Protein AF-A0A3M1F391-F1 (afdb_monomer_lite)

Radius of gyration: 28.85 Å; chains: 1; bounding box: 77×60×93 Å

Foldseek 3Di:
DVVVVLVVVLVVLLVVLLVLLLPCLQFAFFLPLFLDCCLQFVLLVAQQQLVCCVVPVDSDGPDPPDLPVLNVLSNVLCVVPNFDRSSSLQSLSVLLSLLLVLLLLLVVLQDPNVLSSLLSSLSSLQSSSSRSSSTNDLLSVLLSLLSVLSSLVSVCQPPVVSLVVSLVSLLCCCVRRHVLSVLLNVLSLVLLCLSQDDPSNVVSPVVSVVSVVVSVVVVVVVCVVPVVSVCVVCCFLPVQDVDDDDPLNLVLCLLQVPPACLCVLQVLLVVLLLLLVLCVVQAPQVVDRPSCSQRVSLNSQLVSSSSSSSSGPDRINSSCSNNSSSSSSSSSVSLVCLLVVVHHDDDPCSLVSQLVSQLSVLLVVVCVVDPCDSVCRVVSSVNSSVVSNVVSVVVVVCVVVLVPDDPVVSNVVSNVVSVVSSVVSSVSSCCSRVVCSVPTFNLLVLLLVCVPLQFDLQAAEEESCQSSNCRPPPHHYYYDDDDLVPDDDALVNCLVVLHFKYKDFPPPGVVVCVVRPVRQVVQWDFLDWRQRSLTTMTIITRNPRPPGDGHLSSVLVVCVVVVVLVSNLVSLVVSCVVCVLRLSSLLSNLVSCVSVVVLVSNLVSLVSSCVNGVLPLSSLQVNLLSCLVVVVNVSSVVSLVSSLVSNVSPVVVNVLSVVVNVVSVVVVVVVVVCVVPDDDDDDRDDPPD

Sequence (689 aa):
MKRRAARLLLPLLLFVGTALRVVHPSADPPATISWSQGESTDPFWYLEAALERLATGTWQPRQNYNKYIFSWLAYLIFALFGVGIPQANAISLLPGVGMVLLLYLSLRQIFPQPWALLGGALAAFNAILAAYSTIPVIYPTLTAAMVLAWYLWVVGKGEGWMVGITFVWLVAVVLYLKEIALLLLPVFLLGILLRAEGRAREVWLRRGIGGGLLVLLFLGGYARYNPEFWHHVTFRFFQYRQESLGLQGFLHELFTFGRIEFFDRMPILAFGAYLALWFLLVGRAWREGGKGEREVLPALWLWSGVAGFVLLHYRPLRYMLVLIPPMILLAVAAARRIWEGELPRGGKGEALLLTAWSLPLCYRLLGRFIPLEADGFLRHLALALLLASLATLLFSGSKGAWRRLPEGRRRLWRRTFVVVALLLSLAVQLRNWVGWECAPTWSIVRATEEIRVVVGKNASLVGAYAHLLAFGNSYPHHRLRLDPRLDHHTCETFVQGGFTHFTADTVEAIPTLVRHFPELLRCTTLVDTFYIRGFAVDLLRIDVASGYTPTPFEVGRMRMAEQDWDAAAEIFLRLRSRYPASSLVLRNLGIAEFHRGRFEAAARAFEEALSRHRSDPQAAFFLGMIHANRGNGKEALAAWRQAYRAAVHDPIFRRRIEGAIEAYRRGARAAGRQEKGGVGSTGVIDASR

pLDDT: mean 83.41, std 12.76, range [29.27, 98.56]

Secondary structure (DSSP, 8-state):
-HHHHHHHHHHHHHHHHHHHTTTSTTPPP-GGG-S-THHHHHHHHTTHHHHHHHHHSS---SS----HHHHHHHHHHHHHH-S-HHHHHHHHHHHHHHHHHHHHHHHHTTS-HHHHHHHHHHHHT-HHHHHHHTS--HHHHHHHHHHHHHHHHHH-TT-HHHHHHHHHHHHHHHHHT-GGGGGGHHHHHHHHHHH--TTHHHHHHHHHHHHHHHHHHHHHHHHHH-HHHHHHHHIIIIIS-SS---HHHHHHHHHH-TT-TTTTTSHHHHHHHHHHHHHHHHSGGGGSTTTSHHHHHHHHHHHHHHHHHHH-S---GGGGGGGHHHHHHHHHHHHHHHHHT-PPPP-HHHHHHHHHHHHHHHHHHHTTTS---GGGHHHHHHHHHHHHHHHHHHHHHHHHHHHHS-HHHHHHHHHHHHHHHHHHHHHHHHHHHHHHHTS---HHHHHHHHHHHHS-TT--EEETTHHHHHTTT---EE-----TTT----HHHHHHTT--EEEEETTTHHHHHHHH-HHHHHTEEEEEEEEETTEEEEEEEETT-TT----HHHHHHHHHHTT-HHHHHHHHHHHHHH-TT-HHHHHHHHHHHHHTT-HHHHHHHHHHHHHH-TT-HHHHHHHHHHHHHTT-HHHHHHHHHHHHHH-TT-HHHHHHHHHHHHHHHHHHHHHHHHTTS---PPPP-----

Structure (mmCIF, N/CA/C/O backbone):
data_AF-A0A3M1F391-F1
#
_entry.id   AF-A0A3M1F391-F1
#
loop_
_atom_site.group_PDB
_atom_site.id
_atom_site.type_symbol
_atom_site.label_atom_id
_atom_site.label_alt_id
_atom_site.label_comp_id
_atom_site.label_asym_id
_atom_site.label_entity_id
_atom_site.label_seq_id
_atom_site.pdbx_PDB_ins_code
_atom_site.Cartn_x
_atom_site.Cartn_y
_atom_site.Cartn_z
_atom_site.occupancy
_atom_site.B_iso_or_equiv
_atom_site.auth_seq_id
_atom_site.auth_comp_id
_atom_site.auth_asym_id
_atom_site.auth_atom_id
_atom_site.pdbx_PDB_model_num
ATOM 1 N N . MET A 1 1 ? -43.206 -5.681 1.860 1.00 43.19 1 MET A N 1
ATOM 2 C CA . MET A 1 1 ? -41.889 -5.845 1.186 1.00 43.19 1 MET A CA 1
ATOM 3 C C . MET A 1 1 ? -40.751 -4.957 1.731 1.00 43.19 1 MET A C 1
ATOM 5 O O . MET A 1 1 ? -39.680 -5.494 1.981 1.00 43.19 1 MET A O 1
ATOM 9 N N . LYS A 1 2 ? -40.938 -3.653 2.019 1.00 50.12 2 LYS A N 1
ATOM 10 C CA . LYS A 1 2 ? -39.839 -2.710 2.377 1.00 50.12 2 LYS A CA 1
ATOM 11 C C . LYS A 1 2 ? -38.998 -3.038 3.640 1.00 50.12 2 LYS A C 1
ATOM 13 O O . LYS A 1 2 ? -37.807 -2.755 3.657 1.00 50.12 2 LYS A O 1
ATOM 18 N N . ARG A 1 3 ? -39.562 -3.671 4.685 1.00 53.53 3 ARG A N 1
ATOM 19 C CA . ARG A 1 3 ? -38.812 -4.030 5.919 1.00 53.53 3 ARG A CA 1
ATOM 20 C C . ARG A 1 3 ? -37.934 -5.284 5.791 1.00 53.53 3 ARG A C 1
ATOM 22 O O . ARG A 1 3 ? -36.958 -5.392 6.524 1.00 53.53 3 ARG A O 1
ATOM 29 N N . ARG A 1 4 ? -38.262 -6.223 4.892 1.00 57.50 4 ARG A N 1
ATOM 30 C CA . ARG A 1 4 ? -37.448 -7.436 4.665 1.00 57.50 4 ARG A CA 1
ATOM 31 C C . ARG A 1 4 ? -36.202 -7.114 3.833 1.00 57.50 4 ARG A C 1
ATOM 33 O O . ARG A 1 4 ? -35.115 -7.505 4.231 1.00 57.50 4 ARG A O 1
ATOM 40 N N . ALA A 1 5 ? -36.342 -6.299 2.783 1.00 54.47 5 ALA A N 1
ATOM 41 C CA . ALA A 1 5 ? -35.213 -5.834 1.970 1.00 54.47 5 ALA A CA 1
ATOM 42 C C . ALA A 1 5 ? -34.159 -5.072 2.802 1.00 54.47 5 ALA A C 1
ATOM 44 O O . ALA A 1 5 ? -32.971 -5.364 2.720 1.00 54.47 5 ALA A O 1
ATOM 45 N N . ALA A 1 6 ? -34.590 -4.174 3.697 1.00 54.66 6 ALA A N 1
ATOM 46 C CA . ALA A 1 6 ? -33.679 -3.439 4.581 1.00 54.66 6 ALA A CA 1
ATOM 47 C C . ALA A 1 6 ? -32.948 -4.332 5.608 1.00 54.66 6 ALA A C 1
ATOM 49 O O . ALA A 1 6 ? -31.837 -4.006 6.017 1.00 54.66 6 ALA A O 1
ATOM 50 N N . ARG A 1 7 ? -33.545 -5.463 6.020 1.00 67.00 7 ARG A N 1
ATOM 51 C CA . ARG A 1 7 ? -32.909 -6.435 6.932 1.00 67.00 7 ARG A CA 1
ATOM 52 C C . ARG A 1 7 ? -31.836 -7.284 6.244 1.00 67.00 7 ARG A C 1
ATOM 54 O O . ARG A 1 7 ? -30.945 -7.769 6.931 1.00 67.00 7 ARG A O 1
ATOM 61 N N . LEU A 1 8 ? -31.910 -7.439 4.921 1.00 77.88 8 LEU A N 1
ATOM 62 C CA . LEU A 1 8 ? -30.942 -8.199 4.122 1.00 77.88 8 LEU A CA 1
ATOM 63 C C . LEU A 1 8 ? -29.804 -7.333 3.567 1.00 77.88 8 LEU A C 1
ATOM 65 O O . LEU A 1 8 ? -28.736 -7.859 3.271 1.00 77.88 8 LEU A O 1
ATOM 69 N N . LEU A 1 9 ? -29.993 -6.012 3.489 1.00 78.38 9 LEU A N 1
ATOM 70 C CA . LEU A 1 9 ? -29.006 -5.101 2.909 1.00 78.38 9 LEU A CA 1
ATOM 71 C C . LEU A 1 9 ? -27.680 -5.067 3.682 1.00 78.38 9 LEU A C 1
ATOM 73 O O . LEU A 1 9 ? -26.631 -5.188 3.070 1.00 78.38 9 LEU A O 1
ATOM 77 N N . LEU A 1 10 ? -27.695 -4.910 5.011 1.00 77.50 10 LEU A N 1
ATOM 78 C CA . LEU A 1 10 ? -26.443 -4.822 5.778 1.00 77.50 10 LEU A CA 1
ATOM 79 C C . LEU A 1 10 ? -25.655 -6.148 5.826 1.00 77.50 10 LEU A C 1
ATOM 81 O O . LEU A 1 10 ? -24.436 -6.092 5.681 1.00 77.50 10 LEU A O 1
ATOM 85 N N . PRO A 1 11 ? -26.290 -7.330 5.983 1.00 82.06 11 PRO A N 1
ATOM 86 C CA . PRO A 1 11 ? -25.597 -8.608 5.814 1.00 82.06 11 PRO A CA 1
ATOM 87 C C . PRO A 1 11 ? -25.017 -8.784 4.409 1.00 82.06 11 PRO A C 1
ATOM 89 O O . PRO A 1 11 ? -23.875 -9.215 4.281 1.00 82.06 11 PRO A O 1
ATOM 92 N N . LEU A 1 12 ? -25.765 -8.401 3.367 1.00 84.88 12 LEU A N 1
ATOM 93 C CA . LEU A 1 12 ? -25.276 -8.438 1.990 1.00 84.88 12 LEU A CA 1
ATOM 94 C C . LEU A 1 12 ? -24.081 -7.499 1.798 1.00 84.88 12 LEU A C 1
ATOM 96 O O . LEU A 1 12 ? -23.094 -7.897 1.202 1.00 84.88 12 LEU A O 1
ATOM 100 N N . LEU A 1 13 ? -24.137 -6.279 2.334 1.00 80.12 13 LEU A N 1
ATOM 101 C CA . LEU A 1 13 ? -23.036 -5.316 2.284 1.00 80.12 13 LEU A CA 1
ATOM 102 C C . LEU A 1 13 ? -21.788 -5.843 3.000 1.00 80.12 13 LEU A C 1
ATOM 104 O O . LEU A 1 13 ? -20.692 -5.729 2.464 1.00 80.12 13 LEU A O 1
ATOM 108 N N . LEU A 1 14 ? -21.948 -6.448 4.178 1.00 79.69 14 LEU A N 1
ATOM 109 C CA . LEU A 1 14 ? -20.848 -7.102 4.884 1.00 79.69 14 LEU A CA 1
ATOM 110 C C . LEU A 1 14 ? -20.242 -8.228 4.033 1.00 79.69 14 LEU A C 1
ATOM 112 O O . LEU A 1 14 ? -19.030 -8.265 3.855 1.00 79.69 14 LEU A O 1
ATOM 116 N N . PHE A 1 15 ? -21.080 -9.097 3.463 1.00 85.00 15 PHE A N 1
ATOM 117 C CA . PHE A 1 15 ? -20.632 -10.191 2.604 1.00 85.00 15 PHE A CA 1
ATOM 118 C C . PHE A 1 15 ? -19.906 -9.684 1.353 1.00 85.00 15 PHE A C 1
ATOM 120 O O . PHE A 1 15 ? -18.776 -10.088 1.105 1.00 85.00 15 PHE A O 1
ATOM 127 N N . VAL A 1 16 ? -20.514 -8.761 0.605 1.00 84.75 16 VAL A N 1
ATOM 128 C CA . VAL A 1 16 ? -19.943 -8.183 -0.619 1.00 84.75 16 VAL A CA 1
ATOM 129 C C . VAL A 1 16 ? -18.640 -7.450 -0.313 1.00 84.75 16 VAL A C 1
ATOM 131 O O . VAL A 1 16 ? -17.643 -7.692 -0.981 1.00 84.75 16 VAL A O 1
ATOM 134 N N . GLY A 1 17 ? -18.605 -6.600 0.719 1.00 79.19 17 GLY A N 1
ATOM 135 C CA . GLY A 1 17 ? -17.396 -5.861 1.092 1.00 79.19 17 GLY A CA 1
ATOM 136 C C . GLY A 1 17 ? -16.241 -6.777 1.509 1.00 79.19 17 GLY A C 1
ATOM 137 O O . GLY A 1 17 ? -15.084 -6.474 1.230 1.00 79.19 17 GLY A O 1
ATOM 138 N N . THR A 1 18 ? -16.541 -7.917 2.133 1.00 80.06 18 THR A N 1
ATOM 139 C CA . THR A 1 18 ? -15.536 -8.940 2.444 1.00 80.06 18 THR A CA 1
ATOM 140 C C . THR A 1 18 ? -15.120 -9.731 1.202 1.00 80.06 18 THR A C 1
ATOM 142 O O . THR A 1 18 ? -13.930 -9.975 1.021 1.00 80.06 18 THR A O 1
ATOM 145 N N . ALA A 1 19 ? -16.066 -10.093 0.333 1.00 83.69 19 ALA A N 1
ATOM 146 C CA . ALA A 1 19 ? -15.811 -10.865 -0.881 1.00 83.69 19 ALA A CA 1
ATOM 147 C C . ALA A 1 19 ? -14.985 -10.087 -1.915 1.00 83.69 19 ALA A C 1
ATOM 149 O O . ALA A 1 19 ? -14.123 -10.671 -2.560 1.00 83.69 19 ALA A O 1
ATOM 150 N N . LEU A 1 20 ? -15.176 -8.768 -2.035 1.00 81.62 20 LEU A N 1
ATOM 151 C CA . LEU A 1 20 ? -14.389 -7.940 -2.958 1.00 81.62 20 LEU A CA 1
ATOM 152 C C . LEU A 1 20 ? -12.878 -8.045 -2.688 1.00 81.62 20 LEU A C 1
ATOM 154 O O . LEU A 1 20 ? -12.090 -8.115 -3.619 1.00 81.62 20 LEU A O 1
ATOM 158 N N . ARG A 1 21 ? -12.468 -8.209 -1.423 1.00 84.06 21 ARG A N 1
ATOM 159 C CA . ARG A 1 21 ? -11.048 -8.324 -1.042 1.00 84.06 21 ARG A CA 1
ATOM 160 C C . ARG A 1 21 ? -10.331 -9.537 -1.633 1.00 84.06 21 ARG A C 1
ATOM 162 O O . ARG A 1 21 ? -9.105 -9.558 -1.629 1.00 84.06 21 ARG A O 1
ATOM 169 N N . VAL A 1 22 ? -11.072 -10.551 -2.084 1.00 84.50 22 VAL A N 1
ATOM 170 C CA . VAL A 1 22 ? -10.506 -11.796 -2.621 1.00 84.50 22 VAL A CA 1
ATOM 171 C C . VAL A 1 22 ? -10.638 -11.910 -4.145 1.00 84.50 22 VAL A C 1
ATOM 173 O O . VAL A 1 22 ? -10.175 -12.898 -4.704 1.00 84.50 22 VAL A O 1
ATOM 176 N N . VAL A 1 23 ? -11.243 -10.926 -4.829 1.00 85.56 23 VAL A N 1
ATOM 177 C CA . VAL A 1 23 ? -11.518 -10.989 -6.282 1.00 85.56 23 VAL A CA 1
ATOM 178 C C . VAL A 1 23 ? -10.231 -10.954 -7.103 1.00 85.56 23 VAL A C 1
ATOM 180 O O . VAL A 1 23 ? -10.060 -11.737 -8.036 1.00 85.56 23 VAL A O 1
ATOM 183 N N . HIS A 1 24 ? -9.304 -10.069 -6.736 1.00 86.56 24 HIS A N 1
ATOM 184 C CA . HIS A 1 24 ? -8.028 -9.900 -7.424 1.00 86.56 24 HIS A CA 1
ATOM 185 C C . HIS A 1 24 ? -6.854 -10.163 -6.472 1.00 86.56 24 HIS A C 1
ATOM 187 O O . HIS A 1 24 ? -6.170 -9.227 -6.055 1.00 86.56 24 HIS A O 1
ATOM 193 N N . PRO A 1 25 ? -6.573 -11.434 -6.128 1.00 84.06 25 PRO A N 1
ATOM 194 C CA . PRO A 1 25 ? -5.612 -11.781 -5.081 1.00 84.06 25 PRO A CA 1
ATOM 195 C C . PRO A 1 25 ? -4.164 -11.406 -5.421 1.00 84.06 25 PRO A C 1
ATOM 197 O O . PRO A 1 25 ? -3.324 -11.403 -4.530 1.00 84.06 25 PRO A O 1
ATOM 200 N N . SER A 1 26 ? -3.857 -11.083 -6.680 1.00 89.25 26 SER A N 1
ATOM 201 C CA . SER A 1 26 ? -2.519 -10.673 -7.140 1.00 89.25 26 SER A CA 1
ATOM 202 C C . SER A 1 26 ? -2.455 -9.236 -7.656 1.00 89.25 26 SER A C 1
ATOM 204 O O . SER A 1 26 ? -1.408 -8.836 -8.161 1.00 89.25 26 SER A O 1
ATOM 206 N N . ALA A 1 27 ? -3.554 -8.478 -7.591 1.00 89.19 27 ALA A N 1
ATOM 207 C CA . ALA A 1 27 ? -3.536 -7.087 -8.027 1.00 89.19 27 ALA A CA 1
ATOM 208 C C . ALA A 1 27 ? -2.736 -6.225 -7.048 1.00 89.19 27 ALA A C 1
ATOM 210 O O . ALA A 1 27 ? -2.796 -6.407 -5.830 1.00 89.19 27 ALA A O 1
ATOM 211 N N . ASP A 1 28 ? -2.008 -5.255 -7.589 1.00 88.75 28 ASP A N 1
ATOM 212 C CA . ASP A 1 28 ? -1.309 -4.268 -6.782 1.00 88.75 28 ASP A CA 1
ATOM 213 C C . ASP A 1 28 ? -2.333 -3.441 -5.999 1.00 88.75 28 ASP A C 1
ATOM 215 O O . ASP A 1 28 ? -3.359 -3.073 -6.573 1.00 88.75 28 ASP A O 1
ATOM 219 N N . PRO A 1 29 ? -2.062 -3.033 -4.750 1.00 85.69 29 PRO A N 1
ATOM 220 C CA . PRO A 1 29 ? -2.916 -2.061 -4.086 1.00 85.69 29 PRO A CA 1
ATOM 221 C C . PRO A 1 29 ? -2.840 -0.715 -4.827 1.00 85.69 29 PRO A C 1
ATOM 223 O O . PRO A 1 29 ? -1.811 -0.419 -5.457 1.00 85.69 29 PRO A O 1
ATOM 226 N N . PRO A 1 30 ? -3.866 0.151 -4.695 1.00 83.69 30 PRO A N 1
ATOM 227 C CA . PRO A 1 30 ? -3.910 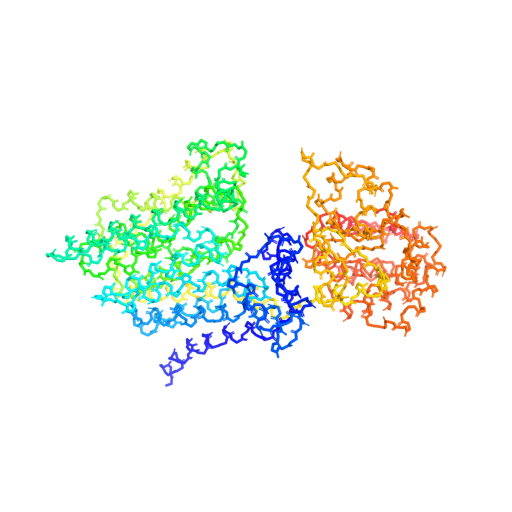1.445 -5.365 1.00 83.69 30 PRO A CA 1
ATOM 228 C C . PRO A 1 30 ? -2.578 2.197 -5.265 1.00 83.69 30 PRO A C 1
ATOM 230 O O . PRO A 1 30 ? -2.018 2.350 -4.174 1.00 83.69 30 PRO A O 1
ATOM 233 N N . ALA A 1 31 ? -2.068 2.690 -6.395 1.00 81.31 31 ALA A N 1
ATOM 234 C CA . ALA A 1 31 ? -0.808 3.437 -6.437 1.00 81.31 31 ALA A CA 1
ATOM 235 C C . ALA A 1 31 ? -0.832 4.656 -5.496 1.00 81.31 31 ALA A C 1
ATOM 237 O O . ALA A 1 31 ? 0.164 4.985 -4.864 1.00 81.31 31 ALA A O 1
ATOM 238 N N . THR A 1 32 ? -2.001 5.275 -5.319 1.00 81.00 32 THR A N 1
ATOM 239 C CA . THR A 1 32 ? -2.222 6.461 -4.478 1.00 81.00 32 THR A CA 1
ATOM 240 C C . THR A 1 32 ? -2.514 6.152 -3.006 1.00 81.00 32 THR A C 1
ATOM 242 O O . THR A 1 32 ? -2.837 7.069 -2.244 1.00 81.00 32 THR A O 1
ATOM 245 N N . ILE A 1 33 ? -2.441 4.887 -2.568 1.00 82.62 33 ILE A N 1
ATOM 246 C CA . ILE A 1 33 ? -2.691 4.517 -1.163 1.00 82.62 33 ILE A CA 1
ATOM 247 C C . ILE A 1 33 ? -1.725 5.231 -0.205 1.00 82.62 33 ILE A C 1
ATOM 249 O O . ILE A 1 33 ? -2.116 5.615 0.892 1.00 82.62 33 ILE A O 1
ATOM 253 N N . SER A 1 34 ? -0.483 5.432 -0.639 1.00 80.69 34 SER A N 1
ATOM 254 C CA . SER A 1 34 ? 0.625 5.957 0.148 1.00 80.69 34 SER A CA 1
ATOM 255 C C . SER A 1 34 ? 1.599 6.663 -0.790 1.00 80.69 34 SER A C 1
ATOM 257 O O . SER A 1 34 ? 1.715 6.293 -1.957 1.00 80.69 34 SER A O 1
ATOM 259 N N . TRP A 1 35 ? 2.285 7.677 -0.270 1.00 76.75 35 TRP A N 1
ATOM 260 C CA . TRP A 1 35 ? 3.420 8.325 -0.933 1.00 76.75 35 TRP A CA 1
ATOM 261 C C . TRP A 1 35 ? 4.700 7.482 -0.831 1.00 76.75 35 TRP A C 1
ATOM 263 O O . TRP A 1 35 ? 5.658 7.722 -1.551 1.00 76.75 35 TRP A O 1
ATOM 273 N N . SER A 1 36 ? 4.729 6.508 0.083 1.00 79.56 36 SER A N 1
ATOM 274 C CA . SER A 1 36 ? 5.895 5.672 0.341 1.00 79.56 36 SER A CA 1
ATOM 275 C C . SER A 1 36 ? 5.989 4.525 -0.667 1.00 79.56 36 SER A C 1
ATOM 277 O O . SER A 1 36 ? 4.998 3.918 -1.070 1.00 79.56 36 SER A O 1
ATOM 279 N N . GLN A 1 37 ? 7.222 4.175 -1.016 1.00 80.75 37 GLN A N 1
ATOM 280 C CA . GLN A 1 37 ? 7.545 2.957 -1.760 1.00 80.75 37 GLN A CA 1
ATOM 281 C C . GLN A 1 37 ? 7.563 1.711 -0.872 1.00 80.75 37 GLN A C 1
ATOM 283 O O . GLN A 1 37 ? 7.601 0.591 -1.377 1.00 80.75 37 GLN A O 1
ATOM 288 N N . GLY A 1 38 ? 7.506 1.886 0.454 1.00 84.00 38 GLY A N 1
ATOM 289 C CA . GLY A 1 38 ? 7.511 0.787 1.417 1.00 84.00 38 GLY A CA 1
ATOM 290 C C . GLY A 1 38 ? 6.340 -0.178 1.238 1.00 84.00 38 GLY A C 1
ATOM 291 O O . GLY A 1 38 ? 6.390 -1.292 1.726 1.00 84.00 38 GLY A O 1
ATOM 292 N N . GLU A 1 39 ? 5.280 0.216 0.533 1.00 87.25 39 GLU A N 1
ATOM 293 C CA . GLU A 1 39 ? 4.194 -0.683 0.133 1.00 87.25 39 GLU A CA 1
ATOM 294 C C . GLU A 1 39 ? 4.580 -1.669 -0.984 1.00 87.25 39 GLU A C 1
ATOM 296 O O . GLU A 1 39 ? 3.893 -2.671 -1.157 1.00 87.25 39 GLU A O 1
ATOM 301 N N . SER A 1 40 ? 5.649 -1.392 -1.732 1.00 87.44 40 SER A N 1
ATOM 302 C CA . SER A 1 40 ? 6.194 -2.264 -2.777 1.00 87.44 40 SER A CA 1
ATOM 303 C C . SER A 1 40 ? 7.432 -3.031 -2.296 1.00 87.44 40 SER A C 1
ATOM 305 O O . SER A 1 40 ? 7.655 -4.146 -2.742 1.00 87.44 40 SER A O 1
ATOM 307 N N . THR A 1 41 ? 8.231 -2.481 -1.377 1.00 89.06 41 THR A N 1
ATOM 308 C CA . THR A 1 41 ? 9.504 -3.091 -0.945 1.00 89.06 41 THR A CA 1
ATOM 309 C C . THR A 1 41 ? 9.385 -3.898 0.352 1.00 89.06 41 THR A C 1
ATOM 311 O O . THR A 1 41 ? 9.654 -5.101 0.341 1.00 89.06 41 THR A O 1
ATOM 314 N N . ASP A 1 42 ? 8.899 -3.286 1.443 1.00 87.50 42 ASP A N 1
ATOM 315 C CA . ASP A 1 42 ? 8.743 -3.936 2.755 1.00 87.50 42 ASP A CA 1
ATOM 316 C C . ASP A 1 42 ? 8.020 -5.296 2.718 1.00 87.50 42 ASP A C 1
ATOM 318 O O . ASP A 1 42 ? 8.446 -6.181 3.466 1.00 87.50 42 ASP A O 1
ATOM 322 N N . PRO A 1 43 ? 6.943 -5.503 1.918 1.00 90.44 43 PRO A N 1
ATOM 323 C CA . PRO A 1 43 ? 6.210 -6.758 1.955 1.00 90.44 43 PRO A CA 1
ATOM 324 C C . PRO A 1 43 ? 7.105 -7.963 1.667 1.00 90.44 43 PRO A C 1
ATOM 326 O O . PRO A 1 43 ? 6.971 -8.985 2.325 1.00 90.44 43 PRO A O 1
ATOM 329 N N . PHE A 1 44 ? 8.063 -7.830 0.747 1.00 90.31 44 PHE A N 1
ATOM 330 C CA . PHE A 1 44 ? 8.948 -8.925 0.350 1.00 90.31 44 PHE A CA 1
ATOM 331 C C . PHE A 1 44 ? 10.084 -9.165 1.347 1.00 90.31 44 PHE A C 1
ATOM 333 O O . PHE A 1 44 ? 10.536 -10.298 1.489 1.00 90.31 44 PHE A O 1
ATOM 340 N N . TRP A 1 45 ? 10.489 -8.144 2.108 1.00 87.19 45 TRP A N 1
ATOM 341 C CA . TRP A 1 45 ? 11.456 -8.310 3.201 1.00 87.19 45 TRP A CA 1
ATOM 342 C C . TRP A 1 45 ? 10.882 -9.159 4.337 1.00 87.19 45 TRP A C 1
ATOM 344 O O . TRP A 1 45 ? 11.582 -9.978 4.923 1.00 87.19 45 TRP A O 1
ATOM 354 N N . TYR A 1 46 ? 9.588 -9.015 4.637 1.00 87.25 46 TYR A N 1
ATOM 355 C CA . TYR A 1 46 ? 8.944 -9.813 5.684 1.00 87.25 46 TYR A CA 1
ATOM 356 C C . TYR A 1 46 ? 8.825 -11.305 5.343 1.00 87.25 46 TYR A C 1
ATOM 358 O O . TYR A 1 46 ? 8.552 -12.106 6.236 1.00 87.25 46 TYR A O 1
ATOM 366 N N . LEU A 1 47 ? 9.023 -11.683 4.078 1.00 90.75 47 LEU A N 1
ATOM 367 C CA . LEU A 1 47 ? 8.892 -13.061 3.601 1.00 90.75 47 LEU A CA 1
ATOM 368 C C . LEU A 1 47 ? 10.222 -13.815 3.591 1.00 90.75 47 LEU A C 1
ATOM 370 O O . LEU A 1 47 ? 10.213 -15.041 3.507 1.00 90.75 47 LEU A O 1
ATOM 374 N N . GLU A 1 48 ? 11.347 -13.109 3.708 1.00 88.00 48 GLU A N 1
ATOM 375 C CA . GLU A 1 48 ? 12.692 -13.669 3.554 1.00 88.00 48 GLU A CA 1
ATOM 376 C C . GLU A 1 48 ? 12.932 -14.870 4.478 1.00 88.00 48 GLU A C 1
ATOM 378 O O . GLU A 1 48 ? 13.341 -15.931 4.019 1.00 88.00 48 GLU A O 1
ATOM 383 N N . ALA A 1 49 ? 12.576 -14.754 5.761 1.00 89.25 49 ALA A N 1
ATOM 384 C CA . ALA A 1 49 ? 12.752 -15.836 6.731 1.00 89.25 49 ALA A CA 1
ATOM 385 C C . ALA A 1 49 ? 11.964 -17.108 6.372 1.00 89.25 49 ALA A C 1
ATOM 387 O O . ALA A 1 49 ? 12.438 -18.216 6.608 1.00 89.25 49 ALA A O 1
ATOM 388 N N . ALA A 1 50 ? 10.767 -16.957 5.801 1.00 92.25 50 ALA A N 1
ATOM 389 C CA . ALA A 1 50 ? 9.951 -18.089 5.374 1.00 92.25 50 ALA A CA 1
ATOM 390 C C . ALA A 1 50 ? 10.514 -18.752 4.113 1.00 92.25 50 ALA A C 1
ATOM 392 O O . ALA A 1 50 ? 10.540 -19.978 4.027 1.00 92.25 50 ALA A O 1
ATOM 393 N N . LEU A 1 51 ? 10.976 -17.945 3.155 1.00 90.44 51 LEU A N 1
ATOM 394 C CA . LEU A 1 51 ? 11.610 -18.427 1.928 1.00 90.44 51 LEU A CA 1
ATOM 395 C C . LEU A 1 51 ? 12.917 -19.165 2.231 1.00 90.44 51 LEU A C 1
ATOM 397 O O . LEU A 1 51 ? 13.137 -20.251 1.704 1.00 90.44 51 LEU A O 1
ATOM 401 N N . GLU A 1 52 ? 13.732 -18.625 3.135 1.00 88.56 52 GLU A N 1
ATOM 402 C CA . GLU A 1 52 ? 14.967 -19.259 3.594 1.00 88.56 52 GLU A CA 1
ATOM 403 C C . GLU A 1 52 ? 14.681 -20.603 4.272 1.00 88.56 52 GLU A C 1
ATOM 405 O O . GLU A 1 52 ? 15.275 -21.620 3.921 1.00 88.56 52 GLU A O 1
ATOM 410 N N . ARG A 1 53 ? 13.681 -20.652 5.163 1.00 91.94 53 ARG A N 1
ATOM 411 C CA . ARG A 1 53 ? 13.270 -21.903 5.809 1.00 91.94 53 ARG A CA 1
ATOM 412 C C . ARG A 1 53 ? 12.818 -22.965 4.810 1.00 91.94 53 ARG A C 1
ATOM 414 O O . ARG A 1 53 ? 13.094 -24.140 5.040 1.00 91.94 53 ARG A O 1
ATOM 421 N N . LEU A 1 54 ? 12.136 -22.583 3.731 1.00 92.00 54 LEU A N 1
ATOM 422 C CA . LEU A 1 54 ? 11.746 -23.515 2.667 1.00 92.00 54 LEU A CA 1
ATOM 423 C C . LEU A 1 54 ? 12.945 -24.000 1.852 1.00 92.00 54 LEU A C 1
ATOM 425 O O . LEU A 1 54 ? 12.963 -25.156 1.445 1.00 92.00 54 LEU A O 1
ATOM 429 N N . ALA A 1 55 ? 13.924 -23.126 1.612 1.00 88.69 55 ALA A N 1
ATOM 430 C CA . ALA A 1 55 ? 15.082 -23.431 0.783 1.00 88.69 55 ALA A CA 1
ATOM 431 C C . ALA A 1 55 ? 16.137 -24.273 1.517 1.00 88.69 55 ALA A C 1
ATOM 433 O O . ALA A 1 55 ? 16.644 -25.240 0.955 1.00 88.69 55 ALA A O 1
ATOM 434 N N . THR A 1 56 ? 16.471 -23.919 2.762 1.00 89.31 56 THR A N 1
ATOM 435 C CA . THR A 1 56 ? 17.595 -24.515 3.508 1.00 89.31 56 THR A CA 1
ATOM 436 C C . THR A 1 56 ? 17.169 -25.314 4.730 1.00 89.31 56 THR A C 1
ATOM 438 O O . THR A 1 56 ? 17.988 -25.993 5.346 1.00 89.31 56 THR A O 1
ATOM 441 N N . GLY A 1 57 ? 15.897 -25.240 5.125 1.00 90.94 57 GLY A N 1
ATOM 442 C CA . GLY A 1 57 ? 15.435 -25.851 6.365 1.00 90.94 57 GLY A CA 1
ATOM 443 C C . GLY A 1 57 ? 15.890 -25.095 7.614 1.00 90.94 57 GLY A C 1
ATOM 444 O O . GLY A 1 57 ? 15.711 -25.607 8.714 1.00 90.94 57 GLY A O 1
ATOM 445 N N . THR A 1 58 ? 16.418 -23.871 7.513 1.00 88.62 58 THR A N 1
ATOM 446 C CA . THR A 1 58 ? 16.855 -23.069 8.673 1.00 88.62 58 THR A CA 1
ATOM 447 C C . THR A 1 58 ? 16.102 -21.741 8.772 1.00 88.62 58 THR A C 1
ATOM 449 O O . THR A 1 58 ? 15.599 -21.220 7.787 1.00 88.62 58 THR A O 1
ATOM 452 N N . TRP A 1 59 ? 15.989 -21.180 9.979 1.00 85.62 59 TRP A N 1
ATOM 453 C CA . TRP A 1 59 ? 15.390 -19.854 10.203 1.00 85.62 59 TRP A CA 1
ATOM 454 C C . TRP A 1 59 ? 16.467 -18.765 10.299 1.00 85.62 59 TRP A C 1
ATOM 456 O O . TRP A 1 59 ? 16.436 -17.939 11.210 1.00 85.62 59 TRP A O 1
ATOM 466 N N . GLN A 1 60 ? 17.445 -18.797 9.393 1.00 79.88 60 GLN A N 1
ATOM 467 C CA . GLN A 1 60 ? 18.570 -17.859 9.363 1.00 79.88 60 GLN A CA 1
ATOM 468 C C . GLN A 1 60 ? 18.486 -16.963 8.118 1.00 79.88 60 GLN A C 1
ATOM 470 O O . GLN A 1 60 ? 19.272 -17.142 7.190 1.00 79.88 60 GLN A O 1
ATOM 475 N N . PRO A 1 61 ? 17.522 -16.018 8.055 1.00 72.25 61 PRO A N 1
ATOM 476 C CA . PRO A 1 61 ? 17.450 -15.091 6.929 1.00 72.25 61 PRO A CA 1
ATOM 477 C C . PRO A 1 61 ? 18.741 -14.277 6.827 1.00 72.25 61 PRO A C 1
ATOM 479 O O . PRO A 1 61 ? 19.372 -13.979 7.846 1.00 72.25 61 PRO A O 1
ATOM 482 N N . ARG A 1 62 ? 19.101 -13.854 5.610 1.00 67.31 62 ARG A N 1
ATOM 483 C CA . ARG A 1 62 ? 20.312 -13.047 5.388 1.00 67.31 62 ARG A CA 1
ATOM 484 C C . ARG A 1 62 ? 20.214 -11.695 6.087 1.00 67.31 62 ARG A C 1
ATOM 486 O O . ARG A 1 62 ? 21.240 -11.128 6.453 1.00 67.31 62 ARG A O 1
ATOM 493 N N . GLN A 1 63 ? 18.997 -11.185 6.297 1.00 66.12 63 GLN A N 1
ATOM 494 C CA . GLN A 1 63 ? 18.742 -10.020 7.138 1.00 66.12 63 GLN A CA 1
ATOM 495 C C . GLN A 1 63 ? 17.711 -10.314 8.239 1.00 66.12 63 GLN A C 1
ATOM 497 O O . GLN A 1 63 ? 16.657 -10.909 8.012 1.00 66.12 63 GLN A O 1
ATOM 502 N N . ASN A 1 64 ? 17.984 -9.854 9.466 1.00 63.59 64 ASN A N 1
ATOM 503 C CA . ASN A 1 64 ? 17.112 -10.113 10.613 1.00 63.59 64 ASN A CA 1
ATOM 504 C C . ASN A 1 64 ? 15.872 -9.192 10.630 1.00 63.59 64 ASN A C 1
ATOM 506 O O . ASN 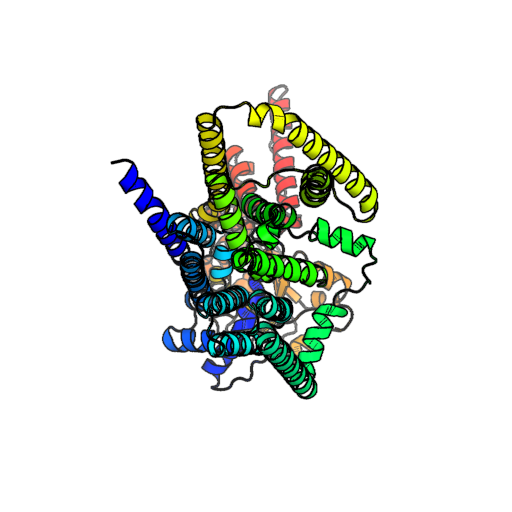A 1 64 ? 15.775 -8.250 11.415 1.00 63.59 64 ASN A O 1
ATOM 510 N N . TYR A 1 65 ? 14.897 -9.490 9.767 1.00 64.00 65 TYR A N 1
ATOM 511 C CA . TYR A 1 65 ? 13.545 -8.906 9.788 1.00 64.00 65 TYR A CA 1
ATOM 512 C C . TYR A 1 65 ? 12.503 -9.853 10.381 1.00 64.00 65 TYR A C 1
ATOM 514 O O . TYR A 1 65 ? 11.300 -9.615 10.236 1.00 64.00 65 TYR A O 1
ATOM 522 N N . ASN A 1 66 ? 12.945 -10.925 11.042 1.00 63.75 66 ASN A N 1
ATOM 523 C CA . ASN A 1 66 ? 12.070 -12.013 11.437 1.00 63.75 66 ASN A CA 1
ATOM 524 C C . ASN A 1 66 ? 10.994 -11.521 12.415 1.00 63.75 66 ASN A C 1
ATOM 526 O O . ASN A 1 66 ? 11.266 -11.116 13.547 1.00 63.75 66 ASN A O 1
ATOM 530 N N . LYS A 1 67 ? 9.741 -11.550 11.959 1.00 75.38 67 LYS A N 1
ATOM 531 C CA . LYS A 1 67 ? 8.566 -11.317 12.791 1.00 75.38 67 LYS A CA 1
ATOM 532 C C . LYS A 1 67 ? 7.892 -12.657 12.969 1.00 75.38 67 LYS A C 1
ATOM 534 O O . LYS A 1 67 ? 7.068 -13.030 12.147 1.00 75.38 67 LYS A O 1
ATOM 539 N N . TYR A 1 68 ? 8.283 -13.378 14.018 1.00 81.12 68 TYR A N 1
ATOM 540 C CA . TYR A 1 68 ? 7.996 -14.802 14.208 1.00 81.12 68 TYR A CA 1
ATOM 541 C C . TYR A 1 68 ? 6.589 -15.223 13.768 1.00 81.12 68 TYR A C 1
ATOM 543 O O . TYR A 1 68 ? 6.467 -16.092 12.912 1.00 81.12 68 TYR A O 1
ATOM 551 N N . ILE A 1 69 ? 5.528 -14.581 14.273 1.00 84.38 69 ILE A N 1
ATOM 552 C CA . ILE A 1 69 ? 4.145 -14.949 13.911 1.00 84.38 69 ILE A CA 1
ATOM 553 C C . ILE A 1 69 ? 3.886 -14.761 12.407 1.00 84.38 69 ILE A C 1
ATOM 555 O O . ILE A 1 69 ? 3.260 -15.606 11.772 1.00 84.38 69 ILE A O 1
ATOM 559 N N . PHE A 1 70 ? 4.378 -13.666 11.828 1.00 88.56 70 PHE A N 1
ATOM 560 C CA . PHE A 1 70 ? 4.218 -13.362 10.408 1.00 88.56 70 PHE A CA 1
ATOM 561 C C . PHE A 1 70 ? 5.030 -14.320 9.522 1.00 88.56 70 PHE A C 1
ATOM 563 O O . PHE A 1 70 ? 4.494 -14.857 8.557 1.00 88.56 70 PHE A O 1
ATOM 570 N N . SER A 1 71 ? 6.286 -14.596 9.884 1.00 90.38 71 SER A N 1
ATOM 571 C CA . SER A 1 71 ? 7.172 -15.514 9.157 1.00 90.38 71 SER A CA 1
ATOM 572 C C . SER A 1 71 ? 6.670 -16.959 9.200 1.00 90.38 71 SER A C 1
ATOM 574 O O . SER A 1 71 ? 6.707 -17.652 8.188 1.00 90.38 71 SER A O 1
ATOM 576 N N . TRP A 1 72 ? 6.153 -17.418 10.344 1.00 91.00 72 TRP A N 1
ATOM 577 C CA . TRP A 1 72 ? 5.544 -18.746 10.463 1.00 91.00 72 TRP A CA 1
ATOM 578 C C . TRP A 1 72 ? 4.273 -18.873 9.625 1.00 91.00 72 TRP A C 1
ATOM 580 O O . TRP A 1 72 ? 4.084 -19.891 8.961 1.00 91.00 72 TRP A O 1
ATOM 590 N N . LEU A 1 73 ? 3.426 -17.838 9.610 1.00 92.50 73 LEU A N 1
ATOM 591 C CA . LEU A 1 73 ? 2.240 -17.811 8.755 1.00 92.50 73 LEU A CA 1
ATOM 592 C C . LEU A 1 73 ? 2.623 -17.855 7.268 1.00 92.50 73 LEU A C 1
ATOM 594 O O . LEU A 1 73 ? 2.033 -18.621 6.510 1.00 92.50 73 LEU A O 1
ATOM 598 N N . ALA A 1 74 ? 3.638 -17.083 6.870 1.00 94.56 74 ALA A N 1
ATOM 599 C CA . ALA A 1 74 ? 4.181 -17.098 5.516 1.00 94.56 74 ALA A CA 1
ATOM 600 C C . ALA A 1 74 ? 4.722 -18.482 5.130 1.00 94.56 74 ALA A C 1
ATOM 602 O O . ALA A 1 74 ? 4.352 -19.013 4.086 1.00 94.56 74 ALA A O 1
ATOM 603 N N . TYR A 1 75 ? 5.530 -19.099 5.999 1.00 95.44 75 TYR A N 1
ATOM 604 C CA . TYR A 1 75 ? 6.070 -20.442 5.786 1.00 95.44 75 TYR A CA 1
ATOM 605 C C . TYR A 1 75 ? 4.963 -21.479 5.623 1.00 95.44 75 TYR A C 1
ATOM 607 O O . TYR A 1 75 ? 5.005 -22.254 4.677 1.00 95.44 75 TYR A O 1
ATOM 615 N N . LEU A 1 76 ? 3.953 -21.474 6.500 1.00 95.94 76 LEU A N 1
ATOM 616 C CA . LEU A 1 76 ? 2.840 -22.418 6.421 1.00 95.94 76 LEU A CA 1
ATOM 617 C C . LEU A 1 76 ? 2.090 -22.285 5.091 1.00 95.94 76 LEU A C 1
ATOM 619 O O . LEU A 1 76 ? 1.820 -23.286 4.433 1.00 95.94 76 LEU A O 1
ATOM 623 N N . ILE A 1 77 ? 1.776 -21.055 4.680 1.00 96.25 77 ILE A N 1
ATOM 624 C CA . ILE A 1 77 ? 1.071 -20.800 3.422 1.00 96.25 77 ILE A CA 1
ATOM 625 C C . ILE A 1 77 ? 1.915 -21.261 2.228 1.00 96.25 77 ILE A C 1
ATOM 627 O O . ILE A 1 77 ? 1.406 -21.964 1.358 1.00 96.25 77 ILE A O 1
ATOM 631 N N . PHE A 1 78 ? 3.203 -20.927 2.193 1.00 96.81 78 PHE A N 1
ATOM 632 C CA . PHE A 1 78 ? 4.085 -21.330 1.100 1.00 96.81 78 PHE A CA 1
ATOM 633 C C . PHE A 1 78 ? 4.379 -22.835 1.076 1.00 96.81 78 PHE A C 1
ATOM 635 O O . PHE A 1 78 ? 4.461 -23.412 -0.004 1.00 96.81 78 PHE A O 1
ATOM 642 N N . ALA A 1 79 ? 4.491 -23.487 2.234 1.00 96.25 79 ALA A N 1
ATOM 643 C CA . ALA A 1 79 ? 4.679 -24.933 2.325 1.00 96.25 79 ALA A CA 1
ATOM 644 C C . ALA A 1 79 ? 3.455 -25.703 1.803 1.00 96.25 79 ALA A C 1
ATOM 646 O O . ALA A 1 79 ? 3.609 -26.759 1.198 1.00 96.25 79 ALA A O 1
ATOM 647 N N . LEU A 1 80 ? 2.245 -25.174 2.020 1.00 96.81 80 LEU A N 1
ATOM 648 C CA . LEU A 1 80 ? 0.996 -25.809 1.590 1.00 96.81 80 LEU A CA 1
ATOM 649 C C . LEU A 1 80 ? 0.627 -25.499 0.133 1.00 96.81 80 LEU A C 1
ATOM 651 O O . LEU A 1 80 ? 0.075 -26.358 -0.549 1.00 96.81 80 LEU A O 1
ATOM 655 N N . PHE A 1 81 ? 0.892 -24.277 -0.338 1.00 96.12 81 PHE A N 1
ATOM 656 C CA . PHE A 1 81 ? 0.351 -23.764 -1.607 1.00 96.12 81 PHE A CA 1
ATOM 657 C C . PHE A 1 81 ? 1.415 -23.282 -2.603 1.00 96.12 81 PHE A C 1
ATOM 659 O O . PHE A 1 81 ? 1.065 -22.738 -3.654 1.00 96.12 81 PHE A O 1
ATOM 666 N N . GLY A 1 82 ? 2.697 -23.462 -2.280 1.00 94.81 82 GLY A N 1
ATOM 667 C CA . GLY A 1 82 ? 3.825 -22.971 -3.066 1.00 94.81 82 GLY A CA 1
ATOM 668 C C . GLY A 1 82 ? 4.103 -21.475 -2.880 1.00 94.81 82 GLY A C 1
ATOM 669 O O . GLY A 1 82 ? 3.329 -20.729 -2.277 1.00 94.81 82 GLY A O 1
ATOM 670 N N . VAL A 1 83 ? 5.241 -21.024 -3.413 1.00 93.94 83 VAL A N 1
ATOM 671 C CA . VAL A 1 83 ? 5.643 -19.610 -3.393 1.00 93.94 83 VAL A CA 1
ATOM 672 C C . VAL A 1 83 ? 5.031 -18.886 -4.590 1.00 93.94 83 VAL A C 1
ATOM 674 O O . VAL A 1 83 ? 5.272 -19.255 -5.737 1.00 93.94 83 VAL A O 1
ATOM 677 N N . GLY A 1 84 ? 4.272 -17.826 -4.326 1.00 93.19 84 GLY A N 1
ATOM 678 C CA . GLY A 1 84 ? 3.681 -16.981 -5.360 1.00 93.19 84 GLY A CA 1
ATOM 679 C C . GLY A 1 84 ? 3.074 -15.704 -4.784 1.00 93.19 84 GLY A C 1
ATOM 680 O O . GLY A 1 84 ? 2.854 -15.594 -3.578 1.00 93.19 84 GLY A O 1
ATOM 681 N N . ILE A 1 85 ? 2.829 -14.711 -5.645 1.00 92.75 85 ILE A N 1
ATOM 682 C CA . ILE A 1 85 ? 2.261 -13.413 -5.243 1.00 92.75 85 ILE A CA 1
ATOM 683 C C . ILE A 1 85 ? 0.874 -13.556 -4.590 1.00 92.75 85 ILE A C 1
ATOM 685 O O . ILE A 1 85 ? 0.683 -12.976 -3.521 1.00 92.75 85 ILE A O 1
ATOM 689 N N . PRO A 1 86 ? -0.094 -14.327 -5.136 1.00 93.00 86 PRO A N 1
ATOM 690 C CA . PRO A 1 86 ? -1.376 -14.500 -4.451 1.00 93.00 86 PRO A CA 1
ATOM 691 C C . PRO A 1 86 ? -1.236 -15.190 -3.084 1.00 93.00 86 PRO A C 1
ATOM 693 O O . PRO A 1 86 ? -1.911 -14.792 -2.136 1.00 93.00 86 PRO A O 1
ATOM 696 N N . GLN A 1 87 ? -0.329 -16.163 -2.942 1.00 94.62 87 GLN A N 1
ATOM 697 C CA . GLN A 1 87 ? -0.023 -16.811 -1.661 1.00 94.62 87 GLN A CA 1
ATOM 698 C C . GLN A 1 87 ? 0.607 -15.825 -0.675 1.00 94.62 87 GLN A C 1
ATOM 700 O O . GLN A 1 87 ? 0.241 -15.803 0.496 1.00 94.62 87 GLN A O 1
ATOM 705 N N . ALA A 1 88 ? 1.510 -14.963 -1.143 1.00 94.44 88 ALA A N 1
ATOM 706 C CA . ALA A 1 88 ? 2.092 -13.921 -0.314 1.00 94.44 88 ALA A CA 1
ATOM 707 C C . ALA A 1 88 ? 0.999 -12.956 0.173 1.00 94.44 88 ALA A C 1
ATOM 709 O O . ALA A 1 88 ? 0.825 -12.759 1.374 1.00 94.44 88 ALA A O 1
ATOM 710 N N . ASN A 1 89 ? 0.171 -12.438 -0.734 1.00 93.50 89 ASN A N 1
ATOM 711 C CA . ASN A 1 89 ? -0.939 -11.550 -0.388 1.00 93.50 89 ASN A CA 1
ATOM 712 C C . ASN A 1 89 ? -1.935 -12.213 0.590 1.00 93.50 89 ASN A C 1
ATOM 714 O O . ASN A 1 89 ? -2.477 -11.533 1.466 1.00 93.50 89 ASN A O 1
ATOM 718 N N . ALA A 1 90 ? -2.119 -13.539 0.521 1.00 93.06 90 ALA A N 1
ATOM 719 C CA . ALA A 1 90 ? -2.978 -14.294 1.436 1.00 93.06 90 ALA A CA 1
ATOM 720 C C . ALA A 1 90 ? -2.576 -14.156 2.921 1.00 93.06 90 ALA A C 1
ATOM 722 O O . ALA A 1 90 ? -3.448 -14.172 3.793 1.00 93.06 90 ALA A O 1
ATOM 723 N N . ILE A 1 91 ? -1.282 -13.955 3.211 1.00 93.81 91 ILE A N 1
ATOM 724 C CA . ILE A 1 91 ? -0.731 -13.819 4.574 1.00 93.81 91 ILE A CA 1
ATOM 725 C C . ILE A 1 91 ? -1.401 -12.669 5.334 1.00 93.81 91 ILE A C 1
ATOM 727 O O . ILE A 1 91 ? -1.687 -12.791 6.526 1.00 93.81 91 ILE A O 1
ATOM 731 N N . SER A 1 92 ? -1.684 -11.565 4.644 1.00 93.38 92 SER A N 1
ATOM 732 C CA . SER A 1 92 ? -2.340 -10.387 5.224 1.00 93.38 92 SER A CA 1
ATOM 733 C C . SER A 1 92 ? -3.838 -10.344 4.930 1.00 93.38 92 SER A C 1
ATOM 735 O O . SER A 1 92 ? -4.604 -9.792 5.726 1.00 93.38 92 SER A O 1
ATOM 737 N N . LEU A 1 93 ? -4.274 -10.985 3.844 1.00 92.56 93 LEU A N 1
ATOM 738 C CA . LEU A 1 93 ? -5.677 -11.059 3.446 1.00 92.56 93 LEU A CA 1
ATOM 739 C C . LEU A 1 93 ? -6.504 -11.874 4.436 1.00 92.56 93 LEU A C 1
ATOM 741 O O . LEU A 1 93 ? -7.582 -11.431 4.827 1.00 92.56 93 LEU A O 1
ATOM 745 N N . LEU A 1 94 ? -5.997 -13.025 4.890 1.00 91.88 94 LEU A N 1
ATOM 746 C CA . LEU A 1 94 ? -6.716 -13.892 5.825 1.00 91.88 94 LEU A CA 1
ATOM 747 C C . LEU A 1 94 ? -6.963 -13.200 7.182 1.00 91.88 94 LEU A C 1
ATOM 749 O O . LEU A 1 94 ? -8.129 -13.100 7.580 1.00 91.88 94 LEU A O 1
ATOM 753 N N . PRO A 1 95 ? -5.953 -12.620 7.872 1.00 92.44 95 PRO A N 1
ATOM 754 C CA . PRO A 1 95 ? -6.197 -11.785 9.050 1.00 92.44 95 PRO A CA 1
ATOM 755 C C . PRO A 1 95 ? -7.057 -10.556 8.742 1.00 92.44 95 PRO A C 1
ATOM 757 O O . PRO A 1 95 ? -7.881 -10.162 9.565 1.00 92.44 95 PRO A O 1
ATOM 760 N N . GLY A 1 96 ? -6.907 -9.961 7.555 1.00 91.94 96 GLY A N 1
ATOM 761 C CA . GLY A 1 96 ? -7.681 -8.801 7.118 1.00 91.94 96 GLY A CA 1
ATOM 762 C C . GLY A 1 96 ? -9.178 -9.081 6.925 1.00 91.94 96 GLY A C 1
ATOM 763 O O . GLY A 1 96 ? -10.020 -8.230 7.220 1.00 91.94 96 GLY A O 1
ATOM 764 N N . VAL A 1 97 ? -9.538 -10.279 6.469 1.00 90.69 97 VAL A N 1
ATOM 765 C CA . VAL A 1 97 ? -10.924 -10.769 6.412 1.00 90.69 97 VAL A CA 1
ATOM 766 C C . VAL A 1 97 ? -11.399 -11.162 7.811 1.00 90.69 97 VAL A C 1
ATOM 768 O O . VAL A 1 97 ? -12.478 -10.744 8.243 1.00 90.69 97 VAL A O 1
ATOM 771 N N . GLY A 1 98 ? -10.565 -11.891 8.557 1.00 91.81 98 GLY A N 1
ATOM 772 C CA . GLY A 1 98 ? -10.851 -12.319 9.924 1.00 91.81 98 GLY A CA 1
ATOM 773 C C . GLY A 1 98 ? -11.143 -11.150 10.867 1.00 91.81 98 GLY A C 1
ATOM 774 O O . GLY A 1 98 ? -12.091 -11.220 11.647 1.00 91.81 98 GLY A O 1
ATOM 775 N N . MET A 1 99 ? -10.414 -10.033 10.757 1.00 93.81 99 MET A N 1
ATOM 776 C CA . MET A 1 99 ? -10.645 -8.852 11.597 1.00 93.81 99 MET A CA 1
ATOM 777 C C . MET A 1 99 ? -12.009 -8.202 11.353 1.00 93.81 99 MET A C 1
ATOM 779 O O . MET A 1 99 ? -12.589 -7.668 12.293 1.00 93.81 99 MET A O 1
ATOM 783 N N . VAL A 1 100 ? -12.550 -8.254 10.129 1.00 93.12 100 VAL A N 1
ATOM 784 C CA . VAL A 1 100 ? -13.890 -7.720 9.829 1.00 93.12 100 VAL A CA 1
ATOM 785 C C . VAL A 1 100 ? -14.949 -8.558 10.544 1.00 93.12 100 VAL A C 1
ATOM 787 O O . VAL A 1 100 ? -15.844 -8.003 11.186 1.00 93.12 100 VAL A O 1
ATOM 790 N N . LEU A 1 101 ? -14.809 -9.887 10.493 1.00 91.81 101 LEU A N 1
ATOM 791 C CA . LEU A 1 101 ? -15.688 -10.809 11.208 1.00 91.81 101 LEU A CA 1
ATOM 792 C C . LEU A 1 101 ? -15.569 -10.632 12.727 1.00 91.81 101 LEU A C 1
ATOM 794 O O . LEU A 1 101 ? -16.583 -10.449 13.396 1.00 91.81 101 LEU A O 1
ATOM 798 N N . LEU A 1 102 ? -14.351 -10.629 13.272 1.00 94.12 102 LEU A N 1
ATOM 799 C CA . LEU A 1 102 ? -14.106 -10.440 14.705 1.00 94.12 102 LEU A CA 1
ATOM 800 C C . LEU A 1 102 ? -14.639 -9.091 15.200 1.00 94.12 102 LEU A C 1
ATOM 802 O O . LEU A 1 102 ? -15.270 -9.028 16.255 1.00 94.12 102 LEU A O 1
ATOM 806 N N . LEU A 1 103 ? -14.457 -8.017 14.425 1.00 94.94 103 LEU A N 1
ATOM 807 C CA . LEU A 1 103 ? -14.991 -6.705 14.772 1.00 94.94 103 LEU A CA 1
ATOM 808 C C . LEU A 1 103 ? -16.524 -6.721 14.772 1.00 94.94 103 LEU A C 1
ATOM 810 O O . LEU A 1 103 ? -17.123 -6.243 15.735 1.00 94.94 103 LEU A O 1
ATOM 814 N N . TYR A 1 104 ? -17.168 -7.331 13.771 1.00 94.31 104 TYR A N 1
ATOM 815 C CA . TYR A 1 104 ? -18.621 -7.537 13.763 1.00 94.31 104 TYR A CA 1
ATOM 816 C C . TYR A 1 104 ? -19.106 -8.329 14.989 1.00 94.31 104 TYR A C 1
ATOM 818 O O . TYR A 1 104 ? -20.057 -7.911 15.657 1.00 94.31 104 TYR A O 1
ATOM 826 N N . LEU A 1 105 ? -18.444 -9.443 15.316 1.00 93.00 105 LEU A N 1
ATOM 827 C CA . LEU A 1 105 ? -18.783 -10.269 16.476 1.00 93.00 105 LEU A CA 1
ATOM 828 C C . LEU A 1 105 ? -18.629 -9.479 17.780 1.00 93.00 105 LEU A C 1
ATOM 830 O O . LEU A 1 105 ? -19.526 -9.516 18.619 1.00 93.00 105 LEU A O 1
ATOM 834 N N . SER A 1 106 ? -17.559 -8.691 17.919 1.00 92.81 106 SER A N 1
ATOM 835 C CA . SER A 1 106 ? -17.357 -7.811 19.077 1.00 92.81 106 SER A CA 1
ATOM 836 C C . SER A 1 106 ? -18.450 -6.740 19.182 1.00 92.81 106 SER A C 1
ATOM 838 O O . SER A 1 106 ? -19.010 -6.522 20.254 1.00 92.81 106 SER A O 1
ATOM 840 N N . LEU A 1 107 ? -18.837 -6.122 18.062 1.00 92.81 107 LEU A N 1
ATOM 841 C CA . LEU A 1 107 ? -19.900 -5.123 18.014 1.00 92.81 107 LEU A CA 1
ATOM 842 C C . LEU A 1 107 ? -21.253 -5.723 18.401 1.00 92.81 107 LEU A C 1
ATOM 844 O O . LEU A 1 107 ? -22.041 -5.056 19.065 1.00 92.81 107 LEU A O 1
ATOM 848 N N . ARG A 1 108 ? -21.521 -6.981 18.034 1.00 92.12 108 ARG A N 1
ATOM 849 C CA . ARG A 1 108 ? -22.758 -7.694 18.387 1.00 92.12 108 ARG A CA 1
ATOM 850 C C . ARG A 1 108 ? -22.903 -7.928 19.896 1.00 92.12 108 ARG A C 1
ATOM 852 O O . ARG A 1 108 ? -24.027 -8.013 20.378 1.00 92.12 108 ARG A O 1
ATOM 859 N N . GLN A 1 109 ? -21.797 -7.963 20.640 1.00 89.62 109 GLN A N 1
ATOM 860 C CA . GLN A 1 109 ? -21.795 -8.042 22.110 1.00 89.62 109 GLN A CA 1
ATOM 861 C C . GLN A 1 109 ? -22.073 -6.689 22.797 1.00 89.62 109 GLN A C 1
ATOM 863 O O . GLN A 1 109 ? -22.283 -6.616 24.013 1.00 89.62 109 GLN A O 1
ATOM 868 N N . ILE A 1 110 ? -22.023 -5.591 22.038 1.00 87.50 110 ILE A N 1
ATOM 869 C CA . ILE A 1 110 ? -22.058 -4.215 22.553 1.00 87.50 110 ILE A CA 1
ATOM 870 C C . ILE A 1 110 ? -23.311 -3.479 22.081 1.00 87.50 110 ILE A C 1
ATOM 872 O O . ILE A 1 110 ? -23.905 -2.711 22.844 1.00 87.50 110 ILE A O 1
ATOM 876 N N . PHE A 1 111 ? -23.718 -3.705 20.835 1.00 88.62 111 PHE A N 1
ATOM 877 C CA . PHE A 1 111 ? -24.790 -2.990 20.165 1.00 88.62 111 PHE A CA 1
ATOM 878 C C . PHE A 1 111 ? -25.859 -3.947 19.621 1.00 88.62 111 PHE A C 1
ATOM 880 O O . PHE A 1 111 ? -25.549 -5.078 19.243 1.00 88.62 111 PHE A O 1
ATOM 887 N N . PRO A 1 112 ? -27.118 -3.482 19.498 1.00 89.38 112 PRO A N 1
ATOM 888 C CA . PRO A 1 112 ? -28.154 -4.214 18.778 1.00 89.38 112 PRO A CA 1
ATOM 889 C C . PRO A 1 112 ? -27.735 -4.557 17.342 1.00 89.38 112 PRO A C 1
ATOM 891 O O . PRO A 1 112 ? -26.978 -3.820 16.705 1.00 89.38 112 PRO A O 1
ATOM 894 N N . GLN A 1 113 ? -28.300 -5.638 16.798 1.00 89.38 113 GLN A N 1
ATOM 895 C CA . GLN A 1 113 ? -27.902 -6.216 15.508 1.00 89.38 113 GLN A CA 1
ATOM 896 C C . GLN A 1 113 ? -27.750 -5.207 14.346 1.00 89.38 113 GLN A C 1
ATOM 898 O O . GLN A 1 113 ? -26.748 -5.315 13.638 1.00 89.38 113 GLN A O 1
ATOM 903 N N . PRO A 1 114 ? -28.648 -4.220 14.122 1.00 89.81 114 PRO A N 1
ATOM 904 C CA . PRO A 1 114 ? -28.492 -3.277 13.009 1.00 89.81 114 PRO A CA 1
ATOM 905 C C . PRO A 1 114 ? -27.209 -2.441 13.097 1.00 89.81 114 PRO A C 1
ATOM 907 O O . PRO A 1 114 ? -26.558 -2.196 12.088 1.00 89.81 114 PRO A O 1
ATOM 910 N N . TRP A 1 115 ? -26.821 -2.042 14.308 1.00 90.31 115 TRP A N 1
ATOM 911 C CA . TRP A 1 115 ? -25.625 -1.241 14.571 1.00 90.31 115 TRP A CA 1
ATOM 912 C C . TRP A 1 115 ? -24.349 -2.076 14.490 1.00 90.31 115 TRP A C 1
ATOM 914 O O . TRP A 1 115 ? -23.334 -1.606 13.981 1.00 90.31 115 TRP A O 1
ATOM 924 N N . ALA A 1 116 ? -24.413 -3.339 14.919 1.00 91.56 116 ALA A N 1
ATOM 925 C CA . ALA A 1 116 ? -23.306 -4.268 14.741 1.00 91.56 116 ALA A CA 1
ATOM 926 C C . ALA A 1 116 ? -23.043 -4.559 13.259 1.00 91.56 116 ALA A C 1
ATOM 928 O O . ALA A 1 116 ? -21.903 -4.486 12.804 1.00 91.56 116 ALA A O 1
ATOM 929 N N . LEU A 1 117 ? -24.104 -4.813 12.487 1.00 90.62 117 LEU A N 1
ATOM 930 C CA . LEU A 1 117 ? -24.015 -4.989 11.039 1.00 90.62 117 LEU A CA 1
ATOM 931 C C . LEU A 1 117 ? -23.501 -3.724 10.338 1.00 90.62 117 LEU A C 1
ATOM 933 O O . LEU A 1 117 ? -22.689 -3.830 9.425 1.00 90.62 117 LEU A O 1
ATOM 937 N N . LEU A 1 118 ? -23.922 -2.537 10.787 1.00 89.75 118 LEU A N 1
ATOM 938 C CA . LEU A 1 118 ? -23.395 -1.270 10.285 1.00 89.75 118 LEU A CA 1
ATOM 939 C C . LEU A 1 118 ? -21.882 -1.154 10.502 1.00 89.75 118 LEU A C 1
ATOM 941 O O . LEU A 1 118 ? -21.160 -0.839 9.562 1.00 89.75 118 LEU A O 1
ATOM 945 N N . GLY A 1 119 ? -21.394 -1.416 11.717 1.00 91.75 119 GLY A N 1
ATOM 946 C CA . GLY A 1 119 ? -19.958 -1.358 11.996 1.00 91.75 119 GLY A CA 1
ATOM 947 C C . GLY A 1 119 ? -19.161 -2.404 11.214 1.00 91.75 119 GLY A C 1
ATOM 948 O O . GLY A 1 119 ? -18.103 -2.083 10.680 1.00 91.75 119 GLY A O 1
ATOM 949 N N . GLY A 1 120 ? -19.706 -3.615 11.052 1.00 92.06 120 GLY A N 1
ATOM 950 C CA . GLY A 1 120 ? -19.141 -4.630 10.161 1.00 92.06 120 GLY A CA 1
ATOM 951 C C . GLY A 1 120 ? -19.046 -4.144 8.711 1.00 92.06 120 GLY A C 1
ATOM 952 O O . GLY A 1 120 ? -17.991 -4.265 8.097 1.00 92.06 120 GLY A O 1
ATOM 953 N N . ALA A 1 121 ? -20.105 -3.529 8.176 1.00 89.12 121 ALA A N 1
ATOM 954 C CA . ALA A 1 121 ? -20.106 -2.979 6.820 1.00 89.12 121 ALA A CA 1
ATOM 955 C C . ALA A 1 121 ? -19.106 -1.819 6.656 1.00 89.12 121 ALA A C 1
ATOM 957 O O . ALA A 1 121 ? -18.387 -1.769 5.660 1.00 89.12 121 ALA A O 1
ATOM 958 N N . LEU A 1 122 ? -19.002 -0.920 7.644 1.00 90.81 122 LEU A N 1
ATOM 959 C CA . LEU A 1 122 ? -17.992 0.147 7.654 1.00 90.81 122 LEU A CA 1
ATOM 960 C C . LEU A 1 122 ? -16.567 -0.420 7.646 1.00 90.81 122 LEU A C 1
ATOM 962 O O . LEU A 1 122 ? -15.703 0.138 6.976 1.00 90.81 122 LEU A O 1
ATOM 966 N N . ALA A 1 123 ? -16.324 -1.524 8.357 1.00 92.56 123 ALA A N 1
ATOM 967 C CA . ALA A 1 123 ? -15.039 -2.215 8.351 1.00 92.56 123 ALA A CA 1
ATOM 968 C C . ALA A 1 123 ? -14.760 -2.901 7.011 1.00 92.56 123 ALA A C 1
ATOM 970 O O . ALA A 1 123 ? -13.650 -2.790 6.493 1.00 92.56 123 ALA A O 1
ATOM 971 N N . ALA A 1 124 ? -15.762 -3.583 6.449 1.00 89.56 124 ALA A N 1
ATOM 972 C CA . ALA A 1 124 ? -15.666 -4.321 5.195 1.00 89.56 124 ALA A CA 1
ATOM 973 C C . ALA A 1 124 ? -15.334 -3.393 4.016 1.00 89.56 124 ALA A C 1
ATOM 975 O O . ALA A 1 124 ? -14.376 -3.657 3.292 1.00 89.56 124 ALA A O 1
ATOM 976 N N . PHE A 1 125 ? -16.043 -2.265 3.894 1.00 88.31 125 PHE A N 1
ATOM 977 C CA . PHE A 1 125 ? -15.846 -1.278 2.825 1.00 88.31 125 PHE A CA 1
ATOM 978 C C . PHE A 1 125 ? -14.733 -0.264 3.084 1.00 88.31 125 PHE A C 1
ATOM 980 O O . PHE A 1 125 ? -14.502 0.598 2.243 1.00 88.31 125 PHE A O 1
ATOM 987 N N . ASN A 1 126 ? -14.046 -0.315 4.225 1.00 90.88 126 ASN A N 1
ATOM 988 C CA . ASN A 1 126 ? -12.953 0.613 4.484 1.00 90.88 126 ASN A CA 1
ATOM 989 C C . ASN A 1 126 ? -11.813 0.392 3.476 1.00 90.88 126 ASN A C 1
ATOM 991 O O . ASN A 1 126 ? -11.114 -0.620 3.548 1.00 90.88 126 ASN A O 1
ATOM 995 N N . ALA A 1 127 ? -11.611 1.349 2.567 1.00 88.06 127 ALA A N 1
ATOM 996 C CA . ALA A 1 127 ? -10.689 1.202 1.443 1.00 88.06 127 ALA A CA 1
ATOM 997 C C . ALA A 1 127 ? -9.231 1.044 1.897 1.00 88.06 127 ALA A C 1
ATOM 999 O O . ALA A 1 127 ? -8.462 0.335 1.260 1.00 88.06 127 ALA A O 1
ATOM 1000 N N . ILE A 1 128 ? -8.848 1.670 3.016 1.00 89.75 128 ILE A N 1
ATOM 1001 C CA . ILE A 1 128 ? -7.485 1.572 3.554 1.00 89.75 128 ILE A CA 1
ATOM 1002 C C . ILE A 1 128 ? -7.250 0.189 4.169 1.00 89.75 128 ILE A C 1
ATOM 1004 O O . ILE A 1 128 ? -6.254 -0.454 3.843 1.00 89.75 128 ILE A O 1
ATOM 1008 N N . LEU A 1 129 ? -8.159 -0.293 5.028 1.00 90.50 129 LEU A N 1
ATOM 1009 C CA . LEU A 1 129 ? -8.060 -1.645 5.591 1.00 90.50 129 LEU A CA 1
ATOM 1010 C C . LEU A 1 129 ? -8.046 -2.696 4.487 1.00 90.50 129 LEU A C 1
ATOM 1012 O O . LEU A 1 129 ? -7.251 -3.629 4.551 1.00 90.50 129 LEU A O 1
ATOM 1016 N N . ALA A 1 130 ? -8.917 -2.548 3.492 1.00 89.06 130 ALA A N 1
ATOM 1017 C CA . ALA A 1 130 ? -9.013 -3.481 2.387 1.00 89.06 130 ALA A CA 1
ATOM 1018 C C . ALA A 1 130 ? -7.726 -3.474 1.541 1.00 89.06 130 ALA A C 1
ATOM 1020 O O . ALA A 1 130 ? -7.137 -4.534 1.361 1.00 89.06 130 ALA A O 1
ATOM 1021 N N . ALA A 1 131 ? -7.204 -2.302 1.159 1.00 88.62 131 ALA A N 1
ATOM 1022 C CA . ALA A 1 131 ? -6.001 -2.196 0.328 1.00 88.62 131 ALA A CA 1
ATOM 1023 C C . ALA A 1 131 ? -4.739 -2.720 1.021 1.00 88.62 131 ALA A C 1
ATOM 1025 O O . ALA A 1 131 ? -3.904 -3.366 0.401 1.00 88.62 131 ALA A O 1
ATOM 1026 N N . TYR A 1 132 ? -4.582 -2.465 2.321 1.00 91.38 132 TYR A N 1
ATOM 1027 C CA . TYR A 1 132 ? -3.446 -3.020 3.056 1.00 91.38 132 TYR A CA 1
ATOM 1028 C C . TYR A 1 132 ? -3.589 -4.517 3.329 1.00 91.38 132 TYR A C 1
ATOM 1030 O O . TYR A 1 132 ? -2.575 -5.185 3.501 1.00 91.38 132 TYR A O 1
ATOM 1038 N N . SER A 1 133 ? -4.813 -5.055 3.349 1.00 90.44 133 SER A N 1
ATOM 1039 C CA . SER A 1 133 ? -5.033 -6.500 3.488 1.00 90.44 133 SER A CA 1
ATOM 1040 C C . SER A 1 133 ? -4.626 -7.276 2.232 1.00 90.44 133 SER A C 1
ATOM 1042 O O . SER A 1 133 ? -4.468 -8.483 2.320 1.00 90.44 133 SER A O 1
ATOM 1044 N N . THR A 1 134 ? -4.431 -6.623 1.083 1.00 87.38 134 THR A N 1
ATOM 1045 C CA . THR A 1 134 ? -4.044 -7.289 -0.173 1.00 87.38 134 THR A CA 1
ATOM 1046 C C . THR A 1 134 ? -2.541 -7.246 -0.455 1.00 87.38 134 THR A C 1
ATOM 1048 O O . THR A 1 134 ? -2.128 -7.604 -1.550 1.00 87.38 134 THR A O 1
ATOM 1051 N N . ILE A 1 135 ? -1.713 -6.831 0.511 1.00 89.88 135 ILE A N 1
ATOM 1052 C CA . ILE A 1 135 ? -0.245 -6.905 0.427 1.00 89.88 135 ILE A CA 1
ATOM 1053 C C . ILE A 1 135 ? 0.348 -7.581 1.666 1.00 89.88 135 ILE A C 1
ATOM 1055 O O . ILE A 1 135 ? -0.185 -7.363 2.756 1.00 89.88 135 ILE A O 1
ATOM 1059 N N . PRO A 1 136 ? 1.465 -8.333 1.549 1.00 92.31 136 PRO A N 1
ATOM 1060 C CA . PRO A 1 136 ? 2.064 -9.111 2.634 1.00 92.31 136 PRO A CA 1
ATOM 1061 C C . PRO A 1 136 ? 2.829 -8.234 3.629 1.00 92.31 136 PRO A C 1
ATOM 1063 O O . PRO A 1 136 ? 4.011 -8.421 3.897 1.00 92.31 136 PRO A O 1
ATOM 1066 N N . VAL A 1 137 ? 2.155 -7.247 4.206 1.00 90.94 137 VAL A N 1
ATOM 1067 C CA . VAL A 1 137 ? 2.689 -6.438 5.299 1.00 90.94 137 VAL A CA 1
ATOM 1068 C C . VAL A 1 137 ? 2.103 -6.890 6.626 1.00 90.94 137 VAL A C 1
ATOM 1070 O O . VAL A 1 137 ? 0.958 -7.322 6.709 1.00 90.94 137 VAL A O 1
ATOM 1073 N N . ILE A 1 138 ? 2.864 -6.714 7.701 1.00 90.69 138 ILE A N 1
ATOM 1074 C CA . ILE A 1 138 ? 2.484 -7.176 9.044 1.00 90.69 138 ILE A CA 1
ATOM 1075 C C . ILE A 1 138 ? 1.284 -6.444 9.676 1.00 90.69 138 ILE A C 1
ATOM 1077 O O . ILE A 1 138 ? 0.695 -6.914 10.647 1.00 90.69 138 ILE A O 1
ATOM 1081 N N . TYR A 1 139 ? 0.915 -5.266 9.175 1.00 91.06 139 TYR A N 1
ATOM 1082 C CA . TYR A 1 139 ? -0.007 -4.359 9.870 1.00 91.06 139 TYR A CA 1
ATOM 1083 C C . TYR A 1 139 ? -1.483 -4.803 9.890 1.00 91.06 139 TYR A C 1
ATOM 1085 O O . TYR A 1 139 ? -2.122 -4.610 10.926 1.00 91.06 139 TYR A O 1
ATOM 1093 N N . PRO A 1 140 ? -2.049 -5.420 8.835 1.00 92.88 140 PRO A N 1
ATOM 1094 C CA . PRO A 1 140 ? -3.334 -6.115 8.919 1.00 92.88 140 PRO A CA 1
ATOM 1095 C C . PRO A 1 140 ? -3.338 -7.214 9.981 1.00 92.88 140 PRO A C 1
ATOM 1097 O O . PRO A 1 140 ? -4.259 -7.259 10.790 1.00 92.88 140 PRO A O 1
ATOM 1100 N N . THR A 1 141 ? -2.282 -8.031 10.059 1.00 93.50 141 THR A N 1
ATOM 1101 C CA . THR A 1 141 ? -2.135 -9.079 11.085 1.00 93.50 141 THR A CA 1
ATOM 1102 C C . THR A 1 141 ? -2.074 -8.484 12.490 1.00 93.50 141 THR A C 1
ATOM 1104 O O . THR A 1 141 ? -2.784 -8.935 13.386 1.00 93.50 141 THR A O 1
ATOM 1107 N N . LEU A 1 142 ? -1.302 -7.408 12.674 1.00 93.12 142 LEU A N 1
ATOM 1108 C CA . LEU A 1 142 ? -1.266 -6.638 13.919 1.00 93.12 142 LEU A CA 1
ATOM 1109 C C . LEU A 1 142 ? -2.653 -6.088 14.284 1.00 93.12 142 LEU A C 1
ATOM 1111 O O . LEU A 1 142 ? -3.090 -6.205 15.424 1.00 93.12 142 LEU A O 1
ATOM 1115 N N . THR A 1 143 ? -3.361 -5.505 13.319 1.00 94.56 143 THR A N 1
ATOM 1116 C CA . THR A 1 143 ? -4.690 -4.920 13.538 1.00 94.56 143 THR A CA 1
ATOM 1117 C C . THR A 1 143 ? -5.708 -5.997 13.901 1.00 94.56 143 THR A C 1
ATOM 1119 O O . THR A 1 143 ? -6.458 -5.822 14.858 1.00 94.56 143 THR A O 1
ATOM 1122 N N . ALA A 1 144 ? -5.687 -7.141 13.215 1.00 95.06 144 ALA A N 1
ATOM 1123 C CA . ALA A 1 144 ? -6.501 -8.305 13.544 1.00 95.06 144 ALA A CA 1
ATOM 1124 C C . ALA A 1 144 ? -6.219 -8.815 14.960 1.00 95.06 144 ALA A C 1
ATOM 1126 O O . ALA A 1 144 ? -7.153 -9.087 15.711 1.00 95.06 144 ALA A O 1
ATOM 1127 N N . ALA A 1 145 ? -4.946 -8.861 15.361 1.00 93.88 145 ALA A N 1
ATOM 1128 C CA . ALA A 1 145 ? -4.553 -9.234 16.712 1.00 93.88 145 ALA A CA 1
ATOM 1129 C C . ALA A 1 145 ? -5.069 -8.245 17.773 1.00 93.88 145 ALA A C 1
ATOM 1131 O O . ALA A 1 145 ? -5.525 -8.670 18.835 1.00 93.88 145 ALA A O 1
ATOM 1132 N N . MET A 1 146 ? -5.071 -6.938 17.489 1.00 92.88 146 MET A N 1
ATOM 1133 C CA . MET A 1 146 ? -5.667 -5.934 18.386 1.00 92.88 146 MET A CA 1
ATOM 1134 C C . MET A 1 146 ? -7.192 -6.057 18.463 1.00 92.88 146 MET A C 1
ATOM 1136 O O . MET A 1 146 ? -7.769 -5.945 19.543 1.00 92.88 146 MET A O 1
ATOM 1140 N N . VAL A 1 147 ? -7.859 -6.349 17.344 1.00 94.94 147 VAL A N 1
ATOM 1141 C CA . VAL A 1 147 ? -9.304 -6.625 17.328 1.00 94.94 147 VAL A CA 1
ATOM 1142 C C . VAL A 1 147 ? -9.629 -7.909 18.095 1.00 94.94 147 VAL A C 1
ATOM 1144 O O . VAL A 1 147 ? -10.644 -7.949 18.787 1.00 94.94 147 VAL A O 1
ATOM 1147 N N . LEU A 1 148 ? -8.771 -8.932 18.042 1.00 94.44 148 LEU A N 1
ATOM 1148 C CA . LEU A 1 148 ? -8.918 -10.133 18.865 1.00 94.44 148 LEU A CA 1
ATOM 1149 C C . LEU A 1 148 ? -8.776 -9.809 20.358 1.00 94.44 148 LEU A C 1
ATOM 1151 O O . LEU A 1 148 ? -9.608 -10.252 21.142 1.00 94.44 148 LEU A O 1
ATOM 1155 N N . ALA A 1 149 ? -7.792 -8.990 20.748 1.00 91.88 149 ALA A N 1
ATOM 1156 C CA . ALA A 1 149 ? -7.648 -8.530 22.133 1.00 91.88 149 ALA A CA 1
ATOM 1157 C C . ALA A 1 149 ? -8.920 -7.813 22.616 1.00 91.88 149 ALA A C 1
ATOM 1159 O O . ALA A 1 149 ? -9.442 -8.103 23.691 1.00 91.88 149 ALA A O 1
ATOM 1160 N N . TRP A 1 150 ? -9.472 -6.932 21.778 1.00 92.31 150 TRP A N 1
ATOM 1161 C CA . TRP A 1 150 ? -10.753 -6.276 22.030 1.00 92.31 150 TRP A CA 1
ATOM 1162 C C . TRP A 1 150 ? -11.922 -7.266 22.131 1.00 92.31 150 TRP A C 1
ATOM 1164 O O . TRP A 1 150 ? -12.753 -7.151 23.028 1.00 92.31 150 TRP A O 1
ATOM 1174 N N . TYR A 1 151 ? -11.999 -8.255 21.242 1.00 92.88 151 TYR A N 1
ATOM 1175 C CA . TYR A 1 151 ? -13.045 -9.274 21.276 1.00 92.88 151 TYR A CA 1
ATOM 1176 C C . TYR A 1 151 ? -12.993 -10.100 22.568 1.00 92.88 151 TYR A C 1
ATOM 1178 O O . TYR A 1 151 ? -14.012 -10.220 23.247 1.00 92.88 151 TYR A O 1
ATOM 1186 N N . LEU A 1 152 ? -11.811 -10.604 22.942 1.00 90.31 152 LEU A N 1
ATOM 1187 C CA . LEU A 1 152 ? -11.594 -11.348 24.187 1.00 90.31 152 LEU A CA 1
ATOM 1188 C C . LEU A 1 152 ? -11.963 -10.501 25.405 1.00 90.31 152 LEU A C 1
ATOM 1190 O O . LEU A 1 152 ? -12.673 -10.972 26.293 1.00 90.31 152 LEU A O 1
ATOM 1194 N N . TRP A 1 153 ? -11.560 -9.229 25.396 1.00 87.25 153 TRP A N 1
ATOM 1195 C CA . TRP A 1 153 ? -11.940 -8.269 26.420 1.00 87.25 153 TRP A CA 1
ATOM 1196 C C . TRP A 1 153 ? -13.464 -8.170 26.544 1.00 87.25 153 TRP A C 1
ATOM 1198 O O . TRP A 1 153 ? -14.008 -8.347 27.632 1.00 87.25 153 TRP A O 1
ATOM 1208 N N . VAL A 1 154 ? -14.173 -7.926 25.440 1.00 87.75 154 VAL A N 1
ATOM 1209 C CA . VAL A 1 154 ? -15.628 -7.701 25.419 1.00 87.75 154 VAL A CA 1
ATOM 1210 C C . VAL A 1 154 ? -16.440 -8.948 25.774 1.00 87.75 154 VAL A C 1
ATOM 1212 O O . VAL A 1 154 ? -17.486 -8.804 26.409 1.00 87.75 154 VAL A O 1
ATOM 1215 N N . VAL A 1 155 ? -15.996 -10.140 25.364 1.00 87.00 155 VAL A N 1
ATOM 1216 C CA . VAL A 1 155 ? -16.666 -11.409 25.696 1.00 87.00 155 VAL A CA 1
ATOM 1217 C C . VAL A 1 155 ? -16.412 -11.794 27.151 1.00 87.00 155 VAL A C 1
ATOM 1219 O O . VAL A 1 155 ? -17.346 -12.205 27.829 1.00 87.00 155 VAL A O 1
ATOM 1222 N N . GLY A 1 156 ? -15.202 -11.571 27.669 1.00 79.19 156 GLY A N 1
ATOM 1223 C CA . GLY A 1 156 ? -14.819 -11.921 29.041 1.00 79.19 156 GLY A CA 1
ATOM 1224 C C . GLY A 1 156 ? -15.332 -10.986 30.130 1.00 79.19 156 GLY A C 1
ATOM 1225 O O . GLY A 1 156 ? -14.617 -10.698 31.091 1.00 79.19 156 GLY A O 1
ATOM 1226 N N . LYS A 1 157 ? -16.547 -10.451 29.987 1.00 69.88 157 LYS A N 1
ATOM 1227 C CA . LYS A 1 157 ? -17.166 -9.589 31.002 1.00 69.88 157 LYS A CA 1
ATOM 1228 C C . LYS A 1 157 ? -17.376 -10.371 32.299 1.00 69.88 157 LYS A C 1
ATOM 1230 O O . LYS A 1 157 ? -18.218 -11.255 32.358 1.00 69.88 157 LYS A O 1
ATOM 1235 N N . GLY A 1 158 ? -16.637 -9.995 33.342 1.00 62.69 158 GLY A N 1
ATOM 1236 C CA . GLY A 1 158 ? -16.748 -10.586 34.681 1.00 62.69 158 GLY A CA 1
ATOM 1237 C C . GLY A 1 158 ? -15.821 -11.778 34.939 1.00 62.69 158 GLY A C 1
ATOM 1238 O O . GLY A 1 158 ? -15.687 -12.194 36.086 1.00 62.69 158 GLY A O 1
ATOM 1239 N N . GLU A 1 159 ? -15.113 -12.274 33.922 1.00 73.62 159 GLU A N 1
ATOM 1240 C CA . GLU A 1 159 ? -14.256 -13.457 34.028 1.00 73.62 159 GLU A CA 1
ATOM 1241 C C . GLU A 1 159 ? -12.767 -13.075 34.077 1.00 73.62 159 GLU A C 1
ATOM 1243 O O . GLU A 1 159 ? -12.147 -12.720 33.073 1.00 73.62 159 GLU A O 1
ATOM 1248 N N . GLY A 1 160 ? -12.158 -13.144 35.267 1.00 70.12 160 GLY A N 1
ATOM 1249 C CA . GLY A 1 160 ? -10.770 -12.702 35.486 1.00 70.12 160 GLY A CA 1
ATOM 1250 C C . GLY A 1 160 ? -9.704 -13.453 34.693 1.00 70.12 160 GLY A C 1
ATOM 1251 O O . GLY A 1 160 ? -8.687 -12.859 34.336 1.00 70.12 160 GLY A O 1
ATOM 1252 N N . TRP A 1 161 ? -9.939 -14.719 34.354 1.00 75.12 161 TRP A N 1
ATOM 1253 C CA . TRP A 1 161 ? -9.007 -15.497 33.539 1.00 75.12 161 TRP A CA 1
ATOM 1254 C C . TRP A 1 161 ? -8.977 -15.008 32.078 1.00 75.12 161 TRP A C 1
ATOM 1256 O O . TRP A 1 161 ? -7.899 -14.924 31.494 1.00 75.12 161 TRP A O 1
ATOM 1266 N N . MET A 1 162 ? -10.112 -14.570 31.514 1.00 78.06 162 MET A N 1
ATOM 1267 C CA . MET A 1 162 ? -10.172 -13.993 30.160 1.00 78.06 162 MET A CA 1
ATOM 1268 C C . MET A 1 162 ? -9.446 -12.646 30.066 1.00 78.06 162 MET A C 1
ATOM 1270 O O . MET A 1 162 ? -8.813 -12.339 29.051 1.00 78.06 162 MET A O 1
ATOM 1274 N N . VAL A 1 163 ? -9.483 -11.853 31.143 1.00 77.12 163 VAL A N 1
ATOM 1275 C CA . VAL A 1 163 ? -8.653 -10.646 31.267 1.00 77.12 163 VAL A CA 1
ATOM 1276 C C . VAL A 1 163 ? -7.172 -11.030 31.219 1.00 77.12 163 VAL A C 1
ATOM 1278 O O . VAL A 1 163 ? -6.428 -10.456 30.429 1.00 77.12 163 VAL A O 1
ATOM 1281 N N . GLY A 1 164 ? -6.759 -12.050 31.979 1.00 78.88 164 GLY A N 1
ATOM 1282 C CA . GLY A 1 164 ? -5.393 -12.585 31.942 1.00 78.88 164 GLY A CA 1
ATOM 1283 C C . GLY A 1 164 ? -4.950 -13.017 30.539 1.00 78.88 164 GLY A C 1
ATOM 1284 O O . GLY A 1 164 ? -3.899 -12.582 30.072 1.00 78.88 164 GLY A O 1
ATOM 1285 N N . ILE A 1 165 ? -5.784 -13.783 29.826 1.00 85.62 165 ILE A N 1
ATOM 1286 C CA . ILE A 1 165 ? -5.515 -14.196 28.436 1.00 85.62 165 ILE A CA 1
ATOM 1287 C C . ILE A 1 165 ? -5.344 -12.986 27.517 1.00 85.62 165 ILE A C 1
ATOM 1289 O O . ILE A 1 165 ? -4.438 -12.973 26.687 1.00 85.62 165 ILE A O 1
ATOM 1293 N N . THR A 1 166 ? -6.171 -11.949 27.680 1.00 86.50 166 THR A N 1
ATOM 1294 C CA . THR A 1 166 ? -6.061 -10.719 26.881 1.00 86.50 166 THR A CA 1
ATOM 1295 C C . THR A 1 166 ? -4.686 -10.064 27.061 1.00 86.50 166 THR A C 1
ATOM 1297 O O . THR A 1 166 ? -4.078 -9.645 26.079 1.00 86.50 166 THR A O 1
ATOM 1300 N N . PHE A 1 167 ? -4.149 -10.019 28.285 1.00 84.06 167 PHE A N 1
ATOM 1301 C CA . PHE A 1 167 ? -2.817 -9.458 28.545 1.00 84.06 167 PHE A CA 1
ATOM 1302 C C . PHE A 1 167 ? -1.681 -10.329 28.021 1.00 84.06 167 PHE A C 1
ATOM 1304 O O . PHE A 1 167 ? -0.768 -9.797 27.391 1.00 84.06 167 PHE A O 1
ATOM 1311 N N . VAL A 1 168 ? -1.749 -11.648 28.220 1.00 86.38 168 VAL A N 1
ATOM 1312 C CA . VAL A 1 168 ? -0.769 -12.587 27.647 1.00 86.38 168 VAL A CA 1
ATOM 1313 C C . VAL A 1 168 ? -0.722 -12.431 26.127 1.00 86.38 168 VAL A C 1
ATOM 1315 O O . VAL A 1 168 ? 0.355 -12.328 25.543 1.00 86.38 168 VAL A O 1
ATOM 1318 N N . TRP A 1 169 ? -1.890 -12.317 25.493 1.00 89.88 169 TRP A N 1
ATOM 1319 C CA . TRP A 1 169 ? -2.004 -12.052 24.065 1.00 89.88 169 TRP A CA 1
ATOM 1320 C C . TRP A 1 169 ? -1.379 -10.709 23.663 1.00 89.88 169 TRP A C 1
ATOM 1322 O O . TRP A 1 169 ? -0.584 -10.666 22.729 1.00 89.88 169 TRP A O 1
ATOM 1332 N N . LEU A 1 170 ? -1.674 -9.614 24.373 1.00 87.69 170 LEU A N 1
ATOM 1333 C CA . LEU A 1 170 ? -1.088 -8.299 24.080 1.00 87.69 170 LEU A CA 1
ATOM 1334 C C . LEU A 1 170 ? 0.443 -8.306 24.196 1.00 87.69 170 LEU A C 1
ATOM 1336 O O . LEU A 1 170 ? 1.117 -7.746 23.332 1.00 87.69 170 LEU A O 1
ATOM 1340 N N . VAL A 1 171 ? 0.995 -8.975 25.212 1.00 86.81 171 VAL A N 1
ATOM 1341 C CA . VAL A 1 171 ? 2.448 -9.152 25.364 1.00 86.81 171 VAL A CA 1
ATOM 1342 C C . VAL A 1 171 ? 3.018 -9.957 24.199 1.00 86.81 171 VAL A C 1
ATOM 1344 O O . VAL A 1 171 ? 3.998 -9.530 23.590 1.00 86.81 171 VAL A O 1
ATOM 1347 N N . ALA A 1 172 ? 2.375 -11.063 23.816 1.00 87.88 172 ALA A N 1
ATOM 1348 C CA . ALA A 1 172 ? 2.798 -11.851 22.662 1.00 87.88 172 ALA A CA 1
ATOM 1349 C C . ALA A 1 172 ? 2.798 -11.019 21.366 1.00 87.88 172 ALA A C 1
ATOM 1351 O O . ALA A 1 172 ? 3.738 -11.102 20.579 1.00 87.88 172 ALA A O 1
ATOM 1352 N N . VAL A 1 173 ? 1.800 -10.155 21.159 1.00 89.31 173 VAL A N 1
ATOM 1353 C CA . VAL A 1 173 ? 1.754 -9.261 19.992 1.00 89.31 173 VAL A CA 1
ATOM 1354 C C . VAL A 1 173 ? 2.904 -8.246 20.001 1.00 89.31 173 VAL A C 1
ATOM 1356 O O . VAL A 1 173 ? 3.510 -8.009 18.954 1.00 89.31 173 VAL A O 1
ATOM 1359 N N . VAL A 1 174 ? 3.235 -7.665 21.158 1.00 85.81 174 VAL A N 1
ATOM 1360 C CA . VAL A 1 174 ? 4.361 -6.721 21.286 1.00 85.81 174 VAL A CA 1
ATOM 1361 C C . VAL A 1 174 ? 5.685 -7.390 20.914 1.00 85.81 174 VAL A C 1
ATOM 1363 O O . VAL A 1 174 ? 6.469 -6.808 20.165 1.00 85.81 174 VAL A O 1
ATOM 1366 N N . LEU A 1 175 ? 5.920 -8.609 21.404 1.00 82.19 175 LEU A N 1
ATOM 1367 C CA . LEU A 1 175 ? 7.191 -9.317 21.231 1.00 82.19 175 LEU A CA 1
ATOM 1368 C C . LEU A 1 175 ? 7.335 -9.964 19.850 1.00 82.19 175 LEU A C 1
ATOM 1370 O O . LEU A 1 175 ? 8.399 -9.891 19.240 1.00 82.19 175 LEU A O 1
ATOM 1374 N N . TYR A 1 176 ? 6.269 -10.596 19.353 1.00 82.12 176 TYR A N 1
ATOM 1375 C CA . TYR A 1 176 ? 6.336 -11.495 18.196 1.00 82.12 176 TYR A CA 1
ATOM 1376 C C . TYR A 1 176 ? 5.694 -10.939 16.918 1.00 82.12 176 TYR A C 1
ATOM 1378 O O . TYR A 1 176 ? 5.861 -11.537 15.851 1.00 82.12 176 TYR A O 1
ATOM 1386 N N . LEU A 1 177 ? 4.994 -9.798 16.990 1.00 84.44 177 LEU A N 1
ATOM 1387 C CA . LEU A 1 177 ? 4.523 -9.059 15.814 1.00 84.44 177 LEU A CA 1
ATOM 1388 C C . LEU A 1 177 ? 5.175 -7.681 15.718 1.00 84.44 177 LEU A C 1
ATOM 1390 O O . LEU A 1 177 ? 6.001 -7.447 14.830 1.00 84.44 177 LEU A O 1
ATOM 1394 N N . LYS A 1 178 ? 4.772 -6.734 16.575 1.00 84.56 178 LYS A N 1
ATOM 1395 C CA . LYS A 1 178 ? 5.238 -5.351 16.452 1.00 84.56 178 LYS A CA 1
ATOM 1396 C C . LYS A 1 178 ? 5.168 -4.560 17.748 1.00 84.56 178 LYS A C 1
ATOM 1398 O O . LYS A 1 178 ? 4.119 -4.447 18.376 1.00 84.56 178 LYS A O 1
ATOM 1403 N N . GLU A 1 179 ? 6.268 -3.875 18.026 1.00 81.06 179 GLU A N 1
ATOM 1404 C CA . GLU A 1 179 ? 6.502 -3.051 19.207 1.00 81.06 179 GLU A CA 1
ATOM 1405 C C . GLU A 1 179 ? 5.498 -1.896 19.374 1.00 81.06 179 GLU A C 1
ATOM 1407 O O . GLU A 1 179 ? 5.201 -1.482 20.489 1.00 81.06 179 GLU A O 1
ATOM 1412 N N . ILE A 1 180 ? 4.898 -1.415 18.279 1.00 80.38 180 ILE A N 1
ATOM 1413 C CA . ILE A 1 180 ? 3.894 -0.333 18.286 1.00 80.38 180 ILE A CA 1
ATOM 1414 C C . ILE A 1 180 ? 2.649 -0.709 19.106 1.00 80.38 180 ILE A C 1
ATOM 1416 O O . ILE A 1 180 ? 1.985 0.175 19.645 1.00 80.38 180 ILE A O 1
ATOM 1420 N N . ALA A 1 181 ? 2.352 -2.006 19.260 1.00 82.56 181 ALA A N 1
ATOM 1421 C CA . ALA A 1 181 ? 1.265 -2.476 20.120 1.00 82.56 181 ALA A CA 1
ATOM 1422 C C . ALA A 1 181 ? 1.427 -2.043 21.589 1.00 82.56 181 ALA A C 1
ATOM 1424 O O . ALA A 1 181 ? 0.434 -1.954 22.312 1.00 82.56 181 ALA A O 1
ATOM 1425 N N . LEU A 1 182 ? 2.649 -1.705 22.025 1.00 80.94 182 LEU A N 1
ATOM 1426 C CA . LEU A 1 182 ? 2.925 -1.225 23.378 1.00 80.94 182 LEU A CA 1
ATOM 1427 C C . LEU A 1 182 ? 2.147 0.058 23.710 1.00 80.94 182 LEU A C 1
ATOM 1429 O O . LEU A 1 182 ? 1.734 0.239 24.851 1.00 80.94 182 LEU A O 1
ATOM 1433 N N . LEU A 1 183 ? 1.858 0.903 22.711 1.00 77.62 183 LEU A N 1
ATOM 1434 C CA . LEU A 1 183 ? 1.051 2.124 22.869 1.00 77.62 183 LEU A CA 1
ATOM 1435 C C . LEU A 1 183 ? -0.391 1.852 23.325 1.00 77.62 183 LEU A C 1
ATOM 1437 O O . LEU A 1 183 ? -1.091 2.755 23.789 1.00 77.62 183 LEU A O 1
ATOM 1441 N N . LEU A 1 184 ? -0.854 0.613 23.157 1.00 76.88 184 LEU A N 1
ATOM 1442 C CA . LEU A 1 184 ? -2.230 0.205 23.410 1.00 76.88 184 LEU A CA 1
ATOM 1443 C C . LEU A 1 184 ? -2.363 -0.642 24.678 1.00 76.88 184 LEU A C 1
ATOM 1445 O O . LEU A 1 184 ? -3.459 -0.767 25.213 1.00 76.88 184 LEU A O 1
ATOM 1449 N N . LEU A 1 185 ? -1.263 -1.171 25.217 1.00 78.69 185 LEU A N 1
ATOM 1450 C CA . LEU A 1 185 ? -1.272 -1.942 26.460 1.00 78.69 185 LEU A CA 1
ATOM 1451 C C . LEU A 1 185 ? -1.817 -1.135 27.667 1.00 78.69 185 LEU A C 1
ATOM 1453 O O . LEU A 1 185 ? -2.677 -1.666 28.378 1.00 78.69 185 LEU A O 1
ATOM 1457 N N . PRO A 1 186 ? -1.437 0.148 27.885 1.00 79.88 186 PRO A N 1
ATOM 1458 C CA . PRO A 1 186 ? -1.992 0.956 28.975 1.00 79.88 186 PRO A CA 1
ATOM 1459 C C . PRO A 1 186 ? -3.505 1.161 28.878 1.00 79.88 186 PRO A C 1
ATOM 1461 O O . PRO A 1 186 ? -4.173 1.309 29.896 1.00 79.88 186 PRO A O 1
ATOM 1464 N N . VAL A 1 187 ? -4.061 1.134 27.664 1.00 82.69 187 VAL A N 1
ATOM 1465 C CA . VAL A 1 187 ? -5.500 1.304 27.436 1.00 82.69 187 VAL A CA 1
ATOM 1466 C C . VAL A 1 187 ? -6.268 0.164 28.095 1.00 82.69 187 VAL A C 1
ATOM 1468 O O . VAL A 1 187 ? -7.181 0.415 28.875 1.00 82.69 187 VAL A O 1
ATOM 1471 N N . PHE A 1 188 ? -5.855 -1.084 27.866 1.00 79.25 188 PHE A N 1
ATOM 1472 C CA . PHE A 1 188 ? -6.495 -2.250 28.480 1.00 79.25 188 PHE A CA 1
ATOM 1473 C C . PHE A 1 188 ? -6.264 -2.320 29.997 1.00 79.25 188 PHE A C 1
ATOM 1475 O O . PHE A 1 188 ? -7.166 -2.739 30.723 1.00 79.25 188 PHE A O 1
ATOM 1482 N N . LEU A 1 189 ? -5.115 -1.844 30.503 1.00 77.81 189 LEU A N 1
ATOM 1483 C CA . LEU A 1 189 ? -4.882 -1.701 31.950 1.00 77.81 189 LEU A CA 1
ATOM 1484 C C . LEU A 1 189 ? -5.866 -0.707 32.584 1.00 77.81 189 LEU A C 1
ATOM 1486 O O . LEU A 1 189 ? -6.490 -1.020 33.597 1.00 77.81 189 LEU A O 1
ATOM 1490 N N . LEU A 1 190 ? -6.073 0.456 31.957 1.00 76.56 190 LEU A N 1
ATOM 1491 C CA . LEU A 1 190 ? -7.090 1.425 32.381 1.00 76.56 190 LEU A CA 1
ATOM 1492 C C . LEU A 1 190 ? -8.506 0.837 32.286 1.00 76.56 190 LEU A C 1
ATOM 1494 O O . LEU A 1 190 ? -9.351 1.131 33.128 1.00 76.56 190 LEU A O 1
ATOM 1498 N N . GLY A 1 191 ? -8.757 -0.046 31.316 1.00 76.31 191 GLY A N 1
ATOM 1499 C CA . GLY A 1 191 ? -10.003 -0.804 31.205 1.00 76.31 191 GLY A CA 1
ATOM 1500 C C . GLY A 1 191 ? -10.347 -1.611 32.462 1.00 76.31 191 GLY A C 1
ATOM 1501 O O . GLY A 1 191 ? -11.523 -1.708 32.814 1.00 76.31 191 GLY A O 1
ATOM 1502 N N . ILE A 1 192 ? -9.350 -2.130 33.191 1.00 73.62 192 ILE A N 1
ATOM 1503 C CA . ILE A 1 192 ? -9.579 -2.840 34.463 1.00 73.62 192 ILE A CA 1
ATOM 1504 C C . ILE A 1 192 ? -10.190 -1.886 35.490 1.00 73.62 192 ILE A C 1
ATOM 1506 O O . ILE A 1 192 ? -11.151 -2.250 36.165 1.00 73.62 192 ILE A O 1
ATOM 1510 N N . LEU A 1 193 ? -9.683 -0.650 35.565 1.00 70.56 193 LEU A N 1
ATOM 1511 C CA . LEU A 1 193 ? -10.212 0.379 36.465 1.00 70.56 193 LEU A CA 1
ATOM 1512 C C . LEU A 1 193 ? -11.669 0.721 36.140 1.00 70.56 193 LEU A C 1
ATOM 1514 O O . LEU A 1 193 ? -12.443 1.001 37.051 1.00 70.56 193 LEU A O 1
ATOM 1518 N N . LEU A 1 194 ? -12.048 0.674 34.859 1.00 71.44 194 LEU A N 1
ATOM 1519 C CA . LEU A 1 194 ? -13.418 0.946 34.414 1.00 71.44 194 LEU A CA 1
ATOM 1520 C C . LEU A 1 194 ? -14.402 -0.185 34.750 1.00 71.44 194 LEU A C 1
ATOM 1522 O O . LEU A 1 194 ? -15.586 0.090 34.917 1.00 71.44 194 LEU A O 1
ATOM 1526 N N . ARG A 1 195 ? -13.937 -1.437 34.863 1.00 72.12 195 ARG A N 1
ATOM 1527 C CA . ARG A 1 195 ? -14.761 -2.599 35.268 1.00 72.12 195 ARG A CA 1
ATOM 1528 C C . ARG A 1 195 ? -14.921 -2.749 36.780 1.00 72.12 195 ARG A C 1
ATOM 1530 O O . ARG A 1 195 ? -15.706 -3.568 37.251 1.00 72.12 195 ARG A O 1
ATOM 1537 N N . ALA A 1 196 ? -14.127 -2.010 37.539 1.00 64.19 196 ALA A N 1
ATOM 1538 C CA . ALA A 1 196 ? -13.954 -2.184 38.965 1.00 64.19 196 ALA A CA 1
ATOM 1539 C C . ALA A 1 196 ? -15.083 -1.473 39.747 1.00 64.19 196 ALA A C 1
ATOM 1541 O O . ALA A 1 196 ? -14.954 -0.304 40.110 1.00 64.19 196 ALA A O 1
ATOM 1542 N N . GLU A 1 197 ? -16.189 -2.175 40.027 1.00 62.19 197 GLU A N 1
ATOM 1543 C CA . GLU A 1 197 ? -17.312 -1.670 40.843 1.00 62.19 197 GLU A CA 1
ATOM 1544 C C . GLU A 1 197 ? -17.309 -2.235 42.284 1.00 62.19 197 GLU A C 1
ATOM 1546 O O . GLU A 1 197 ? -16.885 -3.365 42.541 1.00 62.19 197 GLU A O 1
ATOM 1551 N N . GLY A 1 198 ? -17.798 -1.445 43.250 1.00 64.25 198 GLY A N 1
ATOM 1552 C CA . GLY A 1 198 ? -18.041 -1.882 44.636 1.00 64.25 198 GLY A CA 1
ATOM 1553 C C . GLY A 1 198 ? -16.813 -2.445 45.376 1.00 64.25 198 GLY A C 1
ATOM 1554 O O . GLY A 1 198 ? -15.689 -1.993 45.175 1.00 64.25 198 GLY A O 1
ATOM 1555 N N . ARG A 1 199 ? -17.015 -3.454 46.243 1.00 55.56 199 ARG A N 1
ATOM 1556 C CA . ARG A 1 199 ? -15.937 -4.131 47.007 1.00 55.56 199 ARG A CA 1
ATOM 1557 C C . ARG A 1 199 ? -14.965 -4.930 46.127 1.00 55.56 199 ARG A C 1
ATOM 1559 O O . ARG A 1 199 ? -13.835 -5.179 46.533 1.00 55.56 199 ARG A O 1
ATOM 1566 N N . ALA A 1 200 ? -15.366 -5.294 44.907 1.00 62.88 200 ALA A N 1
ATOM 1567 C CA . ALA A 1 200 ? -14.478 -5.940 43.945 1.00 62.88 200 ALA A CA 1
ATOM 1568 C C . ALA A 1 200 ? -13.439 -4.957 43.377 1.00 62.88 200 ALA A C 1
ATOM 1570 O O . ALA A 1 200 ? -12.399 -5.390 42.877 1.00 62.88 200 ALA A O 1
ATOM 1571 N N . ARG A 1 201 ? -13.682 -3.640 43.485 1.00 67.50 201 ARG A N 1
ATOM 1572 C CA . ARG A 1 201 ? -12.809 -2.605 42.930 1.00 67.50 201 ARG A CA 1
ATOM 1573 C C . ARG A 1 201 ? -11.377 -2.716 43.428 1.00 67.50 201 ARG A C 1
ATOM 1575 O O . ARG A 1 201 ? -10.456 -2.656 42.624 1.00 67.50 201 ARG A O 1
ATOM 1582 N N . GLU A 1 202 ? -11.195 -2.926 44.726 1.00 66.31 202 GLU A N 1
ATOM 1583 C CA . GLU A 1 202 ? -9.872 -3.030 45.340 1.00 66.31 202 GLU A CA 1
ATOM 1584 C C . GLU A 1 202 ? -9.114 -4.284 44.876 1.00 66.31 202 GLU A C 1
ATOM 1586 O O . GLU A 1 202 ? -7.931 -4.212 44.547 1.00 66.31 202 GLU A O 1
ATOM 1591 N N . VAL A 1 203 ? -9.810 -5.418 44.756 1.00 69.38 203 VAL A N 1
ATOM 1592 C CA . VAL A 1 203 ? -9.237 -6.680 44.259 1.00 69.38 203 VAL A CA 1
ATOM 1593 C C . VAL A 1 203 ? -8.817 -6.548 42.796 1.00 69.38 203 VAL A C 1
ATOM 1595 O O . VAL A 1 203 ? -7.712 -6.948 42.432 1.00 69.38 203 VAL A O 1
ATOM 1598 N N . TRP A 1 204 ? -9.666 -5.954 41.955 1.00 66.75 204 TRP A N 1
ATOM 1599 C CA . TRP A 1 204 ? -9.355 -5.712 40.546 1.00 66.75 204 TRP A CA 1
ATOM 1600 C C . TRP A 1 204 ? -8.247 -4.677 40.355 1.00 66.75 204 TRP A C 1
ATOM 1602 O O . TRP A 1 204 ? -7.401 -4.871 39.489 1.00 66.75 204 TRP A O 1
ATOM 1612 N N . LEU A 1 205 ? -8.189 -3.634 41.187 1.00 66.88 205 LEU A N 1
ATOM 1613 C CA . LEU A 1 205 ? -7.084 -2.672 41.197 1.00 66.88 205 LEU A CA 1
ATOM 1614 C C . LEU A 1 205 ? -5.760 -3.345 41.553 1.00 66.88 205 LEU A C 1
ATOM 1616 O O . LEU A 1 205 ? -4.794 -3.199 40.809 1.00 66.88 205 LEU A O 1
ATOM 1620 N N . ARG A 1 206 ? -5.715 -4.128 42.638 1.00 68.31 206 ARG A N 1
ATOM 1621 C CA . ARG A 1 206 ? -4.499 -4.849 43.049 1.00 68.31 206 ARG A CA 1
ATOM 1622 C C . ARG A 1 206 ? -4.056 -5.856 41.985 1.00 68.31 206 ARG A C 1
ATOM 1624 O O . ARG A 1 206 ? -2.875 -5.907 41.657 1.00 68.31 206 ARG A O 1
ATOM 1631 N N . ARG A 1 207 ? -4.992 -6.606 41.390 1.00 69.12 207 ARG A N 1
ATOM 1632 C CA . ARG A 1 207 ? -4.704 -7.552 40.294 1.00 69.12 207 ARG A CA 1
ATOM 1633 C C . ARG A 1 207 ? -4.261 -6.851 39.011 1.00 69.12 207 ARG A C 1
ATOM 1635 O O . ARG A 1 207 ? -3.343 -7.330 38.359 1.00 69.12 207 ARG A O 1
ATOM 1642 N N . GLY A 1 208 ? -4.882 -5.727 38.657 1.00 67.25 208 GLY A N 1
ATOM 1643 C CA . GLY A 1 208 ? -4.540 -4.947 37.470 1.00 67.25 208 GLY A CA 1
ATOM 1644 C C . GLY A 1 208 ? -3.179 -4.264 37.583 1.00 67.25 208 GLY A C 1
ATOM 1645 O O . GLY A 1 208 ? -2.372 -4.368 36.665 1.00 67.25 208 GLY A O 1
ATOM 1646 N N . ILE A 1 209 ? -2.892 -3.632 38.726 1.00 69.81 209 ILE A N 1
ATOM 1647 C CA . ILE A 1 209 ? -1.581 -3.038 39.026 1.00 69.81 209 ILE A CA 1
ATOM 1648 C C . ILE A 1 209 ? -0.509 -4.131 39.085 1.00 69.81 209 ILE A C 1
ATOM 1650 O O . ILE A 1 209 ? 0.526 -3.994 38.441 1.00 69.81 209 ILE A O 1
ATOM 1654 N N . GLY A 1 210 ? -0.771 -5.237 39.791 1.00 72.38 210 GLY A N 1
ATOM 1655 C CA . GLY A 1 210 ? 0.151 -6.371 39.879 1.00 72.38 210 GLY A CA 1
ATOM 1656 C C . GLY A 1 210 ? 0.438 -7.003 38.516 1.00 72.38 210 GLY A C 1
ATOM 1657 O O . GLY A 1 210 ? 1.596 -7.203 38.166 1.00 72.38 210 GLY A O 1
ATOM 1658 N N . GLY A 1 211 ? -0.594 -7.242 37.703 1.00 72.12 211 GLY A N 1
ATOM 1659 C CA . GLY A 1 211 ? -0.445 -7.749 36.338 1.00 72.12 211 GLY A CA 1
ATOM 1660 C C . GLY A 1 211 ? 0.317 -6.782 35.429 1.00 72.12 211 GLY A C 1
ATOM 1661 O O . GLY A 1 211 ? 1.226 -7.201 34.720 1.00 72.12 211 GLY A O 1
ATOM 1662 N N . GLY A 1 212 ? 0.007 -5.484 35.489 1.00 73.44 212 GLY A N 1
ATOM 1663 C CA . GLY A 1 212 ? 0.732 -4.452 34.744 1.00 73.44 212 GLY A CA 1
ATOM 1664 C C . GLY A 1 212 ? 2.213 -4.374 35.127 1.00 73.44 212 GLY A C 1
ATOM 1665 O O . GLY A 1 212 ? 3.067 -4.348 34.244 1.00 73.44 212 GLY A O 1
ATOM 1666 N N . LEU A 1 213 ? 2.530 -4.409 36.426 1.00 78.06 213 LEU A N 1
ATOM 1667 C CA . LEU A 1 213 ? 3.905 -4.464 36.934 1.00 78.06 213 LEU A CA 1
ATOM 1668 C C . LEU A 1 213 ? 4.634 -5.726 36.472 1.00 78.06 213 LEU A C 1
ATOM 1670 O O . LEU A 1 213 ? 5.768 -5.624 36.020 1.00 78.06 213 LEU A O 1
ATOM 1674 N N . LEU A 1 214 ? 3.990 -6.895 36.523 1.00 80.19 214 LEU A N 1
ATOM 1675 C CA . LEU A 1 214 ? 4.569 -8.145 36.021 1.00 80.19 214 LEU A CA 1
ATOM 1676 C C . LEU A 1 214 ? 4.884 -8.067 34.526 1.00 80.19 214 LEU A C 1
ATOM 1678 O O . LEU A 1 214 ? 5.954 -8.501 34.110 1.00 80.19 214 LEU A O 1
ATOM 1682 N N . VAL A 1 215 ? 3.997 -7.471 33.723 1.00 79.88 215 VAL A N 1
ATOM 1683 C CA . VAL A 1 215 ? 4.257 -7.251 32.294 1.00 79.88 215 VAL A CA 1
ATOM 1684 C C . VAL A 1 215 ? 5.436 -6.301 32.089 1.00 79.88 215 VAL A C 1
ATOM 1686 O O . VAL A 1 215 ? 6.305 -6.589 31.273 1.00 79.88 215 VAL A O 1
ATOM 1689 N N . LEU A 1 216 ? 5.511 -5.196 32.835 1.00 80.50 216 LEU A N 1
ATOM 1690 C CA . LEU A 1 216 ? 6.632 -4.256 32.743 1.00 80.50 216 LEU A CA 1
ATOM 1691 C C . LEU A 1 216 ? 7.960 -4.891 33.179 1.00 80.50 216 LEU A C 1
ATOM 1693 O O . LEU A 1 216 ? 8.964 -4.708 32.496 1.00 80.50 216 LEU A O 1
ATOM 1697 N N . LEU A 1 217 ? 7.965 -5.669 34.265 1.00 84.12 217 LEU A N 1
ATOM 1698 C CA . LEU A 1 217 ? 9.137 -6.414 34.734 1.00 84.12 217 LEU A CA 1
ATOM 1699 C C . LEU A 1 217 ? 9.576 -7.459 33.710 1.00 84.12 217 LEU A C 1
ATOM 1701 O O . LEU A 1 217 ? 10.763 -7.558 33.410 1.00 84.12 217 LEU A O 1
ATOM 1705 N N . PHE A 1 218 ? 8.626 -8.196 33.131 1.00 84.62 218 PHE A N 1
ATOM 1706 C CA . PHE A 1 218 ? 8.904 -9.157 32.071 1.00 84.62 218 PHE A CA 1
ATOM 1707 C C . PHE A 1 218 ? 9.503 -8.466 30.840 1.00 84.62 218 PHE A C 1
ATOM 1709 O O . PHE A 1 218 ? 10.542 -8.895 30.348 1.00 84.62 218 PHE A O 1
ATOM 1716 N N . LEU A 1 219 ? 8.892 -7.376 30.361 1.00 81.06 219 LEU A N 1
ATOM 1717 C CA . LEU A 1 219 ? 9.391 -6.625 29.206 1.00 81.06 219 LEU A CA 1
ATOM 1718 C C . LEU A 1 219 ? 10.765 -6.001 29.484 1.00 81.06 219 LEU A C 1
ATOM 1720 O O . LEU A 1 219 ? 11.620 -6.018 28.603 1.00 81.06 219 LEU A O 1
ATOM 1724 N N . GLY A 1 220 ? 11.001 -5.498 30.698 1.00 82.44 220 GLY A N 1
ATOM 1725 C CA . GLY A 1 220 ? 12.298 -4.969 31.125 1.00 82.44 220 GLY A CA 1
ATOM 1726 C C . GLY A 1 220 ? 13.379 -6.049 31.201 1.00 82.44 220 GLY A C 1
ATOM 1727 O O . GLY A 1 220 ? 14.481 -5.858 30.689 1.00 82.44 220 GLY A O 1
ATOM 1728 N N . GLY A 1 221 ? 13.051 -7.215 31.765 1.00 84.06 221 GLY A N 1
ATOM 1729 C CA . GLY A 1 221 ? 13.930 -8.384 31.771 1.00 84.06 221 GLY A CA 1
ATOM 1730 C C . GLY A 1 221 ? 14.240 -8.866 30.355 1.00 84.06 221 GLY A C 1
ATOM 1731 O O . GLY A 1 221 ? 15.403 -9.023 29.996 1.00 84.06 221 GLY A O 1
ATOM 1732 N N . TYR A 1 222 ? 13.216 -9.012 29.512 1.00 81.44 222 TYR A N 1
ATOM 1733 C CA . TYR A 1 222 ? 13.370 -9.388 28.108 1.00 81.44 222 TYR A CA 1
ATOM 1734 C C . TYR A 1 222 ? 14.260 -8.401 27.345 1.00 81.44 222 TYR A C 1
ATOM 1736 O O . TYR A 1 222 ? 15.164 -8.827 26.630 1.00 81.44 222 TYR A O 1
ATOM 1744 N N . ALA A 1 223 ? 14.045 -7.095 27.529 1.00 80.62 223 ALA A N 1
ATOM 1745 C CA . ALA A 1 223 ? 14.856 -6.046 26.917 1.00 80.62 223 ALA A CA 1
ATOM 1746 C C . ALA A 1 223 ? 16.322 -6.106 27.369 1.00 80.62 223 ALA A C 1
ATOM 1748 O O . ALA A 1 223 ? 17.215 -5.879 26.558 1.00 80.62 223 ALA A O 1
ATOM 1749 N N . ARG A 1 224 ? 16.587 -6.474 28.630 1.00 83.12 224 ARG A N 1
ATOM 1750 C CA . ARG A 1 224 ? 17.955 -6.668 29.129 1.00 83.12 224 ARG A CA 1
ATOM 1751 C C . ARG A 1 224 ? 18.673 -7.839 28.454 1.00 83.12 224 ARG A C 1
ATOM 1753 O O . ARG A 1 224 ? 19.866 -7.725 28.195 1.00 83.12 224 ARG A O 1
ATOM 1760 N N . TYR A 1 225 ? 17.966 -8.926 28.151 1.00 82.31 225 TYR A N 1
ATOM 1761 C CA . TYR A 1 225 ? 18.532 -10.082 27.441 1.00 82.31 225 TYR A CA 1
ATOM 1762 C C . TYR A 1 225 ? 18.508 -9.943 25.911 1.00 82.31 225 TYR A C 1
ATOM 1764 O O . TYR A 1 225 ? 19.171 -10.713 25.224 1.00 82.31 225 TYR A O 1
ATOM 1772 N N . ASN A 1 226 ? 17.782 -8.959 25.370 1.00 77.19 226 ASN A N 1
ATOM 1773 C CA . ASN A 1 226 ? 17.669 -8.703 23.933 1.00 77.19 226 ASN A CA 1
ATOM 1774 C C . ASN A 1 226 ? 17.971 -7.225 23.625 1.00 77.19 226 ASN A C 1
ATOM 1776 O O . ASN A 1 226 ? 17.040 -6.451 23.372 1.00 77.19 226 ASN A O 1
ATOM 1780 N N . PRO A 1 227 ? 19.254 -6.816 23.606 1.00 76.94 227 PRO A N 1
ATOM 1781 C CA . PRO A 1 227 ? 19.647 -5.427 23.357 1.00 76.94 227 PRO A CA 1
ATOM 1782 C C . PRO A 1 227 ? 19.090 -4.873 22.041 1.00 76.94 227 PRO A C 1
ATOM 1784 O O . PRO A 1 227 ? 18.659 -3.726 21.994 1.00 76.94 227 PRO A O 1
ATOM 1787 N N . GLU A 1 228 ? 18.993 -5.713 21.007 1.00 72.81 228 GLU A N 1
ATOM 1788 C CA . GLU A 1 228 ? 18.389 -5.377 19.711 1.00 72.81 228 GLU A CA 1
ATOM 1789 C C . GLU A 1 228 ? 16.918 -4.963 19.820 1.00 72.81 228 GLU A C 1
ATOM 1791 O O . GLU A 1 228 ? 16.461 -4.053 19.131 1.00 72.81 228 GLU A O 1
ATOM 1796 N N . PHE A 1 229 ? 16.143 -5.605 20.699 1.00 73.69 229 PHE A N 1
ATOM 1797 C CA . PHE A 1 229 ? 14.754 -5.210 20.932 1.00 73.69 229 PHE A CA 1
ATOM 1798 C C . PHE A 1 229 ? 14.696 -3.802 21.530 1.00 73.69 229 PHE A C 1
ATOM 1800 O O . PHE A 1 229 ? 13.921 -2.962 21.067 1.00 73.69 229 PHE A O 1
ATOM 1807 N N . TRP A 1 230 ? 15.548 -3.525 22.522 1.00 75.19 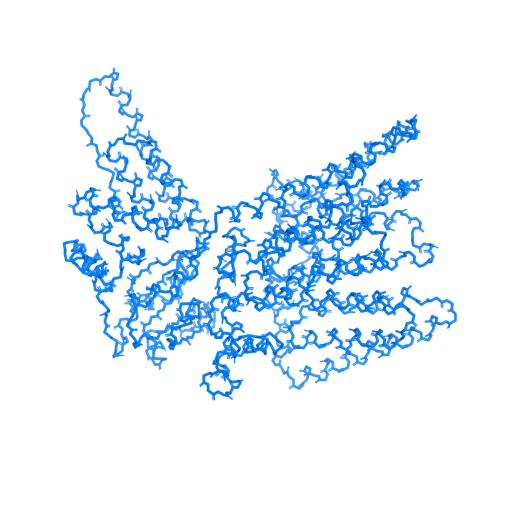230 TRP A N 1
ATOM 1808 C CA . TRP A 1 230 ? 15.602 -2.212 23.158 1.00 75.19 230 TRP A CA 1
ATOM 1809 C C . TRP A 1 230 ? 16.110 -1.131 22.209 1.00 75.19 230 TRP A C 1
ATOM 1811 O O . TRP A 1 230 ? 15.518 -0.052 22.143 1.00 75.19 230 TRP A O 1
ATOM 1821 N N . HIS A 1 231 ? 17.148 -1.428 21.426 1.00 72.94 231 HIS A N 1
ATOM 1822 C CA . HIS A 1 231 ? 17.647 -0.543 20.383 1.00 72.94 231 HIS A CA 1
ATOM 1823 C C . HIS A 1 231 ? 16.543 -0.226 19.369 1.00 72.94 231 HIS A C 1
ATOM 1825 O O . HIS A 1 231 ? 16.270 0.938 19.124 1.00 72.94 231 HIS A O 1
ATOM 1831 N N . HIS A 1 232 ? 15.797 -1.214 18.867 1.00 71.19 232 HIS A N 1
ATOM 1832 C CA . HIS A 1 232 ? 14.688 -0.961 17.941 1.00 71.19 232 HIS A CA 1
ATOM 1833 C C . HIS A 1 232 ? 13.566 -0.094 18.526 1.00 71.19 232 HIS A C 1
ATOM 1835 O O . HIS A 1 232 ? 13.059 0.796 17.835 1.00 71.19 232 HIS A O 1
ATOM 1841 N N . VAL A 1 233 ? 13.157 -0.344 19.775 1.00 71.25 233 VAL A N 1
ATOM 1842 C CA . VAL A 1 233 ? 12.138 0.469 20.457 1.00 71.25 233 VAL A CA 1
ATOM 1843 C C . VAL A 1 233 ? 12.656 1.897 20.629 1.00 71.25 233 VAL A C 1
ATOM 1845 O O . VAL A 1 233 ? 12.019 2.848 20.178 1.00 71.25 233 VAL A O 1
ATOM 1848 N N . THR A 1 234 ? 13.838 2.064 21.219 1.00 70.88 234 THR A N 1
ATOM 1849 C CA . THR A 1 234 ? 14.402 3.391 21.498 1.00 70.88 234 THR A CA 1
ATOM 1850 C C . THR A 1 234 ? 14.747 4.168 20.233 1.00 70.88 234 THR A C 1
ATOM 1852 O O . THR A 1 234 ? 14.401 5.344 20.126 1.00 70.88 234 THR A O 1
ATOM 1855 N N . PHE A 1 235 ? 15.329 3.516 19.229 1.00 68.62 235 PHE A N 1
ATOM 1856 C CA . PHE A 1 235 ? 15.663 4.125 17.949 1.00 68.62 235 PHE A CA 1
ATOM 1857 C C . PHE A 1 235 ? 14.416 4.682 17.256 1.00 68.62 235 PHE A C 1
ATOM 1859 O O . PHE A 1 235 ? 14.412 5.819 16.791 1.00 68.62 235 PHE A O 1
ATOM 1866 N N . ARG A 1 236 ? 13.306 3.932 17.243 1.00 67.44 236 ARG A N 1
ATOM 1867 C CA . ARG A 1 236 ? 12.061 4.365 16.585 1.00 67.44 236 ARG A CA 1
ATOM 1868 C C . ARG A 1 236 ? 11.295 5.440 17.346 1.00 67.44 236 ARG A C 1
ATOM 1870 O O . ARG A 1 236 ? 10.744 6.335 16.707 1.00 67.44 236 ARG A O 1
ATOM 1877 N N . PHE A 1 237 ? 11.223 5.332 18.672 1.00 64.44 237 PHE A N 1
ATOM 1878 C CA . PHE A 1 237 ? 10.471 6.279 19.498 1.00 64.44 237 PHE A CA 1
ATOM 1879 C C . PHE A 1 237 ? 11.252 7.560 19.801 1.00 64.44 237 PHE A C 1
ATOM 1881 O O . PHE A 1 237 ? 10.636 8.618 19.900 1.00 64.44 237 PHE A O 1
ATOM 1888 N N . PHE A 1 238 ? 12.581 7.485 19.916 1.00 62.62 238 PHE A N 1
ATOM 1889 C CA . PHE A 1 238 ? 13.395 8.599 20.406 1.00 62.62 238 PHE A CA 1
ATOM 1890 C C . PHE A 1 238 ? 14.475 9.074 19.425 1.00 62.62 238 PHE A C 1
ATOM 1892 O O . PHE A 1 238 ? 14.678 10.278 19.338 1.00 62.62 238 PHE A O 1
ATOM 1899 N N . GLN A 1 239 ? 15.139 8.198 18.656 1.00 56.28 239 GLN A N 1
ATOM 1900 C CA . GLN A 1 239 ? 16.283 8.617 17.814 1.00 56.28 239 GLN A CA 1
ATOM 1901 C C . GLN A 1 239 ? 15.913 8.976 16.368 1.00 56.28 239 GLN A C 1
ATOM 1903 O O . GLN A 1 239 ? 16.588 9.792 15.748 1.00 56.28 239 GLN A O 1
ATOM 1908 N N . TYR A 1 240 ? 14.825 8.425 15.817 1.00 55.22 240 TYR A N 1
ATOM 1909 C CA . TYR A 1 240 ? 14.412 8.719 14.437 1.00 55.22 240 TYR A CA 1
ATOM 1910 C C . TYR A 1 240 ? 13.971 10.177 14.251 1.00 55.22 240 TYR A C 1
ATOM 1912 O O . TYR A 1 240 ? 13.911 10.659 13.124 1.00 55.22 240 TYR A O 1
ATOM 1920 N N . ARG A 1 241 ? 13.651 10.886 15.341 1.00 58.09 241 ARG A N 1
ATOM 1921 C CA . ARG A 1 241 ? 13.323 12.310 15.307 1.00 58.09 241 ARG A CA 1
ATOM 1922 C C . ARG A 1 241 ? 14.559 13.117 15.709 1.00 58.09 241 ARG A C 1
ATOM 1924 O O . ARG A 1 241 ? 14.895 13.167 16.884 1.00 58.09 241 ARG A O 1
ATOM 1931 N N . GLN A 1 242 ? 15.221 13.739 14.734 1.00 53.03 242 GLN A N 1
ATOM 1932 C CA . GLN A 1 242 ? 16.472 14.484 14.960 1.00 53.03 242 GLN A CA 1
ATOM 1933 C C . GLN A 1 242 ? 16.283 15.793 15.750 1.00 53.03 242 GLN A C 1
ATOM 1935 O O . GLN A 1 242 ? 17.255 16.323 16.274 1.00 53.03 242 GLN A O 1
ATOM 1940 N N . GLU A 1 243 ? 15.048 16.285 15.889 1.00 59.41 243 GLU A N 1
ATOM 1941 C CA . GLU A 1 243 ? 14.720 17.520 16.612 1.00 59.41 243 GLU A CA 1
ATOM 1942 C C . GLU A 1 243 ? 13.700 17.252 17.723 1.00 59.41 243 GLU A C 1
ATOM 1944 O O . GLU A 1 243 ? 12.708 16.546 17.509 1.00 59.41 243 GLU A O 1
ATOM 1949 N N . SER A 1 244 ? 13.910 17.826 18.911 1.00 61.19 244 SER A N 1
ATOM 1950 C CA . SER A 1 244 ? 12.924 17.771 19.988 1.00 61.19 244 SER A CA 1
ATOM 1951 C C . SER A 1 244 ? 11.697 18.601 19.608 1.00 61.19 244 SER A C 1
ATOM 1953 O O . SER A 1 244 ? 11.781 19.773 19.244 1.00 61.19 244 SER A O 1
ATOM 1955 N N . LEU A 1 245 ? 10.513 17.993 19.695 1.00 68.31 245 LEU A N 1
ATOM 1956 C CA . LEU A 1 245 ? 9.277 18.751 19.558 1.00 68.31 245 LEU A CA 1
ATOM 1957 C C . LEU A 1 245 ? 9.112 19.646 20.791 1.00 68.31 245 LEU A C 1
ATOM 1959 O O . LEU A 1 245 ? 8.764 19.157 21.867 1.00 68.31 245 LEU A O 1
ATOM 1963 N N . GLY A 1 246 ? 9.285 20.958 20.632 1.00 76.44 246 GLY A N 1
ATOM 1964 C CA . GLY A 1 246 ? 8.725 21.916 21.585 1.00 76.44 246 GLY A CA 1
ATOM 1965 C C . GLY A 1 246 ? 7.198 21.761 21.680 1.00 76.44 246 GLY A C 1
ATOM 1966 O O . GLY A 1 246 ? 6.563 21.187 20.790 1.00 76.44 246 GLY A O 1
ATOM 1967 N N . LEU A 1 247 ? 6.580 22.309 22.733 1.00 80.25 247 LEU A N 1
ATOM 1968 C CA . LEU A 1 247 ? 5.126 22.222 22.950 1.00 80.25 247 LEU A CA 1
ATOM 1969 C C . LEU A 1 247 ? 4.322 22.651 21.709 1.00 80.25 247 LEU A C 1
ATOM 1971 O O . LEU A 1 247 ? 3.358 21.986 21.338 1.00 80.25 247 LEU A O 1
ATOM 1975 N N . GLN A 1 248 ? 4.751 23.720 21.030 1.00 78.06 248 GLN A N 1
ATOM 1976 C CA . GLN A 1 248 ? 4.114 24.205 19.804 1.00 78.06 248 GLN A CA 1
ATOM 1977 C C . GLN A 1 248 ? 4.160 23.171 18.673 1.00 78.06 248 GLN A C 1
ATOM 1979 O O . GLN A 1 248 ? 3.138 22.926 18.037 1.00 78.06 248 GLN A O 1
ATOM 1984 N N . GLY A 1 249 ? 5.312 22.541 18.438 1.00 77.69 249 GLY A N 1
ATOM 1985 C CA . GLY A 1 249 ? 5.457 21.514 17.407 1.00 77.69 249 GLY A CA 1
ATOM 1986 C C . GLY A 1 249 ? 4.657 20.254 17.738 1.00 77.69 249 GLY A C 1
ATOM 1987 O O . GLY A 1 249 ? 4.013 19.688 16.861 1.00 77.69 249 GLY A O 1
ATOM 1988 N N . PHE A 1 250 ? 4.627 19.843 19.010 1.00 79.31 250 PHE A N 1
ATOM 1989 C CA . PHE A 1 250 ? 3.789 18.728 19.454 1.00 79.31 250 PHE A CA 1
ATOM 1990 C C . PHE A 1 250 ? 2.303 18.999 19.230 1.00 79.31 250 PHE A C 1
ATOM 1992 O O . PHE A 1 250 ? 1.602 18.150 18.682 1.00 79.31 250 PHE A O 1
ATOM 1999 N N . LEU A 1 251 ? 1.822 20.186 19.608 1.00 77.19 251 LEU A N 1
ATOM 2000 C CA . LEU A 1 251 ? 0.439 20.578 19.356 1.00 77.19 251 LEU A CA 1
ATOM 2001 C C . LEU A 1 251 ? 0.166 20.654 17.853 1.00 77.19 251 LEU A C 1
ATOM 2003 O O . LEU A 1 251 ? -0.818 20.082 17.398 1.00 77.19 251 LEU A O 1
ATOM 2007 N N . HIS A 1 252 ? 1.051 21.264 17.064 1.00 77.31 252 HIS A N 1
ATOM 2008 C CA . HIS A 1 252 ? 0.918 21.276 15.610 1.00 77.31 252 HIS A CA 1
ATOM 2009 C C . HIS A 1 252 ? 0.734 19.861 15.057 1.00 77.31 252 HIS A C 1
ATOM 2011 O O . HIS A 1 252 ? -0.259 19.595 14.381 1.00 77.31 252 HIS A O 1
ATOM 2017 N N . GLU A 1 253 ? 1.613 18.939 15.432 1.00 78.50 253 GLU A N 1
ATOM 2018 C CA . GLU A 1 253 ? 1.560 17.552 14.991 1.00 78.50 253 GLU A CA 1
ATOM 2019 C C . GLU A 1 253 ? 0.339 16.785 15.499 1.00 78.50 253 GLU A C 1
ATOM 2021 O O . GLU A 1 253 ? -0.171 15.917 14.797 1.00 78.50 253 GLU A O 1
ATOM 2026 N N . LEU A 1 254 ? -0.181 17.106 16.681 1.00 77.94 254 LEU A N 1
ATOM 2027 C CA . LEU A 1 254 ? -1.411 16.515 17.205 1.00 77.94 254 LEU A CA 1
ATOM 2028 C C . LEU A 1 254 ? -2.652 16.975 16.422 1.00 77.94 254 LEU A C 1
ATOM 2030 O O . LEU A 1 254 ? -3.550 16.172 16.159 1.00 77.94 254 LEU A O 1
ATOM 2034 N N . PHE A 1 255 ? -2.700 18.255 16.043 1.00 71.62 255 PHE A N 1
ATOM 2035 C CA . PHE A 1 255 ? -3.829 18.867 15.338 1.00 71.62 255 PHE A CA 1
ATOM 2036 C C . PHE A 1 255 ? -3.835 18.547 13.837 1.00 71.62 255 PHE A C 1
ATOM 2038 O O . PHE A 1 255 ? -4.895 18.264 13.272 1.00 71.62 255 PHE A O 1
ATOM 2045 N N . THR A 1 256 ? -2.671 18.544 13.185 1.00 68.00 256 THR A N 1
ATOM 2046 C CA . THR A 1 256 ? -2.562 18.125 11.778 1.00 68.00 256 THR A CA 1
ATOM 2047 C C . THR A 1 256 ? -2.536 16.614 11.645 1.00 68.00 256 THR A C 1
ATOM 2049 O O . THR A 1 256 ? -3.115 16.073 10.703 1.00 68.00 256 THR A O 1
ATOM 2052 N N . PHE A 1 257 ? -1.972 15.913 12.633 1.00 70.38 257 PHE A N 1
ATOM 2053 C CA . PHE A 1 257 ? -1.509 14.531 12.491 1.00 70.38 257 PHE A CA 1
ATOM 2054 C C . PHE A 1 257 ? -0.418 14.398 11.417 1.00 70.38 257 PHE A C 1
ATOM 2056 O O . PHE A 1 257 ? -0.257 13.348 10.792 1.00 70.38 257 PHE A O 1
ATOM 2063 N N . GLY A 1 258 ? 0.341 15.481 11.213 1.00 63.31 258 GLY A N 1
ATOM 2064 C CA . GLY A 1 258 ? 1.375 15.603 10.196 1.00 63.31 258 GLY A CA 1
ATOM 2065 C C . GLY A 1 258 ? 0.849 15.751 8.776 1.00 63.31 258 GLY A C 1
ATOM 2066 O O . GLY A 1 258 ? -0.328 16.002 8.539 1.00 63.31 258 GLY A O 1
ATOM 2067 N N . ARG A 1 259 ? 1.732 15.496 7.803 1.00 59.28 259 ARG A N 1
ATOM 2068 C CA . ARG A 1 259 ? 1.397 15.374 6.368 1.00 59.28 259 ARG A CA 1
ATOM 2069 C C . ARG A 1 259 ? 0.649 14.076 6.017 1.00 59.28 259 ARG A C 1
ATOM 2071 O O . ARG A 1 259 ? 0.612 13.676 4.857 1.00 59.28 259 ARG A O 1
ATOM 2078 N N . ILE A 1 260 ? 0.117 13.356 7.004 1.00 64.31 260 ILE A N 1
ATOM 2079 C CA . ILE A 1 260 ? -0.470 12.035 6.782 1.00 64.31 260 ILE A CA 1
ATOM 2080 C C . ILE A 1 260 ? -1.977 12.184 6.692 1.00 64.31 260 ILE A C 1
ATOM 2082 O O . ILE A 1 260 ? -2.667 12.377 7.689 1.00 64.31 260 ILE A O 1
ATOM 2086 N N . GLU A 1 261 ? -2.485 12.014 5.476 1.00 74.56 261 GLU A N 1
ATOM 2087 C CA . GLU A 1 261 ? -3.902 12.105 5.103 1.00 74.56 261 GLU A CA 1
ATOM 2088 C C . GLU A 1 261 ? -4.782 10.984 5.708 1.00 74.56 261 GLU A C 1
ATOM 2090 O O . GLU A 1 261 ? -5.807 10.611 5.139 1.00 74.56 261 GLU A O 1
ATOM 2095 N N . PHE A 1 262 ? -4.403 10.387 6.845 1.00 83.06 262 PHE A N 1
ATOM 2096 C CA . PHE A 1 262 ? -5.096 9.239 7.439 1.00 83.06 262 PHE A CA 1
ATOM 2097 C C . PHE A 1 262 ? -6.578 9.531 7.688 1.00 83.06 262 PHE A C 1
ATOM 2099 O O . PHE A 1 262 ? -7.449 8.785 7.237 1.00 83.06 262 PHE A O 1
ATOM 2106 N N . PHE A 1 263 ? -6.876 10.647 8.356 1.00 81.25 263 PHE A N 1
ATOM 2107 C CA . PHE A 1 263 ? -8.255 11.048 8.624 1.00 81.25 263 PHE A CA 1
ATOM 2108 C C . PHE A 1 263 ? -8.947 11.623 7.380 1.00 81.25 263 PHE A C 1
ATOM 2110 O O . PHE A 1 263 ? -10.144 11.396 7.201 1.00 81.25 263 PHE A O 1
ATOM 2117 N N . ASP A 1 264 ? -8.211 12.298 6.490 1.00 78.75 264 ASP A N 1
ATOM 2118 C CA . ASP A 1 264 ? -8.748 12.854 5.238 1.00 78.75 264 ASP A CA 1
ATOM 2119 C C . ASP A 1 264 ? -9.218 11.785 4.252 1.00 78.75 264 ASP A C 1
ATOM 2121 O O . ASP A 1 264 ? -10.132 12.025 3.462 1.00 78.75 264 ASP A O 1
ATOM 2125 N N . ARG A 1 265 ? -8.659 10.577 4.342 1.00 81.25 265 ARG A N 1
ATOM 2126 C CA . ARG A 1 265 ? -9.094 9.407 3.568 1.00 81.25 265 ARG A CA 1
ATOM 2127 C C . ARG A 1 265 ? -10.359 8.747 4.125 1.00 81.25 265 ARG A C 1
ATOM 2129 O O . ARG A 1 265 ? -10.977 7.923 3.448 1.00 81.25 265 ARG A O 1
ATOM 2136 N N . MET A 1 266 ? -10.776 9.103 5.342 1.00 86.38 266 MET A N 1
ATOM 2137 C CA . MET A 1 266 ? -11.974 8.575 6.007 1.00 86.38 266 MET A CA 1
ATOM 2138 C C . MET A 1 266 ? -12.737 9.673 6.777 1.00 86.38 266 MET A C 1
ATOM 2140 O O . MET A 1 266 ? -13.054 9.487 7.955 1.00 86.38 266 MET A O 1
ATOM 2144 N N . PRO A 1 267 ? -13.079 10.813 6.148 1.00 81.00 267 PRO A N 1
ATOM 2145 C CA . PRO A 1 267 ? -13.468 12.028 6.868 1.00 81.00 267 PRO A CA 1
ATOM 2146 C C . PRO A 1 267 ? -14.763 11.850 7.664 1.00 81.00 267 PRO A C 1
ATOM 2148 O O . PRO A 1 267 ? -14.914 12.400 8.750 1.00 81.00 267 PRO A O 1
ATOM 2151 N N . ILE A 1 268 ? -15.688 11.029 7.164 1.00 82.81 268 ILE A N 1
ATOM 2152 C CA . ILE A 1 268 ? -16.979 10.789 7.816 1.00 82.81 268 ILE A CA 1
ATOM 2153 C C . ILE A 1 268 ? -16.845 9.800 8.974 1.00 82.81 268 ILE A C 1
ATOM 2155 O O . ILE A 1 268 ? -17.472 9.983 10.017 1.00 82.81 268 ILE A O 1
ATOM 2159 N N . LEU A 1 269 ? -15.988 8.786 8.827 1.00 87.06 269 LEU A N 1
ATOM 2160 C CA . LEU A 1 269 ? -15.664 7.870 9.917 1.00 87.06 269 LEU A CA 1
ATOM 2161 C C . LEU A 1 269 ? -14.926 8.610 11.038 1.00 87.06 269 LEU A C 1
ATOM 2163 O O . LEU A 1 269 ? -15.276 8.463 12.206 1.00 87.06 269 LEU A O 1
ATOM 2167 N N . ALA A 1 270 ? -13.955 9.450 10.669 1.00 84.50 270 ALA A N 1
ATOM 2168 C CA . ALA A 1 270 ? -13.260 10.341 11.584 1.00 84.50 270 ALA A CA 1
ATOM 2169 C C . ALA A 1 270 ? -14.246 11.249 12.316 1.00 84.50 270 ALA A C 1
ATOM 2171 O O . ALA A 1 270 ? -14.265 11.253 13.543 1.00 84.50 270 ALA A O 1
ATOM 2172 N N . PHE A 1 271 ? -15.120 11.943 11.585 1.00 81.94 271 PHE A N 1
ATOM 2173 C CA . PHE A 1 271 ? -16.149 12.798 12.170 1.00 81.94 271 PHE A CA 1
ATOM 2174 C C . PHE A 1 271 ? -17.047 12.042 13.159 1.00 81.94 271 PHE A C 1
ATOM 2176 O O . PHE A 1 271 ? -17.283 12.528 14.262 1.00 81.94 271 PHE A O 1
ATOM 2183 N N . GLY A 1 272 ? -17.496 10.831 12.812 1.00 82.69 272 GLY A N 1
ATOM 2184 C CA . GLY A 1 272 ? -18.280 9.983 13.712 1.00 82.69 272 GLY A CA 1
ATOM 2185 C C . GLY A 1 272 ? -17.522 9.603 14.988 1.00 82.69 272 GLY A C 1
ATOM 2186 O O . GLY A 1 272 ? -18.089 9.673 16.079 1.00 82.69 272 GLY A O 1
ATOM 2187 N N . ALA A 1 273 ? -16.238 9.256 14.869 1.00 84.56 273 ALA A N 1
ATOM 2188 C CA . ALA A 1 273 ? -15.386 8.936 16.012 1.00 84.56 273 ALA A CA 1
ATOM 2189 C C . ALA A 1 273 ? -15.169 10.150 16.927 1.00 84.56 273 ALA A C 1
ATOM 2191 O O . ALA A 1 273 ? -15.338 10.043 18.143 1.00 84.56 273 ALA A O 1
ATOM 2192 N N . TYR A 1 274 ? -14.886 11.321 16.347 1.00 79.75 274 TYR A N 1
ATOM 2193 C CA . TYR A 1 274 ? -14.854 12.576 17.091 1.00 79.75 274 TYR A CA 1
ATOM 2194 C C . TYR A 1 274 ? -16.199 12.800 17.796 1.00 79.75 274 TYR A C 1
ATOM 2196 O O . TYR A 1 274 ? -16.216 13.162 18.970 1.00 79.75 274 TYR A O 1
ATOM 2204 N N . LEU A 1 275 ? -17.335 12.605 17.117 1.00 77.00 275 LEU A N 1
ATOM 2205 C CA . LEU A 1 275 ? -18.650 12.949 17.670 1.00 77.00 275 LEU A CA 1
ATOM 2206 C C . LEU A 1 275 ? -19.013 12.071 18.873 1.00 77.00 275 LEU A C 1
ATOM 2208 O O . LEU A 1 275 ? -19.617 12.548 19.833 1.00 77.00 275 LEU A O 1
ATOM 2212 N N . ALA A 1 276 ? -18.583 10.810 18.867 1.00 79.56 276 ALA A N 1
ATOM 2213 C CA . ALA A 1 276 ? -18.685 9.925 20.025 1.00 79.56 276 ALA A CA 1
ATOM 2214 C C . ALA A 1 276 ? -17.913 10.468 21.234 1.00 79.56 276 ALA A C 1
ATOM 2216 O O . ALA A 1 276 ? -18.423 10.469 22.351 1.00 79.56 276 ALA A O 1
ATOM 2217 N N . LEU A 1 277 ? -16.706 10.991 21.005 1.00 75.75 277 LEU A N 1
ATOM 2218 C CA . LEU A 1 277 ? -15.890 11.609 22.051 1.00 75.75 277 LEU A CA 1
ATOM 2219 C C . LEU A 1 277 ? -16.570 12.846 22.639 1.00 75.75 277 LEU A C 1
ATOM 2221 O O . LEU A 1 277 ? -16.560 13.039 23.851 1.00 75.75 277 LEU A O 1
ATOM 2225 N N . TRP A 1 278 ? -17.225 13.654 21.807 1.00 73.00 278 TRP A N 1
ATOM 2226 C CA . TRP A 1 278 ? -18.034 14.766 22.298 1.00 73.00 278 TRP A CA 1
ATOM 2227 C C . TRP A 1 278 ? -19.179 14.295 23.195 1.00 73.00 278 TRP A C 1
ATOM 2229 O O . TRP A 1 278 ? -19.374 14.830 24.288 1.00 73.00 278 TRP A O 1
ATOM 2239 N N . PHE A 1 279 ? -19.904 13.252 22.779 1.00 72.81 279 PHE A N 1
ATOM 2240 C CA . PHE A 1 279 ? -20.960 12.662 23.598 1.00 72.81 279 PHE A CA 1
ATOM 2241 C C . PHE A 1 279 ? -20.450 12.124 24.941 1.00 72.81 279 PHE A C 1
ATOM 2243 O O . PHE A 1 279 ? -21.171 12.210 25.939 1.00 72.81 279 PHE A O 1
ATOM 2250 N N . LEU A 1 280 ? -19.225 11.595 24.980 1.00 73.44 280 LEU A N 1
ATOM 2251 C CA . LEU A 1 280 ? -18.558 11.160 26.208 1.00 73.44 280 LEU A CA 1
ATOM 2252 C C . LEU A 1 280 ? -18.203 12.330 27.133 1.00 73.44 280 LEU A C 1
ATOM 2254 O O . LEU A 1 280 ? -18.441 12.229 28.334 1.00 73.44 280 LEU A O 1
ATOM 2258 N N . LEU A 1 281 ? -17.646 13.416 26.588 1.00 70.56 281 LEU A N 1
ATOM 2259 C CA . LEU A 1 281 ? -17.164 14.569 27.361 1.00 70.56 281 LEU A CA 1
ATOM 2260 C C . LEU A 1 281 ? -18.301 15.456 27.888 1.00 70.56 281 LEU A C 1
ATOM 2262 O O . LEU A 1 281 ? -18.215 15.987 28.991 1.00 70.56 281 LEU A O 1
ATOM 2266 N N . VAL A 1 282 ? -19.367 15.629 27.101 1.00 66.81 282 VAL A N 1
ATOM 2267 C CA . VAL A 1 282 ? -20.502 16.507 27.440 1.00 66.81 282 VAL A CA 1
ATOM 2268 C C . VAL A 1 282 ? -21.644 15.744 28.114 1.00 66.81 282 VAL A C 1
ATOM 2270 O O . VAL A 1 282 ? -22.412 16.307 28.897 1.00 66.81 282 VAL A O 1
ATOM 2273 N N . GLY A 1 283 ? -21.802 14.457 27.812 1.00 60.84 283 GLY A N 1
ATOM 2274 C CA . GLY A 1 283 ? -22.859 13.645 28.399 1.00 60.84 283 GLY A CA 1
ATOM 2275 C C . GLY A 1 283 ? -22.608 13.340 29.877 1.00 60.84 283 GLY A C 1
ATOM 2276 O O . GLY A 1 283 ? -21.480 13.122 30.304 1.00 60.84 283 GLY A O 1
ATOM 2277 N N . ARG A 1 284 ? -23.681 13.148 30.660 1.00 55.72 284 ARG A N 1
ATOM 2278 C CA . ARG A 1 284 ? -23.597 12.489 31.985 1.00 55.72 284 ARG A CA 1
ATOM 2279 C C . ARG A 1 284 ? -23.214 10.998 31.893 1.00 55.72 284 ARG A C 1
ATOM 2281 O O . ARG A 1 284 ? -23.302 10.291 32.888 1.00 55.72 284 ARG A O 1
ATOM 2288 N N . ALA A 1 285 ? -22.785 10.521 30.721 1.00 49.47 285 ALA A N 1
ATOM 2289 C CA . ALA A 1 285 ? -22.478 9.125 30.418 1.00 49.47 285 ALA A CA 1
ATOM 2290 C C . ALA A 1 285 ? -21.365 8.542 31.305 1.00 49.47 285 ALA A C 1
ATOM 2292 O O . ALA A 1 285 ? -21.360 7.344 31.553 1.00 49.47 285 ALA A O 1
ATOM 2293 N N . TRP A 1 286 ? -20.483 9.389 31.848 1.00 49.75 286 TRP A N 1
ATOM 2294 C CA . TRP A 1 286 ? -19.504 8.997 32.869 1.00 49.75 286 TRP A CA 1
ATOM 2295 C C . TRP A 1 286 ? -20.128 8.561 34.208 1.00 49.75 286 TRP A C 1
ATOM 2297 O O . TRP A 1 286 ? -19.454 7.908 34.996 1.00 49.75 286 TRP A O 1
ATOM 2307 N N . ARG A 1 287 ? -21.386 8.931 34.498 1.00 49.03 287 ARG A N 1
ATOM 2308 C CA . ARG A 1 287 ? -22.043 8.700 35.800 1.00 49.03 287 ARG A CA 1
ATOM 2309 C C . ARG A 1 287 ? -23.039 7.537 35.808 1.00 49.03 287 ARG A C 1
ATOM 2311 O O . ARG A 1 287 ? -23.492 7.159 36.881 1.00 49.03 287 ARG A O 1
ATOM 2318 N N . GLU A 1 288 ? -23.384 6.971 34.653 1.00 46.41 288 GLU A N 1
ATOM 2319 C CA . GLU A 1 288 ? -24.249 5.786 34.565 1.00 46.41 288 GLU A CA 1
ATOM 2320 C C . GLU A 1 288 ? -23.373 4.530 34.413 1.00 46.41 288 GLU A C 1
ATOM 2322 O O . GLU A 1 288 ? -22.825 4.272 33.336 1.00 46.41 288 GLU A O 1
ATOM 2327 N N . GLY A 1 289 ? -23.212 3.780 35.510 1.00 42.28 289 GLY A N 1
ATOM 2328 C CA . GLY A 1 289 ? -22.389 2.564 35.589 1.00 42.28 289 GLY A CA 1
ATOM 2329 C C . GLY A 1 289 ? -22.651 1.579 34.442 1.00 42.28 289 GLY A C 1
ATOM 2330 O O . GLY A 1 289 ? -23.786 1.384 34.004 1.00 42.28 289 GLY A O 1
ATOM 2331 N N . GLY A 1 290 ? -21.577 1.009 33.890 1.00 50.38 290 GLY A N 1
ATOM 2332 C CA . GLY A 1 290 ? -21.618 -0.016 32.836 1.00 50.38 290 GLY A CA 1
ATOM 2333 C C . GLY A 1 290 ? -21.737 0.461 31.376 1.00 50.38 290 GLY A C 1
ATOM 2334 O O . GLY A 1 290 ? -21.436 -0.316 30.463 1.00 50.38 290 GLY A O 1
ATOM 2335 N N . LYS A 1 291 ? -22.118 1.719 31.097 1.00 53.91 291 LYS A N 1
ATOM 2336 C CA . LYS A 1 291 ? -22.146 2.261 29.714 1.00 53.91 291 LYS A CA 1
ATOM 2337 C C . LYS A 1 291 ? -20.805 2.861 29.268 1.00 53.91 291 LYS A C 1
ATOM 2339 O O . LYS A 1 291 ? -20.511 2.854 28.075 1.00 53.91 291 LYS A O 1
ATOM 2344 N N . GLY A 1 292 ? -19.978 3.313 30.214 1.00 61.25 292 GLY A N 1
ATOM 2345 C CA . GLY A 1 292 ? -18.706 3.992 29.947 1.00 61.25 292 GLY A CA 1
ATOM 2346 C C . GLY A 1 292 ? -17.688 3.139 29.190 1.00 61.25 292 GLY A C 1
ATOM 2347 O O . GLY A 1 292 ? -17.129 3.602 28.209 1.00 61.25 292 GLY A O 1
ATOM 2348 N N . GLU A 1 293 ? -17.489 1.872 29.558 1.00 70.31 293 GLU A N 1
ATOM 2349 C CA . GLU A 1 293 ? -16.439 1.015 28.974 1.00 70.31 293 GLU A CA 1
ATOM 2350 C C . GLU A 1 293 ? -16.538 0.869 27.441 1.00 70.31 293 GLU A C 1
ATOM 2352 O O . GLU A 1 293 ? -15.526 0.881 26.742 1.00 70.31 293 GLU A O 1
ATOM 2357 N N . ARG A 1 294 ? -17.765 0.793 26.906 1.00 75.62 294 ARG A N 1
ATOM 2358 C CA . ARG A 1 294 ? -18.054 0.565 25.476 1.00 75.62 294 ARG A CA 1
ATOM 2359 C C . ARG A 1 294 ? -17.613 1.719 24.575 1.00 75.62 294 ARG A C 1
ATOM 2361 O O . ARG A 1 294 ? -17.393 1.504 23.389 1.00 75.62 294 ARG A O 1
ATOM 2368 N N . GLU A 1 295 ? -17.517 2.924 25.126 1.00 78.81 295 GLU A N 1
ATOM 2369 C CA . GLU A 1 295 ? -17.168 4.147 24.397 1.00 78.81 295 GLU A CA 1
ATOM 2370 C C . GLU A 1 295 ? -15.838 4.735 24.903 1.00 78.81 295 GLU A C 1
ATOM 2372 O O . GLU A 1 295 ? -15.013 5.163 24.102 1.00 78.81 295 GLU A O 1
ATOM 2377 N N . VAL A 1 296 ? -15.574 4.688 26.213 1.00 80.75 296 VAL A N 1
ATOM 2378 C CA . VAL A 1 296 ? -14.344 5.197 26.843 1.00 80.75 296 VAL A CA 1
ATOM 2379 C C . VAL A 1 296 ? -13.129 4.368 26.447 1.00 80.75 296 VAL A C 1
ATOM 2381 O O . VAL A 1 296 ? -12.090 4.944 26.141 1.00 80.75 296 VAL A O 1
ATOM 2384 N N . LEU A 1 297 ? -13.223 3.036 26.412 1.00 84.75 297 LEU A N 1
ATOM 2385 C CA . LEU A 1 297 ? -12.056 2.215 26.092 1.00 84.75 297 LEU A CA 1
ATOM 2386 C C . LEU A 1 297 ? -11.631 2.360 24.613 1.00 84.75 297 LEU A C 1
ATOM 2388 O O . LEU A 1 297 ? -10.451 2.614 24.372 1.00 84.75 297 LEU A O 1
ATOM 2392 N N . PRO A 1 298 ? -12.548 2.338 23.618 1.00 89.50 298 PRO A N 1
ATOM 2393 C CA . PRO A 1 298 ? -12.212 2.707 22.239 1.00 89.50 298 PRO A CA 1
ATOM 2394 C C . PRO A 1 298 ? -11.722 4.153 22.086 1.00 89.50 298 PRO A C 1
ATOM 2396 O O . PRO A 1 298 ? -10.849 4.417 21.265 1.00 89.50 298 PRO A O 1
ATOM 2399 N N . ALA A 1 299 ? -12.245 5.094 22.880 1.00 86.88 299 ALA A N 1
ATOM 2400 C CA . ALA A 1 299 ? -11.754 6.470 22.914 1.00 86.88 299 ALA A CA 1
ATOM 2401 C C . ALA A 1 299 ? -10.300 6.556 23.395 1.00 86.88 299 ALA A C 1
ATOM 2403 O O . ALA A 1 299 ? -9.481 7.210 22.750 1.00 86.88 299 ALA A O 1
ATOM 2404 N N . LEU A 1 300 ? -9.973 5.870 24.492 1.00 86.06 300 LEU A N 1
ATOM 2405 C CA . LEU A 1 300 ? -8.613 5.778 25.016 1.00 86.06 300 LEU A CA 1
ATOM 2406 C C . LEU A 1 300 ? -7.681 5.084 24.022 1.00 86.06 300 LEU A C 1
ATOM 2408 O O . LEU A 1 300 ? -6.575 5.567 23.821 1.00 86.06 300 LEU A O 1
ATOM 2412 N N . TRP A 1 301 ? -8.142 4.021 23.352 1.00 90.12 301 TRP A N 1
ATOM 2413 C CA . TRP A 1 301 ? -7.400 3.367 22.269 1.00 90.12 301 TRP A CA 1
ATOM 2414 C C . TRP A 1 301 ? -7.062 4.368 21.164 1.00 90.12 301 TRP A C 1
ATOM 2416 O O . TRP A 1 301 ? -5.893 4.548 20.821 1.00 90.12 301 TRP A O 1
ATOM 2426 N N . LEU A 1 302 ? -8.067 5.060 20.626 1.00 88.56 302 LEU A N 1
ATOM 2427 C CA . LEU A 1 302 ? -7.851 6.016 19.547 1.00 88.56 302 LEU A CA 1
ATOM 2428 C C . LEU A 1 302 ? -6.854 7.110 19.956 1.00 88.56 302 LEU A C 1
ATOM 2430 O O . LEU A 1 302 ? -5.902 7.365 19.223 1.00 88.56 302 LEU A O 1
ATOM 2434 N N . TRP A 1 303 ? -7.032 7.728 21.125 1.00 84.00 303 TRP A N 1
ATOM 2435 C CA . TRP A 1 303 ? -6.191 8.850 21.548 1.00 84.00 303 TRP A CA 1
ATOM 2436 C C . TRP A 1 303 ? -4.801 8.449 22.030 1.00 84.00 303 TRP A C 1
ATOM 2438 O O . TRP A 1 303 ? -3.857 9.186 21.750 1.00 84.00 303 TRP A O 1
ATOM 2448 N N . SER A 1 304 ? -4.636 7.297 22.690 1.00 84.75 304 SER A N 1
ATOM 2449 C CA . SER A 1 304 ? -3.299 6.805 23.046 1.00 84.75 304 SER A CA 1
ATOM 2450 C C . SER A 1 304 ? -2.495 6.499 21.788 1.00 84.75 304 SER A C 1
ATOM 2452 O O . SER A 1 304 ? -1.323 6.853 21.697 1.00 84.75 304 SER A O 1
ATOM 2454 N N . GLY A 1 305 ? -3.148 5.916 20.781 1.00 86.94 305 GLY A N 1
ATOM 2455 C CA . GLY A 1 305 ? -2.545 5.667 19.487 1.00 86.94 305 GLY A CA 1
ATOM 2456 C C . GLY A 1 305 ? -2.199 6.963 18.755 1.00 86.94 305 GLY A C 1
ATOM 2457 O O . GLY A 1 305 ? -1.071 7.108 18.298 1.00 86.94 305 GLY A O 1
ATOM 2458 N N . VAL A 1 306 ? -3.115 7.937 18.695 1.00 83.56 306 VAL A N 1
ATOM 2459 C CA . VAL A 1 306 ? -2.851 9.258 18.093 1.00 83.56 306 VAL A CA 1
ATOM 2460 C C . VAL A 1 306 ? -1.663 9.945 18.774 1.00 83.56 306 VAL A C 1
ATOM 2462 O O . VAL A 1 306 ? -0.718 10.336 18.093 1.00 83.56 306 VAL A O 1
ATOM 2465 N N . ALA A 1 307 ? -1.664 10.035 20.106 1.00 80.88 307 ALA A N 1
ATOM 2466 C CA . ALA A 1 307 ? -0.574 10.644 20.865 1.00 80.88 307 ALA A CA 1
ATOM 2467 C C . ALA A 1 307 ? 0.752 9.893 20.662 1.00 80.88 307 ALA A C 1
ATOM 2469 O O . ALA A 1 307 ? 1.782 10.510 20.408 1.00 80.88 307 ALA A O 1
ATOM 2470 N N . GLY A 1 308 ? 0.724 8.559 20.692 1.00 80.75 308 GLY A N 1
ATOM 2471 C CA . GLY A 1 308 ? 1.904 7.729 20.467 1.00 80.75 308 GLY A CA 1
ATOM 2472 C C . GLY A 1 308 ? 2.467 7.840 19.048 1.00 80.75 308 GLY A C 1
ATOM 2473 O O . GLY A 1 308 ? 3.680 7.881 18.877 1.00 80.75 308 GLY A O 1
ATOM 2474 N N . PHE A 1 309 ? 1.620 7.960 18.022 1.00 82.31 309 PHE A N 1
ATOM 2475 C CA . PHE A 1 309 ? 2.079 8.164 16.644 1.00 82.31 309 PHE A CA 1
ATOM 2476 C C . PHE A 1 309 ? 2.616 9.567 16.395 1.00 82.31 309 PHE A C 1
ATOM 2478 O O . PHE A 1 309 ? 3.537 9.712 15.595 1.00 82.31 309 PHE A O 1
ATOM 2485 N N . VAL A 1 310 ? 2.099 10.585 17.091 1.00 79.69 310 VAL A N 1
ATOM 2486 C CA . VAL A 1 310 ? 2.700 11.927 17.087 1.00 79.69 310 VAL A CA 1
ATOM 2487 C C . VAL A 1 310 ? 4.127 11.875 17.616 1.00 79.69 310 VAL A C 1
ATOM 2489 O O . VAL A 1 310 ? 4.950 12.653 17.141 1.00 79.69 310 VAL A O 1
ATOM 2492 N N . LEU A 1 311 ? 4.445 10.948 18.533 1.00 76.06 311 LEU A N 1
ATOM 2493 C CA . LEU A 1 311 ? 5.799 10.737 19.051 1.00 76.06 311 LEU A CA 1
ATOM 2494 C C . LEU A 1 311 ? 6.763 10.086 18.036 1.00 76.06 311 LEU A C 1
ATOM 2496 O O . LEU A 1 311 ? 7.970 10.290 18.160 1.00 76.06 311 LEU A O 1
ATOM 2500 N N . LEU A 1 312 ? 6.266 9.413 16.994 1.00 74.44 312 LEU A N 1
ATOM 2501 C CA . LEU A 1 312 ? 7.098 8.800 15.952 1.00 74.44 312 LEU A CA 1
ATOM 2502 C C . LEU A 1 312 ? 7.446 9.797 14.833 1.00 74.44 312 LEU A C 1
ATOM 2504 O O . LEU A 1 312 ? 6.566 10.466 14.294 1.00 74.44 312 LEU A O 1
ATOM 2508 N N . HIS A 1 313 ? 8.714 9.841 14.408 1.00 70.06 313 HIS A N 1
ATOM 2509 C CA . HIS A 1 313 ? 9.122 10.628 13.231 1.00 70.06 313 HIS A CA 1
ATOM 2510 C C . HIS A 1 313 ? 8.629 9.994 11.923 1.00 70.06 313 HIS A C 1
ATOM 2512 O O . HIS A 1 313 ? 8.020 10.654 11.082 1.00 70.06 313 HIS A O 1
ATOM 2518 N N . TYR A 1 314 ? 8.845 8.683 11.771 1.00 72.50 314 TYR A N 1
ATOM 2519 C CA . TYR A 1 314 ? 8.395 7.920 10.612 1.00 72.50 314 TYR A CA 1
ATOM 2520 C C . TYR A 1 314 ? 7.087 7.191 10.917 1.00 72.50 314 TYR A C 1
ATOM 2522 O O . TYR A 1 314 ? 7.039 6.242 11.699 1.00 72.50 314 TYR A O 1
ATOM 2530 N N . ARG A 1 315 ? 6.011 7.648 10.280 1.00 78.56 315 ARG A N 1
ATOM 2531 C CA . ARG A 1 315 ? 4.631 7.213 10.541 1.00 78.56 315 ARG A CA 1
ATOM 2532 C C . ARG A 1 315 ? 3.880 7.016 9.218 1.00 78.56 315 ARG A C 1
ATOM 2534 O O . ARG A 1 315 ? 2.968 7.773 8.902 1.00 78.56 315 ARG A O 1
ATOM 2541 N N . PRO A 1 316 ? 4.274 6.031 8.394 1.00 81.44 316 PRO A N 1
ATOM 2542 C CA . PRO A 1 316 ? 3.551 5.741 7.164 1.00 81.44 316 PRO A CA 1
ATOM 2543 C C . PRO A 1 316 ? 2.137 5.244 7.485 1.00 81.44 316 PRO A C 1
ATOM 2545 O O . PRO A 1 316 ? 1.884 4.681 8.555 1.00 81.44 316 PRO A O 1
ATOM 2548 N N . LEU A 1 317 ? 1.222 5.401 6.527 1.00 86.31 317 LEU A N 1
ATOM 2549 C CA . LEU A 1 317 ? -0.210 5.141 6.707 1.00 86.31 317 LEU A CA 1
ATOM 2550 C C . LEU A 1 317 ? -0.508 3.738 7.281 1.00 86.31 317 LEU A C 1
ATOM 2552 O O . LEU A 1 317 ? -1.379 3.592 8.138 1.00 86.31 317 LEU A O 1
ATOM 2556 N N . ARG A 1 318 ? 0.273 2.719 6.894 1.00 87.69 318 ARG A N 1
ATOM 2557 C CA . ARG A 1 318 ? 0.157 1.332 7.386 1.00 87.69 318 ARG A CA 1
ATOM 2558 C C . ARG A 1 318 ? 0.277 1.167 8.904 1.00 87.69 318 ARG A C 1
ATOM 2560 O O . ARG A 1 318 ? -0.307 0.243 9.459 1.00 87.69 318 ARG A O 1
ATOM 2567 N N . TYR A 1 319 ? 0.986 2.058 9.599 1.00 86.38 319 TYR A N 1
ATOM 2568 C CA . TYR A 1 319 ? 1.130 1.987 11.062 1.00 86.38 319 TYR A CA 1
ATOM 2569 C C . TYR A 1 319 ? -0.206 2.288 11.752 1.00 86.38 319 TYR A C 1
ATOM 2571 O O . TYR A 1 319 ? -0.506 1.737 12.806 1.00 86.38 319 TYR A O 1
ATOM 2579 N N . MET A 1 320 ? -1.029 3.125 11.124 1.00 87.94 320 MET A N 1
ATOM 2580 C CA . MET A 1 320 ? -2.247 3.687 11.699 1.00 87.94 320 MET A CA 1
ATOM 2581 C C . MET A 1 320 ? -3.473 2.788 11.516 1.00 87.94 320 MET A C 1
ATOM 2583 O O . MET A 1 320 ? -4.547 3.122 12.013 1.00 87.94 320 MET A O 1
ATOM 2587 N N . LEU A 1 321 ? -3.340 1.631 10.852 1.00 92.25 321 LEU A N 1
ATOM 2588 C CA . LEU A 1 321 ? -4.447 0.680 10.665 1.00 92.25 321 LEU A CA 1
ATOM 2589 C C . LEU A 1 321 ? -5.095 0.271 11.993 1.00 92.25 321 LEU A C 1
ATOM 2591 O O . LEU A 1 321 ? -6.315 0.135 12.065 1.00 92.25 321 LEU A O 1
ATOM 2595 N N . VAL A 1 322 ? -4.296 0.181 13.062 1.00 92.31 322 VAL A N 1
ATOM 2596 C CA . VAL A 1 322 ? -4.759 -0.130 14.423 1.00 92.31 322 VAL A CA 1
ATOM 2597 C C . VAL A 1 322 ? -5.725 0.911 15.000 1.00 92.31 322 VAL A C 1
ATOM 2599 O O . VAL A 1 322 ? -6.416 0.609 15.966 1.00 92.31 322 VAL A O 1
ATOM 2602 N N . LEU A 1 323 ? -5.807 2.118 14.427 1.00 92.56 323 LEU A N 1
ATOM 2603 C CA . LEU A 1 323 ? -6.744 3.167 14.847 1.00 92.56 323 LEU A CA 1
ATOM 2604 C C . LEU A 1 323 ? -8.109 3.065 14.159 1.00 92.56 323 LEU A C 1
ATOM 2606 O O . LEU A 1 323 ? -9.074 3.677 14.612 1.00 92.56 323 LEU A O 1
ATOM 2610 N N . ILE A 1 324 ? -8.226 2.292 13.079 1.00 94.69 324 ILE A N 1
ATOM 2611 C CA . ILE A 1 324 ? -9.481 2.187 12.326 1.00 94.69 324 ILE A CA 1
ATOM 2612 C C . ILE A 1 324 ? -10.564 1.439 13.130 1.00 94.69 324 ILE A C 1
ATOM 2614 O O . ILE A 1 324 ? -11.688 1.946 13.202 1.00 94.69 324 ILE A O 1
ATOM 2618 N N . PRO A 1 325 ? -10.284 0.296 13.797 1.00 95.50 325 PRO A N 1
ATOM 2619 C CA . PRO A 1 325 ? -11.283 -0.386 14.622 1.00 95.50 325 PRO A CA 1
ATOM 2620 C C . PRO A 1 325 ? -11.920 0.474 15.732 1.00 95.50 325 PRO A C 1
ATOM 2622 O O . PRO A 1 325 ? -13.155 0.522 15.781 1.00 95.50 325 PRO A O 1
ATOM 2625 N N . PRO A 1 326 ? -11.168 1.200 16.592 1.00 93.81 326 PRO A N 1
ATOM 2626 C CA . PRO A 1 326 ? -11.784 2.060 17.601 1.00 93.81 326 PRO A CA 1
ATOM 2627 C C . PRO A 1 326 ? -12.574 3.216 16.978 1.00 93.81 326 PRO A C 1
ATOM 2629 O O . PRO A 1 326 ? -13.631 3.567 17.500 1.00 93.81 326 PRO A O 1
ATOM 2632 N N . MET A 1 327 ? -12.152 3.757 15.828 1.00 93.56 327 MET A N 1
ATOM 2633 C CA . MET A 1 327 ? -12.945 4.763 15.108 1.00 93.56 327 MET A CA 1
ATOM 2634 C C . MET A 1 327 ? -14.299 4.214 14.649 1.00 93.56 327 MET A C 1
ATOM 2636 O O . MET A 1 327 ? -15.304 4.910 14.766 1.00 93.56 327 MET A O 1
ATOM 2640 N N . ILE A 1 328 ? -14.352 2.969 14.163 1.00 94.81 328 ILE A N 1
ATOM 2641 C CA . ILE A 1 328 ? -15.609 2.311 13.774 1.00 94.81 328 ILE A CA 1
ATOM 2642 C C . ILE A 1 328 ? -16.515 2.108 14.988 1.00 94.81 328 ILE A C 1
ATOM 2644 O O . ILE A 1 328 ? -17.694 2.455 14.925 1.00 94.81 328 ILE A O 1
ATOM 2648 N N . LEU A 1 329 ? -15.971 1.597 16.097 1.00 93.69 329 LEU A N 1
ATOM 2649 C CA . LEU A 1 329 ? -16.712 1.410 17.350 1.00 93.69 329 LEU A CA 1
ATOM 2650 C C . LEU A 1 329 ? -17.357 2.722 17.821 1.00 93.69 329 LEU A C 1
ATOM 2652 O O . LEU A 1 329 ? -18.557 2.766 18.097 1.00 93.69 329 LEU A O 1
ATOM 2656 N N . LEU A 1 330 ? -16.573 3.801 17.839 1.00 91.38 330 LEU A N 1
ATOM 2657 C CA . LEU A 1 330 ? -17.025 5.135 18.224 1.00 91.38 330 LEU A CA 1
ATOM 2658 C C . LEU A 1 330 ? -18.053 5.703 17.235 1.00 91.38 330 LEU A C 1
ATOM 2660 O O . LEU A 1 330 ? -19.106 6.183 17.649 1.00 91.38 330 LEU A O 1
ATOM 2664 N N . ALA A 1 331 ? -17.811 5.605 15.928 1.00 91.81 331 ALA A N 1
ATOM 2665 C CA . ALA A 1 331 ? -18.742 6.104 14.919 1.00 91.81 331 ALA A CA 1
ATOM 2666 C C . ALA A 1 331 ? -20.109 5.401 14.985 1.00 91.81 331 ALA A C 1
ATOM 2668 O O . ALA A 1 331 ? -21.145 6.057 14.855 1.00 91.81 331 ALA A O 1
ATOM 2669 N N . VAL A 1 332 ? -20.132 4.088 15.243 1.00 92.06 332 VAL A N 1
ATOM 2670 C CA . VAL A 1 332 ? -21.373 3.330 15.473 1.00 92.06 332 VAL A CA 1
ATOM 2671 C C . VAL A 1 332 ? -22.086 3.816 16.736 1.00 92.06 332 VAL A C 1
ATOM 2673 O O . VAL A 1 332 ? -23.301 4.021 16.701 1.00 92.06 332 VAL A O 1
ATOM 2676 N N . ALA A 1 333 ? -21.349 4.056 17.826 1.00 89.31 333 ALA A N 1
ATOM 2677 C CA . ALA A 1 333 ? -21.912 4.603 19.059 1.00 89.31 333 ALA A CA 1
ATOM 2678 C C . ALA A 1 333 ? -22.558 5.980 18.829 1.00 89.31 333 ALA A C 1
ATOM 2680 O O . ALA A 1 333 ? -23.720 6.192 19.180 1.00 89.31 333 ALA A O 1
ATOM 2681 N N . ALA A 1 334 ? -21.852 6.893 18.156 1.00 86.94 334 ALA A N 1
ATOM 2682 C CA . ALA A 1 334 ? -22.369 8.218 17.824 1.00 86.94 334 ALA A CA 1
ATOM 2683 C C . ALA A 1 334 ? -23.621 8.146 16.941 1.00 86.94 334 ALA A C 1
ATOM 2685 O O . ALA A 1 334 ? -24.634 8.782 17.243 1.00 86.94 334 ALA A O 1
ATOM 2686 N N . ALA A 1 335 ? -23.582 7.340 15.876 1.00 89.75 335 ALA A N 1
ATOM 2687 C CA . ALA A 1 335 ? -24.711 7.165 14.968 1.00 89.75 335 ALA A CA 1
ATOM 2688 C C . ALA A 1 335 ? -25.952 6.636 15.703 1.00 89.75 335 ALA A C 1
ATOM 2690 O O . ALA A 1 335 ? -27.058 7.143 15.493 1.00 89.75 335 ALA A O 1
ATOM 2691 N N . ARG A 1 336 ? -25.763 5.679 16.620 1.00 90.06 336 ARG A N 1
ATOM 2692 C CA . ARG A 1 336 ? -26.832 5.151 17.468 1.00 90.06 336 ARG A CA 1
ATOM 2693 C C . ARG A 1 336 ? -27.438 6.222 18.370 1.00 90.06 336 ARG A C 1
ATOM 2695 O O . ARG A 1 336 ? -28.658 6.378 18.374 1.00 90.06 336 ARG A O 1
ATOM 2702 N N . ARG A 1 337 ? -26.615 6.988 19.091 1.00 86.00 337 ARG A N 1
ATOM 2703 C CA . ARG A 1 337 ? -27.096 8.027 20.021 1.00 86.00 337 ARG A CA 1
ATOM 2704 C C . ARG A 1 337 ? -27.888 9.110 19.296 1.00 86.00 337 ARG A C 1
ATOM 2706 O O . ARG A 1 337 ? -28.964 9.499 19.750 1.00 86.00 337 ARG A O 1
ATOM 2713 N N . ILE A 1 338 ? -27.421 9.540 18.122 1.00 86.12 338 ILE A N 1
ATOM 2714 C CA . ILE A 1 338 ? -28.166 10.481 17.272 1.00 86.12 338 ILE A CA 1
ATOM 2715 C C . ILE A 1 338 ? -29.500 9.868 16.842 1.00 86.12 338 ILE A C 1
ATOM 2717 O O . ILE A 1 338 ? -30.541 10.514 16.958 1.00 86.12 338 ILE A O 1
ATOM 2721 N N . TRP A 1 339 ? -29.492 8.621 16.373 1.00 91.06 339 TRP A N 1
ATOM 2722 C CA . TRP A 1 339 ? -30.696 7.933 15.912 1.00 91.06 339 TRP A CA 1
ATOM 2723 C C . TRP A 1 339 ? -31.756 7.784 17.008 1.00 91.06 339 TRP A C 1
ATOM 2725 O O . TRP A 1 339 ? -32.944 8.021 16.762 1.00 91.06 339 TRP A O 1
ATOM 2735 N N . GLU A 1 340 ? -31.326 7.415 18.215 1.00 87.38 340 GLU A N 1
ATOM 2736 C CA . GLU A 1 340 ? -32.175 7.221 19.396 1.00 87.38 340 GLU A CA 1
ATOM 2737 C C . GLU A 1 340 ? -32.593 8.560 20.032 1.00 87.38 340 GLU A C 1
ATOM 2739 O O . GLU A 1 340 ? -33.611 8.631 20.715 1.00 87.38 340 GLU A O 1
ATOM 2744 N N . GLY A 1 341 ? -31.905 9.660 19.706 1.00 82.94 341 GLY A N 1
ATOM 2745 C CA . GLY A 1 341 ? -32.171 10.982 20.272 1.00 82.94 341 GLY A CA 1
ATOM 2746 C C . GLY A 1 341 ? -31.545 11.190 21.651 1.00 82.94 341 GLY A C 1
ATOM 2747 O O . GLY A 1 341 ? -31.919 12.135 22.343 1.00 82.94 341 GLY A O 1
ATOM 2748 N N . GLU A 1 342 ? -30.572 10.358 22.024 1.00 79.06 342 GLU A N 1
ATOM 2749 C CA . GLU A 1 342 ? -29.798 10.418 23.270 1.00 79.06 342 GLU A CA 1
ATOM 2750 C C . GLU A 1 342 ? -28.717 11.512 23.220 1.00 79.06 342 GLU A C 1
ATOM 2752 O O . GLU A 1 342 ? -27.537 11.290 23.506 1.00 79.06 342 GLU A O 1
ATOM 2757 N N . LEU A 1 343 ? -29.116 12.715 22.808 1.00 73.38 343 LEU A N 1
ATOM 2758 C CA . LEU A 1 343 ? -28.230 13.869 22.728 1.00 73.38 343 LEU A CA 1
ATOM 2759 C C . LEU A 1 343 ? -28.000 14.454 24.139 1.00 73.38 343 LEU A C 1
ATOM 2761 O O . LEU A 1 343 ? -28.940 14.495 24.941 1.00 73.38 343 LEU A O 1
ATOM 2765 N N . PRO A 1 344 ? -26.787 14.940 24.461 1.00 67.44 344 PRO A N 1
ATOM 2766 C CA . PRO A 1 344 ? -26.482 15.543 25.750 1.00 67.44 344 PRO A CA 1
ATOM 2767 C C . PRO A 1 344 ? -27.439 16.692 26.076 1.00 67.44 344 PRO A C 1
ATOM 2769 O O . PRO A 1 344 ? -27.781 17.513 25.221 1.00 67.44 344 PRO A O 1
ATOM 2772 N N . ARG A 1 345 ? -27.877 16.763 27.337 1.00 62.25 345 ARG A N 1
ATOM 2773 C CA . ARG A 1 345 ? -28.677 17.887 27.836 1.00 62.25 345 ARG A CA 1
ATOM 2774 C C . ARG A 1 345 ? -27.733 19.027 28.216 1.00 62.25 345 ARG A C 1
ATOM 2776 O O . ARG A 1 345 ? -26.880 18.857 29.080 1.00 62.25 345 ARG A O 1
ATOM 2783 N N . GLY A 1 346 ? -27.891 20.158 27.537 1.00 56.28 346 GLY A N 1
ATOM 2784 C CA . GLY A 1 346 ? -26.939 21.264 27.578 1.00 56.28 346 GLY A CA 1
ATOM 2785 C C . GLY A 1 346 ? -26.876 22.101 28.855 1.00 56.28 346 GLY A C 1
ATOM 2786 O O . GLY A 1 346 ? -27.874 22.235 29.561 1.00 56.28 346 GLY A O 1
ATOM 2787 N N . GLY A 1 347 ? -25.706 22.713 29.087 1.00 62.44 347 GLY A N 1
ATOM 2788 C CA . GLY A 1 347 ? -25.390 23.672 30.161 1.00 62.44 347 GLY A CA 1
ATOM 2789 C C . GLY A 1 347 ? -24.251 24.630 29.754 1.00 62.44 347 GLY A C 1
ATOM 2790 O O . GLY A 1 347 ? -23.673 24.460 28.685 1.00 62.44 347 GLY A O 1
ATOM 2791 N N . LYS A 1 348 ? -23.901 25.636 30.578 1.00 59.34 348 LYS A N 1
ATOM 2792 C CA . LYS A 1 348 ? -22.911 26.687 30.218 1.00 59.34 348 LYS A CA 1
ATOM 2793 C C . LYS A 1 348 ? -21.525 26.141 29.809 1.00 59.34 348 LYS A C 1
ATOM 2795 O O . LYS A 1 348 ? -20.902 26.695 28.912 1.00 59.34 348 LYS A O 1
ATOM 2800 N N . GLY A 1 349 ? -21.077 25.024 30.393 1.00 64.31 349 GLY A N 1
ATOM 2801 C CA . GLY A 1 349 ? -19.811 24.360 30.029 1.00 64.31 349 GLY A CA 1
ATOM 2802 C C . GLY A 1 349 ? -19.822 23.639 28.673 1.00 64.31 349 GLY A C 1
ATOM 2803 O O . GLY A 1 349 ? -18.767 23.331 28.130 1.00 64.31 349 GLY A O 1
ATOM 2804 N N . GLU A 1 350 ? -20.998 23.402 28.083 1.00 70.31 350 GLU A N 1
ATOM 2805 C CA . GLU A 1 350 ? -21.126 22.724 26.790 1.00 70.31 350 GLU A CA 1
ATOM 2806 C C . GLU A 1 350 ? -20.561 23.562 25.640 1.00 70.31 350 GLU A C 1
ATOM 2808 O O . GLU A 1 350 ? -19.975 22.998 24.725 1.00 70.31 350 GLU A O 1
ATOM 2813 N N . ALA A 1 351 ? -20.706 24.890 25.682 1.00 69.94 351 ALA A N 1
ATOM 2814 C CA . ALA A 1 351 ? -20.180 25.769 24.637 1.00 69.94 351 ALA A CA 1
ATOM 2815 C C . ALA A 1 351 ? -18.644 25.744 24.606 1.00 69.94 351 ALA A C 1
ATOM 2817 O O . ALA A 1 351 ? -18.053 25.596 23.542 1.00 69.94 351 ALA A O 1
ATOM 2818 N N . LEU A 1 352 ? -17.996 25.793 25.775 1.00 69.94 352 LEU A N 1
ATOM 2819 C CA . LEU A 1 352 ? -16.540 25.680 25.878 1.00 69.94 352 LEU A CA 1
ATOM 2820 C C . LEU A 1 352 ? -16.052 24.323 25.347 1.00 69.94 352 LEU A C 1
ATOM 2822 O O . LEU A 1 352 ? -15.113 24.266 24.557 1.00 69.94 352 LEU A O 1
ATOM 2826 N N . LEU A 1 353 ? -16.731 23.239 25.736 1.00 68.69 353 LEU A N 1
ATOM 2827 C CA . LEU A 1 353 ? -16.412 21.888 25.274 1.00 68.69 353 LEU A CA 1
ATOM 2828 C C . LEU A 1 353 ? -16.663 21.715 23.770 1.00 68.69 353 LEU A C 1
ATOM 2830 O O . LEU A 1 353 ? -15.858 21.079 23.104 1.00 68.69 353 LEU A O 1
ATOM 2834 N N . LEU A 1 354 ? -17.731 22.299 23.218 1.00 69.50 354 LEU A N 1
ATOM 2835 C CA . LEU A 1 354 ? -18.023 22.311 21.779 1.00 69.50 354 LEU A CA 1
ATOM 2836 C C . LEU A 1 354 ? -16.951 23.059 20.985 1.00 69.50 354 LEU A C 1
ATOM 2838 O O . LEU A 1 354 ? -16.508 22.565 19.949 1.00 69.50 354 LEU A O 1
ATOM 2842 N N . THR A 1 355 ? -16.506 24.215 21.475 1.00 72.50 355 THR A N 1
ATOM 2843 C CA . THR A 1 355 ? -15.439 24.996 20.841 1.00 72.50 355 THR A CA 1
ATOM 2844 C C . THR A 1 355 ? -14.105 24.253 20.903 1.00 72.50 355 THR A C 1
ATOM 2846 O O . THR A 1 355 ? -13.468 24.061 19.872 1.00 72.50 355 THR A O 1
ATOM 2849 N N . ALA A 1 356 ? -13.707 23.750 22.076 1.00 70.56 356 ALA A N 1
ATOM 2850 C CA . ALA A 1 356 ? -12.484 22.959 22.222 1.00 70.56 356 ALA A CA 1
ATOM 2851 C C . ALA A 1 356 ? -12.506 21.688 21.353 1.00 70.56 356 ALA A C 1
ATOM 2853 O O . ALA A 1 356 ? -11.490 21.298 20.784 1.00 70.56 356 ALA A O 1
ATOM 2854 N N . TRP A 1 357 ? -13.673 21.055 21.218 1.00 67.69 357 TRP A N 1
ATOM 2855 C CA . TRP A 1 357 ? -13.841 19.815 20.466 1.00 67.69 357 TRP A CA 1
ATOM 2856 C C . TRP A 1 357 ? -13.941 20.015 18.944 1.00 67.69 357 TRP A C 1
ATOM 2858 O O . TRP A 1 357 ? -13.476 19.165 18.186 1.00 67.69 357 TRP A O 1
ATOM 2868 N N . SER A 1 358 ? -14.501 21.133 18.475 1.00 70.19 358 SER A N 1
ATOM 2869 C CA . SER A 1 358 ? -14.525 21.480 17.043 1.00 70.19 358 SER A CA 1
ATOM 2870 C C . SER A 1 358 ? -13.195 22.047 16.544 1.00 70.19 358 SER A C 1
ATOM 2872 O O . SER A 1 358 ? -12.946 22.017 15.341 1.00 70.19 358 SER A O 1
ATOM 2874 N N . LEU A 1 359 ? -12.309 22.482 17.445 1.00 76.50 359 LEU A N 1
ATOM 2875 C CA . LEU A 1 359 ? -11.028 23.095 17.102 1.00 76.50 359 LEU A CA 1
ATOM 2876 C C . LEU A 1 359 ? -10.154 22.234 16.164 1.00 76.50 359 LEU A C 1
ATOM 2878 O O . LEU A 1 359 ? -9.740 22.768 15.136 1.00 76.50 359 LEU A O 1
ATOM 2882 N N . PRO A 1 360 ? -9.918 20.922 16.397 1.00 74.12 360 PRO A N 1
ATOM 2883 C CA . PRO A 1 360 ? -9.142 20.098 15.464 1.00 74.12 360 PRO A CA 1
ATOM 2884 C C . PRO A 1 360 ? -9.798 19.941 14.091 1.00 74.12 360 PRO A C 1
ATOM 2886 O O . PRO A 1 360 ? -9.111 19.905 13.071 1.00 74.12 360 PRO A O 1
ATOM 2889 N N . LEU A 1 361 ? -11.132 19.878 14.047 1.00 75.38 361 LEU A N 1
ATOM 2890 C CA . LEU A 1 361 ? -11.877 19.786 12.794 1.00 75.38 361 LEU A CA 1
ATOM 2891 C C . LEU A 1 361 ? -11.787 21.098 12.006 1.00 75.38 361 LEU A C 1
ATOM 2893 O O . LEU A 1 361 ? -11.483 21.072 10.817 1.00 75.38 361 LEU A O 1
ATOM 2897 N N . CYS A 1 362 ? -12.005 22.240 12.662 1.00 79.06 362 CYS A N 1
ATOM 2898 C CA . CYS A 1 362 ? -11.876 23.568 12.063 1.00 79.06 362 CYS A CA 1
ATOM 2899 C C . CYS A 1 362 ? -10.447 23.832 11.581 1.00 79.06 362 CYS A C 1
ATOM 2901 O O . CYS A 1 362 ? -10.265 24.340 10.478 1.00 79.06 362 CYS A O 1
ATOM 2903 N N . TYR A 1 363 ? -9.446 23.426 12.364 1.00 79.25 363 TYR A N 1
ATOM 2904 C CA . TYR A 1 363 ? -8.038 23.531 11.992 1.00 79.25 363 TYR A CA 1
ATOM 2905 C C . TYR A 1 363 ? -7.737 22.742 10.711 1.00 79.25 363 TYR A C 1
ATOM 2907 O O . TYR A 1 363 ? -7.131 23.263 9.781 1.00 79.25 363 TYR A O 1
ATOM 2915 N N . ARG A 1 364 ? -8.243 21.511 10.599 1.00 75.56 364 ARG A N 1
ATOM 2916 C CA . ARG A 1 364 ? -8.097 20.702 9.379 1.00 75.56 364 ARG A CA 1
ATOM 2917 C C . ARG A 1 364 ? -8.853 21.248 8.179 1.00 75.56 364 ARG A C 1
ATOM 2919 O O . ARG A 1 364 ? -8.336 21.214 7.067 1.00 75.56 364 ARG A O 1
ATOM 2926 N N . LEU A 1 365 ? -10.071 21.745 8.387 1.00 77.12 365 LEU A N 1
ATOM 2927 C CA . LEU A 1 365 ? -10.847 22.379 7.323 1.00 77.12 365 LEU A CA 1
ATOM 2928 C C . LEU A 1 365 ? -10.112 23.597 6.762 1.00 77.12 365 LEU A C 1
ATOM 2930 O O . LEU A 1 365 ? -10.085 23.767 5.547 1.00 77.12 365 LEU A O 1
ATOM 2934 N N . LEU A 1 366 ? -9.467 24.387 7.626 1.00 80.38 366 LEU A N 1
ATOM 2935 C CA . LEU A 1 366 ? -8.631 25.510 7.212 1.00 80.38 366 LEU A CA 1
ATOM 2936 C C . LEU A 1 366 ? -7.486 25.057 6.292 1.00 80.38 366 LEU A C 1
ATOM 2938 O O . LEU A 1 366 ? -7.237 25.687 5.265 1.00 80.38 366 LEU A O 1
ATOM 2942 N N . GLY A 1 367 ? -6.871 23.913 6.601 1.00 74.44 367 GLY A N 1
ATOM 2943 C CA . GLY A 1 367 ? -5.785 23.330 5.811 1.00 74.44 367 GLY A CA 1
ATOM 2944 C C . GLY A 1 367 ? -6.132 22.917 4.385 1.00 74.44 367 GLY A C 1
ATOM 2945 O O . GLY A 1 367 ? -5.235 22.682 3.582 1.00 74.44 367 GLY A O 1
ATOM 2946 N N . ARG A 1 368 ? -7.422 22.853 4.036 1.00 75.62 368 ARG A N 1
ATOM 2947 C CA . ARG A 1 368 ? -7.859 22.622 2.650 1.00 75.62 368 ARG A CA 1
ATOM 2948 C C . ARG A 1 368 ? -7.793 23.870 1.780 1.00 75.62 368 ARG A C 1
ATOM 2950 O O . ARG A 1 368 ? -7.813 23.748 0.560 1.00 75.62 368 ARG A O 1
ATOM 2957 N N . PHE A 1 369 ? -7.761 25.045 2.399 1.00 79.69 369 PHE A N 1
ATOM 2958 C CA . PHE A 1 369 ? -7.760 26.332 1.708 1.00 79.69 369 PHE A CA 1
ATOM 2959 C C . PHE A 1 369 ? -6.413 27.042 1.819 1.00 79.69 369 PHE A C 1
ATOM 2961 O O . PHE A 1 369 ? -6.072 27.823 0.937 1.00 79.69 369 PHE A O 1
ATOM 2968 N N . ILE A 1 370 ? -5.659 26.780 2.891 1.00 80.50 370 ILE A N 1
ATOM 2969 C CA . ILE A 1 370 ? -4.389 27.446 3.187 1.00 80.50 370 ILE A CA 1
ATOM 2970 C C . ILE A 1 370 ? -3.357 26.391 3.620 1.00 80.50 370 ILE A C 1
ATOM 2972 O O . ILE A 1 370 ? -3.701 25.529 4.430 1.00 80.50 370 ILE A O 1
ATOM 2976 N N . PRO A 1 371 ? -2.100 26.438 3.136 1.00 75.38 371 PRO A N 1
ATOM 2977 C CA . PRO A 1 371 ? -1.040 25.551 3.612 1.00 75.38 371 PRO A CA 1
ATOM 2978 C C . PRO A 1 371 ? -0.777 25.767 5.110 1.00 75.38 371 PRO A C 1
ATOM 2980 O O . PRO A 1 371 ? -0.443 26.870 5.539 1.00 75.38 371 PRO A O 1
ATOM 2983 N N . LEU A 1 372 ? -0.924 24.716 5.919 1.00 72.25 372 LEU A N 1
ATOM 2984 C CA . LEU A 1 372 ? -0.699 24.779 7.369 1.00 72.25 372 LEU A CA 1
ATOM 2985 C C . LEU A 1 372 ? 0.777 24.536 7.688 1.00 72.25 372 LEU A C 1
ATOM 2987 O O . LEU A 1 372 ? 1.176 23.441 8.082 1.00 72.25 372 LEU A O 1
ATOM 2991 N N . GLU A 1 373 ? 1.598 25.557 7.475 1.00 71.88 373 GLU A N 1
ATOM 2992 C CA . GLU A 1 373 ? 3.015 25.519 7.840 1.00 71.88 373 GLU A CA 1
ATOM 2993 C C . GLU A 1 373 ? 3.217 25.686 9.354 1.00 71.88 373 GLU A C 1
ATOM 2995 O O . GLU A 1 373 ? 2.421 26.334 10.047 1.00 71.88 373 GLU A O 1
ATOM 3000 N N . ALA A 1 374 ? 4.303 25.100 9.872 1.00 66.88 374 ALA A N 1
ATOM 3001 C CA . ALA A 1 374 ? 4.612 25.101 11.302 1.00 66.88 374 ALA A CA 1
ATOM 3002 C C . ALA A 1 374 ? 4.840 26.513 11.861 1.00 66.88 374 ALA A C 1
ATOM 3004 O O . ALA A 1 374 ? 4.339 26.829 12.944 1.00 66.88 374 ALA A O 1
ATOM 3005 N N . ASP A 1 375 ? 5.493 27.380 11.087 1.00 70.62 375 ASP A N 1
ATOM 3006 C CA . ASP A 1 375 ? 5.829 28.753 11.486 1.00 70.62 375 ASP A CA 1
ATOM 3007 C C . ASP A 1 375 ? 4.580 29.637 11.649 1.00 70.62 375 ASP A C 1
ATOM 3009 O O . ASP A 1 375 ? 4.560 30.585 12.434 1.00 70.62 375 ASP A O 1
ATOM 3013 N N . GLY A 1 376 ? 3.478 29.279 10.979 1.00 77.25 376 GLY A N 1
ATOM 3014 C CA . GLY A 1 376 ? 2.182 29.947 11.101 1.00 77.25 376 GLY A CA 1
ATOM 3015 C C . GLY A 1 376 ? 1.250 29.360 12.168 1.00 77.25 376 GLY A C 1
ATOM 3016 O O . GLY A 1 376 ? 0.123 29.842 12.303 1.00 77.25 376 GLY A O 1
ATOM 3017 N N . PHE A 1 377 ? 1.662 28.326 12.918 1.00 79.94 377 PHE A N 1
ATOM 3018 C CA . PHE A 1 377 ? 0.759 27.506 13.742 1.00 79.94 377 PHE A CA 1
ATOM 3019 C C . PHE A 1 377 ? -0.168 28.315 14.662 1.00 79.94 377 PHE A C 1
ATOM 3021 O O . PHE A 1 377 ? -1.373 28.069 14.659 1.00 79.94 377 PHE A O 1
ATOM 3028 N N . LEU A 1 378 ? 0.350 29.302 15.405 1.00 83.69 378 LEU A N 1
ATOM 3029 C CA . LEU A 1 378 ? -0.461 30.113 16.326 1.00 83.69 378 LEU A CA 1
ATOM 3030 C C . LEU A 1 378 ? -1.542 30.929 15.601 1.00 83.69 378 LEU A C 1
ATOM 3032 O O . LEU A 1 378 ? -2.664 31.035 16.095 1.00 83.69 378 LEU A O 1
ATOM 3036 N N . ARG A 1 379 ? -1.240 31.455 14.406 1.00 84.94 379 ARG A N 1
ATOM 3037 C CA . ARG A 1 379 ? -2.213 32.189 13.579 1.00 84.94 379 ARG A CA 1
ATOM 3038 C C . ARG A 1 379 ? -3.299 31.248 13.064 1.00 84.94 379 ARG A C 1
ATOM 3040 O O . ARG A 1 379 ? -4.484 31.555 13.173 1.00 84.94 379 ARG A O 1
ATOM 3047 N N . HIS A 1 380 ? -2.899 30.077 12.568 1.00 85.56 380 HIS A N 1
ATOM 3048 C CA . HIS A 1 380 ? -3.826 29.034 12.127 1.00 85.56 380 HIS A CA 1
ATOM 3049 C C . HIS A 1 380 ? -4.723 28.551 13.276 1.00 85.56 380 HIS A C 1
ATOM 3051 O O . HIS A 1 380 ? -5.923 28.359 13.087 1.00 85.56 380 HIS A O 1
ATOM 3057 N N . LEU A 1 381 ? -4.162 28.399 14.480 1.00 85.06 381 LEU A N 1
ATOM 3058 C CA . LEU A 1 381 ? -4.891 27.975 15.672 1.00 85.06 381 LEU A CA 1
ATOM 3059 C C . LEU A 1 381 ? -5.902 29.036 16.116 1.00 85.06 381 LEU A C 1
ATOM 3061 O O . LEU A 1 381 ? -7.040 28.690 16.424 1.00 85.06 381 LEU A O 1
ATOM 3065 N N . ALA A 1 382 ? -5.525 30.317 16.093 1.00 86.69 382 ALA A N 1
ATOM 3066 C CA . ALA A 1 382 ? -6.434 31.421 16.388 1.00 86.69 382 ALA A CA 1
ATOM 3067 C C . ALA A 1 382 ? -7.602 31.477 15.390 1.00 86.69 382 ALA A C 1
ATOM 3069 O O . ALA A 1 382 ? -8.758 31.597 15.796 1.00 86.69 382 ALA A O 1
ATOM 3070 N N . LEU A 1 383 ? -7.327 31.312 14.092 1.00 87.25 383 LEU A N 1
ATOM 3071 C CA . LEU A 1 383 ? -8.368 31.274 13.064 1.00 87.25 383 LEU A CA 1
ATOM 3072 C C . LEU A 1 383 ? -9.285 30.052 13.221 1.00 87.25 383 LEU A C 1
ATOM 3074 O O . LEU A 1 383 ? -10.507 30.178 13.150 1.00 87.25 383 LEU A O 1
ATOM 3078 N N . ALA A 1 384 ? -8.718 28.880 13.512 1.00 85.44 384 ALA A N 1
ATOM 3079 C CA . ALA A 1 384 ? -9.491 27.681 13.817 1.00 85.44 384 ALA A CA 1
ATOM 3080 C C . ALA A 1 384 ? -10.366 27.862 15.068 1.00 85.44 384 ALA A C 1
ATOM 3082 O O . ALA A 1 384 ? -11.509 27.407 15.078 1.00 85.44 384 ALA A O 1
ATOM 3083 N N . LEU A 1 385 ? -9.865 28.555 16.096 1.00 89.00 385 LEU A N 1
ATOM 3084 C CA . LEU A 1 385 ? -10.607 28.865 17.317 1.00 89.00 385 LEU A CA 1
ATOM 3085 C C . LEU A 1 385 ? -11.760 29.834 17.056 1.00 89.00 385 LEU A C 1
ATOM 3087 O O . LEU A 1 385 ? -12.847 29.636 17.600 1.00 89.00 385 LEU A O 1
ATOM 3091 N N . LEU A 1 386 ? -11.561 30.835 16.197 1.00 89.56 386 LEU A N 1
ATOM 3092 C CA . LEU A 1 386 ? -12.625 31.734 15.745 1.00 89.56 386 LEU A CA 1
ATOM 3093 C C . LEU A 1 386 ? -13.719 30.963 14.996 1.00 89.56 386 LEU A C 1
ATOM 3095 O O . LEU A 1 386 ? -14.897 31.101 15.325 1.00 89.56 386 LEU A O 1
ATOM 3099 N N . LEU A 1 387 ? -13.339 30.099 14.050 1.00 87.06 387 LEU A N 1
ATOM 3100 C CA . LEU A 1 387 ? -14.277 29.256 13.301 1.00 87.06 387 LEU A CA 1
ATOM 3101 C C . LEU A 1 387 ? -15.048 28.297 14.219 1.00 87.06 387 LEU A C 1
ATOM 3103 O O . LEU A 1 387 ? -16.268 28.181 14.104 1.00 87.06 387 LEU A O 1
ATOM 3107 N N . ALA A 1 388 ? -14.353 27.652 15.157 1.00 84.38 388 ALA A N 1
ATOM 3108 C CA . ALA A 1 388 ? -14.948 26.774 16.160 1.00 84.38 388 ALA A CA 1
ATOM 3109 C C . ALA A 1 388 ? -15.931 27.536 17.064 1.00 84.38 388 ALA A C 1
ATOM 3111 O O . ALA A 1 388 ? -17.046 27.078 17.308 1.00 84.38 388 ALA A O 1
ATOM 3112 N N . SER A 1 389 ? -15.557 28.737 17.509 1.00 85.75 389 SER A N 1
ATOM 3113 C CA . SER A 1 389 ? -16.405 29.595 18.346 1.00 85.75 389 SER A CA 1
ATOM 3114 C C . SER A 1 389 ? -17.658 30.052 17.601 1.00 85.75 389 SER A C 1
ATOM 3116 O O . SER A 1 389 ? -18.758 29.986 18.152 1.00 85.75 389 SER A O 1
ATOM 3118 N N . LEU A 1 390 ? -17.521 30.447 16.331 1.00 86.88 390 LEU A N 1
ATOM 3119 C CA . LEU A 1 390 ? -18.645 30.821 15.473 1.00 86.88 390 LEU A CA 1
ATOM 3120 C C . LEU A 1 390 ? -19.590 29.634 15.243 1.00 86.88 390 LEU A C 1
ATOM 3122 O O . LEU A 1 390 ? -20.805 29.777 15.384 1.00 86.88 390 LEU A O 1
ATOM 3126 N N . ALA A 1 391 ? -19.047 28.447 14.959 1.00 82.06 391 ALA A N 1
ATOM 3127 C CA . ALA A 1 391 ? -19.833 27.225 14.812 1.00 82.06 391 ALA A CA 1
ATOM 3128 C C . ALA A 1 391 ? -20.597 26.883 16.102 1.00 82.06 391 ALA A C 1
ATOM 3130 O O . ALA A 1 391 ? -21.792 26.577 16.053 1.00 82.06 391 ALA A O 1
ATOM 3131 N N . THR A 1 392 ? -19.949 27.001 17.265 1.00 80.88 392 THR A N 1
ATOM 3132 C CA . THR A 1 392 ? -20.585 26.813 18.575 1.00 80.88 392 THR A CA 1
ATOM 3133 C C . THR A 1 392 ? -21.702 27.827 18.824 1.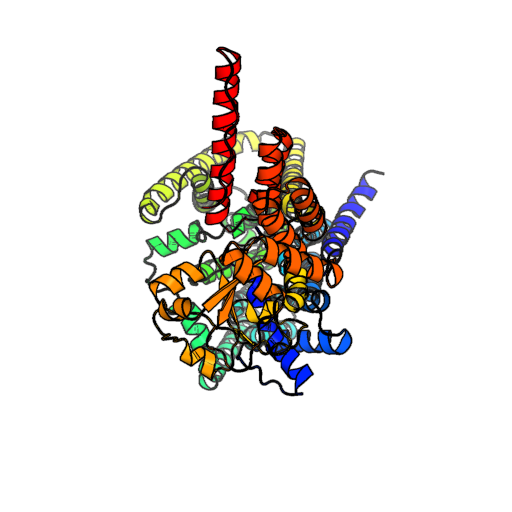00 80.88 392 THR A C 1
ATOM 3135 O O . THR A 1 392 ? -22.759 27.444 19.333 1.00 80.88 392 THR A O 1
ATOM 3138 N N . LEU A 1 393 ? -21.506 29.101 18.469 1.00 82.31 393 LEU A N 1
ATOM 3139 C CA . LEU A 1 393 ? -22.520 30.152 18.609 1.00 82.31 393 LEU A CA 1
ATOM 3140 C C . LEU A 1 393 ? -23.735 29.876 17.719 1.00 82.31 393 LEU A C 1
ATOM 3142 O O . LEU A 1 393 ? -24.863 29.892 18.211 1.00 82.31 393 LEU A O 1
ATOM 3146 N N . LEU A 1 394 ? -23.516 29.533 16.447 1.00 81.50 394 LEU A N 1
ATOM 3147 C CA . LEU A 1 394 ? -24.581 29.160 15.510 1.00 81.50 394 LEU A CA 1
ATOM 3148 C C . LEU A 1 394 ? -25.347 27.915 15.985 1.00 81.50 394 LEU A C 1
ATOM 3150 O O . LEU A 1 394 ? -26.583 27.883 15.981 1.00 81.50 394 LEU A O 1
ATOM 3154 N N . PHE A 1 395 ? -24.632 26.893 16.461 1.00 77.81 395 PHE A N 1
ATOM 3155 C CA . PHE A 1 395 ? -25.245 25.689 17.022 1.00 77.81 395 PHE A CA 1
ATOM 3156 C C . PHE A 1 395 ? -26.047 25.998 18.293 1.00 77.81 395 PHE A C 1
ATOM 3158 O O . PHE A 1 395 ? -27.164 25.518 18.474 1.00 77.81 395 PHE A O 1
ATOM 3165 N N . SER A 1 396 ? -25.511 26.839 19.176 1.00 75.62 396 SER A N 1
ATOM 3166 C CA . SER A 1 396 ? -26.173 27.202 20.431 1.00 75.62 396 SER A CA 1
ATOM 3167 C C . SER A 1 396 ? -27.399 28.086 20.201 1.00 75.62 396 SER A C 1
ATOM 3169 O O . SER A 1 396 ? -28.437 27.839 20.814 1.00 75.62 396 SER A O 1
ATOM 3171 N N . GLY A 1 397 ? -27.331 29.046 19.274 1.00 76.44 397 GLY A N 1
ATOM 3172 C CA . GLY A 1 397 ? -28.464 29.885 18.874 1.00 76.44 397 GLY A CA 1
ATOM 3173 C C . GLY A 1 397 ? -29.582 29.089 18.194 1.00 76.44 397 GLY A C 1
ATOM 3174 O O . GLY A 1 397 ? -30.765 29.336 18.429 1.00 76.44 397 GLY A O 1
ATOM 3175 N N . SER A 1 398 ? -29.233 28.050 17.431 1.00 76.44 398 SER A N 1
ATOM 3176 C CA . SER A 1 398 ? -30.215 27.177 16.772 1.00 76.44 398 SER A CA 1
ATOM 3177 C C . SER A 1 398 ? -30.886 26.159 17.709 1.00 76.44 398 SER A C 1
ATOM 3179 O O . SER A 1 398 ? -31.949 25.632 17.364 1.00 76.44 398 SER A O 1
ATOM 3181 N N . LYS A 1 399 ? -30.371 25.927 18.931 1.00 76.25 399 LYS A N 1
ATOM 3182 C CA . LYS A 1 399 ? -30.998 25.018 19.919 1.00 76.25 399 LYS A CA 1
ATOM 3183 C C . LYS A 1 399 ? -32.435 25.405 20.255 1.00 76.25 399 LYS A C 1
ATOM 3185 O O . LYS A 1 399 ? -33.271 24.518 20.427 1.00 76.25 399 LYS A O 1
ATOM 3190 N N . GLY A 1 400 ? -32.728 26.703 20.360 1.00 75.56 400 GLY A N 1
ATOM 3191 C CA . GLY A 1 400 ? -34.075 27.200 20.653 1.00 75.56 400 GLY A CA 1
ATOM 3192 C C . GLY A 1 400 ? -35.068 26.828 19.552 1.00 75.56 400 GLY A C 1
ATOM 3193 O O . GLY A 1 400 ? -36.102 26.220 19.828 1.00 75.56 400 GLY A O 1
ATOM 3194 N N . ALA A 1 401 ? -34.709 27.103 18.295 1.00 79.62 401 ALA A N 1
ATOM 3195 C CA . ALA A 1 401 ? -35.502 26.730 17.125 1.00 79.62 401 ALA A CA 1
ATOM 3196 C C . ALA A 1 401 ? -35.661 25.204 17.001 1.00 79.62 401 ALA A C 1
ATOM 3198 O O . ALA A 1 401 ? -36.766 24.706 16.790 1.00 79.62 401 ALA A O 1
ATOM 3199 N N . TRP A 1 402 ? -34.586 24.445 17.232 1.00 78.69 402 TRP A N 1
ATOM 3200 C CA . TRP A 1 402 ? -34.617 22.983 17.227 1.00 78.69 402 TRP A CA 1
ATOM 3201 C C . TRP A 1 402 ? -35.558 22.410 18.293 1.00 78.69 402 TRP A C 1
ATOM 3203 O O . TRP A 1 402 ? -36.319 21.480 18.028 1.00 78.69 402 TRP A O 1
ATOM 3213 N N . ARG A 1 403 ? -35.554 22.975 19.507 1.00 80.12 403 ARG A N 1
ATOM 3214 C CA . ARG A 1 403 ? -36.441 22.539 20.598 1.00 80.12 403 ARG A CA 1
ATOM 3215 C C . ARG A 1 403 ? -37.919 22.817 20.313 1.00 80.12 403 ARG A C 1
ATOM 3217 O O . ARG A 1 403 ? -38.744 22.037 20.779 1.00 80.12 403 ARG A O 1
ATOM 3224 N N . ARG A 1 404 ? -38.235 23.855 19.529 1.00 84.38 404 ARG A N 1
ATOM 3225 C CA . ARG A 1 404 ? -39.605 24.200 19.101 1.00 84.38 404 ARG A CA 1
ATOM 3226 C C . ARG A 1 404 ? -40.166 23.264 18.022 1.00 84.38 404 ARG A C 1
ATOM 3228 O O . ARG A 1 404 ? -41.376 23.226 17.832 1.00 84.38 404 ARG A O 1
ATOM 3235 N N . LEU A 1 405 ? -39.324 22.501 17.317 1.00 86.31 405 LEU A N 1
ATOM 3236 C CA . LEU A 1 405 ? -39.799 21.542 16.315 1.00 86.31 405 LEU A CA 1
ATOM 3237 C C . LEU A 1 405 ? -40.551 20.364 16.969 1.00 86.31 405 LEU A C 1
ATOM 3239 O O . LEU A 1 405 ? -40.062 19.813 17.962 1.00 86.31 405 LEU A O 1
ATOM 3243 N N . PRO A 1 406 ? -41.667 19.897 16.369 1.00 90.19 406 PRO A N 1
ATOM 3244 C CA . PRO A 1 406 ? -42.355 18.682 16.799 1.00 90.19 406 PRO A CA 1
ATOM 3245 C C . PRO A 1 406 ? -41.410 17.475 16.837 1.00 90.19 406 PRO A C 1
ATOM 3247 O O . PRO A 1 406 ? -40.573 17.306 15.943 1.00 90.19 406 PRO A O 1
ATOM 3250 N N . GLU A 1 407 ? -41.579 16.580 17.818 1.00 87.44 407 GLU A N 1
ATOM 3251 C CA . GLU A 1 407 ? -40.698 15.410 17.985 1.00 87.44 407 GLU A CA 1
ATOM 3252 C C . GLU A 1 407 ? -40.668 14.513 16.738 1.00 87.44 407 GLU A C 1
ATOM 3254 O O . GLU A 1 407 ? -39.621 13.960 16.405 1.00 87.44 407 GLU A O 1
ATOM 3259 N N . GLY A 1 408 ? -41.773 14.432 15.986 1.00 89.94 408 GLY A N 1
ATOM 3260 C CA . GLY A 1 408 ? -41.817 13.734 14.698 1.00 89.94 408 GLY A CA 1
ATOM 3261 C C . GLY A 1 408 ? -40.825 14.300 13.673 1.00 89.94 408 GLY A C 1
ATOM 3262 O O . GLY A 1 408 ? -40.084 13.535 13.053 1.00 89.94 408 GLY A O 1
ATOM 3263 N N . ARG A 1 409 ? -40.735 15.634 13.549 1.00 88.56 409 ARG A N 1
ATOM 3264 C CA . ARG A 1 409 ? -39.773 16.302 12.654 1.00 88.56 409 ARG A CA 1
ATOM 3265 C C . ARG A 1 409 ? -38.342 16.129 13.151 1.00 88.56 409 ARG A C 1
ATOM 3267 O O . ARG A 1 409 ? -37.473 15.796 12.352 1.00 88.56 409 ARG A O 1
ATOM 3274 N N . ARG A 1 410 ? -38.089 16.279 14.457 1.00 87.25 410 ARG A N 1
ATOM 3275 C CA . ARG A 1 410 ? -36.751 16.038 15.035 1.00 87.25 410 ARG A CA 1
ATOM 3276 C C . ARG A 1 410 ? -36.278 14.609 14.795 1.00 87.25 410 ARG A C 1
ATOM 3278 O O . ARG A 1 410 ? -35.145 14.397 14.376 1.00 87.25 410 ARG A O 1
ATOM 3285 N N . ARG A 1 411 ? -37.153 13.624 15.016 1.00 90.12 411 ARG A N 1
ATOM 3286 C CA . ARG A 1 411 ? -36.872 12.207 14.758 1.00 90.12 411 ARG A CA 1
ATOM 3287 C C . ARG A 1 411 ? -36.551 11.960 13.287 1.00 90.12 411 ARG A C 1
ATOM 3289 O O . ARG A 1 411 ? -35.591 11.247 13.008 1.00 90.12 411 ARG A O 1
ATOM 3296 N N . LEU A 1 412 ? -37.328 12.536 12.368 1.00 89.62 412 LEU A N 1
ATOM 3297 C CA . LEU A 1 412 ? -37.062 12.440 10.934 1.00 89.62 412 LEU A CA 1
ATOM 3298 C C . LEU A 1 412 ? -35.681 13.016 10.600 1.00 89.62 412 LEU A C 1
ATOM 3300 O O . LEU A 1 412 ? -34.866 12.306 10.028 1.00 89.62 412 LEU A O 1
ATOM 3304 N N . TRP A 1 413 ? -35.381 14.236 11.052 1.00 88.12 413 TRP A N 1
ATOM 3305 C CA . TRP A 1 413 ? -34.078 14.876 10.852 1.00 88.12 413 TRP A CA 1
ATOM 3306 C C . TRP A 1 413 ? -32.909 14.038 11.373 1.00 88.12 413 TRP A C 1
ATOM 3308 O O . TRP A 1 413 ? -31.962 13.804 10.629 1.00 88.12 413 TRP A O 1
ATOM 3318 N N . ARG A 1 414 ? -32.978 13.539 12.617 1.00 89.94 414 ARG A N 1
ATOM 3319 C CA . ARG A 1 414 ? -31.917 12.698 13.205 1.00 89.94 414 ARG A CA 1
ATOM 3320 C C . ARG A 1 414 ? -31.662 11.441 12.371 1.00 89.94 414 ARG A C 1
ATOM 3322 O O . ARG A 1 414 ? -30.513 11.093 12.112 1.00 89.94 414 ARG A O 1
ATOM 3329 N N . ARG A 1 415 ? -32.727 10.775 11.917 1.00 90.69 415 ARG A N 1
ATOM 3330 C CA . ARG A 1 415 ? -32.620 9.569 11.082 1.00 90.69 415 ARG A CA 1
ATOM 3331 C C . ARG A 1 415 ? -32.072 9.879 9.695 1.00 90.69 415 ARG A C 1
ATOM 3333 O O . ARG A 1 415 ? -31.172 9.179 9.244 1.00 90.69 415 ARG A O 1
ATOM 3340 N N . THR A 1 416 ? -32.571 10.931 9.048 1.00 87.94 416 THR A N 1
ATOM 3341 C CA . THR A 1 416 ? -32.078 11.386 7.744 1.00 87.94 416 THR A CA 1
ATOM 3342 C C . THR A 1 416 ? -30.604 11.762 7.824 1.00 87.94 416 THR A C 1
ATOM 3344 O O . THR A 1 416 ? -29.835 11.326 6.978 1.00 87.94 416 THR A O 1
ATOM 3347 N N . PHE A 1 417 ? -30.186 12.482 8.867 1.00 87.31 417 PHE A N 1
ATOM 3348 C CA . PHE A 1 417 ? -28.787 12.844 9.087 1.00 87.31 417 PHE A CA 1
ATOM 3349 C C . PHE A 1 417 ? -27.881 11.612 9.151 1.00 87.31 417 PHE A C 1
ATOM 3351 O O . PHE A 1 417 ? -26.897 11.540 8.421 1.00 87.31 417 PHE A O 1
ATOM 3358 N N . VAL A 1 418 ? -28.238 10.617 9.973 1.00 86.31 418 VAL A N 1
ATOM 3359 C CA . VAL A 1 418 ? -27.458 9.375 10.079 1.00 86.31 418 VAL A CA 1
ATOM 3360 C C . VAL A 1 418 ? -27.414 8.647 8.735 1.00 86.31 418 VAL A C 1
ATOM 3362 O O . VAL A 1 418 ? -26.336 8.266 8.296 1.00 86.31 418 VAL A O 1
ATOM 3365 N N . VAL A 1 419 ? -28.546 8.495 8.040 1.00 88.12 419 VAL A N 1
ATOM 3366 C CA . VAL A 1 419 ? -28.583 7.822 6.727 1.00 88.12 419 VAL A CA 1
ATOM 3367 C C . VAL A 1 419 ? -27.724 8.552 5.695 1.00 88.12 419 VAL A C 1
ATOM 3369 O O . VAL A 1 419 ? -26.930 7.910 5.016 1.00 88.12 419 VAL A O 1
ATOM 3372 N N . VAL A 1 420 ? -27.838 9.877 5.591 1.00 86.88 420 VAL A N 1
ATOM 3373 C CA . VAL A 1 420 ? -27.053 10.684 4.646 1.00 86.88 420 VAL A CA 1
ATOM 3374 C C . VAL A 1 420 ? -25.564 10.596 4.968 1.00 86.88 420 VAL A C 1
ATOM 3376 O O . VAL A 1 420 ? -24.771 10.350 4.064 1.00 86.88 420 VAL A O 1
ATOM 3379 N N . ALA A 1 421 ? -25.175 10.714 6.241 1.00 82.88 421 ALA A N 1
ATOM 3380 C CA . ALA A 1 421 ? -23.783 10.552 6.652 1.00 82.88 421 ALA A CA 1
ATOM 3381 C C . ALA A 1 421 ? -23.242 9.165 6.270 1.00 82.88 421 ALA A C 1
ATOM 3383 O O . ALA A 1 421 ? -22.141 9.054 5.736 1.00 82.88 421 ALA A O 1
ATOM 3384 N N . LEU A 1 422 ? -24.028 8.104 6.466 1.00 83.88 422 LEU A N 1
ATOM 3385 C CA . LEU A 1 422 ? -23.637 6.749 6.078 1.00 83.88 422 LEU A CA 1
ATOM 3386 C C . LEU A 1 422 ? -23.507 6.575 4.565 1.00 83.88 422 LEU A C 1
ATOM 3388 O O . LEU A 1 422 ? -22.525 5.989 4.115 1.00 83.88 422 LEU A O 1
ATOM 3392 N N . LEU A 1 423 ? -24.450 7.106 3.783 1.00 86.75 423 LEU A N 1
ATOM 3393 C CA . LEU A 1 423 ? -24.389 7.063 2.321 1.00 86.75 423 LEU A CA 1
ATOM 3394 C C . LEU A 1 423 ? -23.178 7.828 1.791 1.00 86.75 423 LEU A C 1
ATOM 3396 O O . LEU A 1 423 ? -22.490 7.327 0.910 1.00 86.75 423 LEU A O 1
ATOM 3400 N N . LEU A 1 424 ? -22.874 8.996 2.357 1.00 85.38 424 LEU A N 1
ATOM 3401 C CA . LEU A 1 424 ? -21.678 9.756 2.004 1.00 85.38 424 LEU A CA 1
ATOM 3402 C C . LEU A 1 424 ? -20.398 9.007 2.405 1.00 85.38 424 LEU A C 1
ATOM 3404 O O . LEU A 1 424 ? -19.444 8.982 1.630 1.00 85.38 424 LEU A O 1
ATOM 3408 N N . SER A 1 425 ? -20.376 8.365 3.581 1.00 84.12 425 SER A N 1
ATOM 3409 C CA . SER A 1 425 ? -19.229 7.568 4.042 1.00 84.12 425 SER A CA 1
ATOM 3410 C C . SER A 1 425 ? -18.959 6.434 3.067 1.00 84.12 425 SER A C 1
ATOM 3412 O O . SER A 1 425 ? -17.845 6.286 2.566 1.00 84.12 425 SER A O 1
ATOM 3414 N N . LEU A 1 426 ? -20.012 5.689 2.731 1.00 82.06 426 LEU A N 1
ATOM 3415 C CA . LEU A 1 426 ? -19.942 4.596 1.782 1.00 82.06 426 LEU A CA 1
ATOM 3416 C C . LEU A 1 426 ? -19.571 5.102 0.383 1.00 82.06 426 LEU A C 1
ATOM 3418 O O . LEU A 1 426 ? -18.735 4.484 -0.252 1.00 82.06 426 LEU A O 1
ATOM 3422 N N . ALA A 1 427 ? -20.096 6.238 -0.081 1.00 84.56 427 ALA A N 1
ATOM 3423 C CA . ALA A 1 427 ? -19.752 6.806 -1.385 1.00 84.56 427 ALA A CA 1
ATOM 3424 C C . ALA A 1 427 ? -18.267 7.192 -1.489 1.00 84.56 427 ALA A C 1
ATOM 3426 O O . ALA A 1 427 ? -17.629 6.891 -2.496 1.00 84.56 427 ALA A O 1
ATOM 3427 N N . VAL A 1 428 ? -17.693 7.810 -0.447 1.00 83.44 428 VAL A N 1
ATOM 3428 C CA . VAL A 1 428 ? -16.256 8.137 -0.401 1.00 83.44 428 VAL A CA 1
ATOM 3429 C C . VAL A 1 428 ? -15.410 6.863 -0.418 1.00 83.44 428 VAL A C 1
ATOM 3431 O O . VAL A 1 428 ? -14.457 6.770 -1.189 1.00 83.44 428 VAL A O 1
ATOM 3434 N N . GLN A 1 429 ? -15.769 5.866 0.396 1.00 84.19 429 GLN A N 1
ATOM 3435 C CA . GLN A 1 429 ? -15.023 4.609 0.462 1.00 84.19 429 GLN A CA 1
ATOM 3436 C C . GLN A 1 429 ? -15.169 3.773 -0.820 1.00 84.19 429 GLN A C 1
ATOM 3438 O O . GLN A 1 429 ? -14.171 3.282 -1.340 1.00 84.19 429 GLN A O 1
ATOM 3443 N N . LEU A 1 430 ? -16.376 3.677 -1.384 1.00 81.12 430 LEU A N 1
ATOM 3444 C CA . LEU A 1 430 ? -16.643 2.994 -2.651 1.00 81.12 430 LEU A CA 1
ATOM 3445 C C . LEU A 1 430 ? -15.909 3.664 -3.806 1.00 81.12 430 LEU A C 1
ATOM 3447 O O . LEU A 1 430 ? -15.326 2.962 -4.617 1.00 81.12 430 LEU A O 1
ATOM 3451 N N . ARG A 1 431 ? -15.874 5.000 -3.879 1.00 82.31 431 ARG A N 1
ATOM 3452 C CA . ARG A 1 431 ? -15.103 5.697 -4.919 1.00 82.31 431 ARG A CA 1
ATOM 3453 C C . ARG A 1 431 ? -13.630 5.280 -4.898 1.00 82.31 431 ARG A C 1
ATOM 3455 O O . ARG A 1 431 ? -13.049 5.074 -5.959 1.00 82.31 431 ARG A O 1
ATOM 3462 N N . ASN A 1 432 ? -13.048 5.157 -3.708 1.00 76.00 432 ASN A N 1
ATOM 3463 C CA . ASN A 1 432 ? -11.647 4.775 -3.548 1.00 76.00 432 ASN A CA 1
ATOM 3464 C C . ASN A 1 432 ? -11.417 3.278 -3.816 1.00 76.00 432 ASN A C 1
ATOM 3466 O O . ASN A 1 432 ? -10.410 2.925 -4.419 1.00 76.00 432 ASN A O 1
ATOM 3470 N N . TRP A 1 433 ? -12.340 2.413 -3.383 1.00 77.31 433 TRP A N 1
ATOM 3471 C CA . TRP A 1 433 ? -12.206 0.956 -3.483 1.00 77.31 433 TRP A CA 1
ATOM 3472 C C . TRP A 1 433 ? -12.684 0.390 -4.826 1.00 77.31 433 TRP A C 1
ATOM 3474 O O . TRP A 1 433 ? -11.924 -0.257 -5.534 1.00 77.31 433 TRP A O 1
ATOM 3484 N N . VAL A 1 434 ? -13.918 0.691 -5.237 1.00 72.88 434 VAL A N 1
ATOM 3485 C CA . VAL A 1 434 ? -14.507 0.207 -6.501 1.00 72.88 434 VAL A CA 1
ATOM 3486 C C . VAL A 1 434 ? -13.753 0.752 -7.710 1.00 72.88 434 VAL A C 1
ATOM 3488 O O . VAL A 1 434 ? -13.611 0.054 -8.706 1.00 72.88 434 VAL A O 1
ATOM 3491 N N . GLY A 1 435 ? -13.222 1.977 -7.629 1.00 74.19 435 GLY A N 1
ATOM 3492 C CA . GLY A 1 435 ? -12.382 2.521 -8.697 1.00 74.19 435 GLY A CA 1
ATOM 3493 C C . GLY A 1 435 ? -11.156 1.649 -8.990 1.00 74.19 435 GLY A C 1
ATOM 3494 O O . GLY A 1 435 ? -10.763 1.526 -10.146 1.00 74.19 435 GLY A O 1
ATOM 3495 N N . TRP A 1 436 ? -10.591 1.020 -7.957 1.00 80.75 436 TRP A N 1
ATOM 3496 C CA . TRP A 1 436 ? -9.486 0.076 -8.087 1.00 80.75 436 TRP A CA 1
ATOM 3497 C C . TRP A 1 436 ? -9.952 -1.294 -8.590 1.00 80.75 436 TRP A C 1
ATOM 3499 O O . TRP A 1 436 ? -9.362 -1.803 -9.534 1.00 80.75 436 TRP A O 1
ATOM 3509 N N . GLU A 1 437 ? -11.052 -1.833 -8.057 1.00 80.62 437 GLU A N 1
ATOM 3510 C CA . GLU A 1 437 ? -11.639 -3.107 -8.522 1.00 80.62 437 GLU A CA 1
ATOM 3511 C C . GLU A 1 437 ? -12.039 -3.072 -10.009 1.00 80.62 437 GLU A C 1
ATOM 3513 O O . GLU A 1 437 ? -11.937 -4.067 -10.717 1.00 80.62 437 GLU A O 1
ATOM 3518 N N . CYS A 1 438 ? -12.465 -1.916 -10.525 1.00 83.00 438 CYS A N 1
ATOM 3519 C CA . CYS A 1 438 ? -12.801 -1.756 -11.942 1.00 83.00 438 CYS A CA 1
ATOM 3520 C C . CYS A 1 438 ? -11.569 -1.613 -12.856 1.00 83.00 438 CYS A C 1
ATOM 3522 O O . CYS A 1 438 ? -11.694 -1.731 -14.077 1.00 83.00 438 CYS A O 1
ATOM 3524 N N . ALA A 1 439 ? -10.397 -1.300 -12.300 1.00 82.75 439 ALA A N 1
ATOM 3525 C CA . ALA A 1 439 ? -9.163 -1.084 -13.052 1.00 82.75 439 ALA A CA 1
ATOM 3526 C C . ALA A 1 439 ? -7.918 -1.566 -12.275 1.00 82.75 439 ALA A C 1
ATOM 3528 O O . ALA A 1 439 ? -7.016 -0.762 -12.007 1.00 82.75 439 ALA A O 1
ATOM 3529 N N . PRO A 1 440 ? -7.848 -2.861 -11.916 1.00 86.94 440 PRO A N 1
ATOM 3530 C CA . PRO A 1 440 ? -6.703 -3.432 -11.218 1.00 86.94 440 PRO A CA 1
ATOM 3531 C C . PRO A 1 440 ? -5.417 -3.317 -12.047 1.00 86.94 440 PRO A C 1
ATOM 3533 O O . PRO A 1 440 ? -5.426 -3.333 -13.283 1.00 86.94 440 PRO A O 1
ATOM 3536 N N . THR A 1 441 ? -4.289 -3.215 -11.348 1.00 88.69 441 THR A N 1
ATOM 3537 C CA . THR A 1 441 ? -2.947 -3.245 -11.937 1.00 88.69 441 THR A CA 1
ATOM 3538 C C . THR A 1 441 ? -2.175 -4.450 -11.413 1.00 88.69 441 THR A C 1
ATOM 3540 O O . THR A 1 441 ? -2.460 -4.949 -10.330 1.00 88.69 441 THR A O 1
ATOM 3543 N N . TRP A 1 442 ? -1.197 -4.922 -12.187 1.00 92.38 442 TRP A N 1
ATOM 3544 C CA . TRP A 1 442 ? -0.352 -6.079 -11.855 1.00 92.38 442 TRP A CA 1
ATOM 3545 C C . TRP A 1 442 ? 1.122 -5.772 -12.123 1.00 92.38 442 TRP A C 1
ATOM 3547 O O . TRP A 1 442 ? 1.865 -6.581 -12.668 1.00 92.38 442 TRP A O 1
ATOM 3557 N N . SER A 1 443 ? 1.535 -4.542 -11.835 1.00 92.06 443 SER A N 1
ATOM 3558 C CA . SER A 1 443 ? 2.908 -4.079 -12.026 1.00 92.06 443 SER A CA 1
ATOM 3559 C C . SER A 1 443 ? 3.914 -4.867 -11.188 1.00 92.06 443 SER A C 1
ATOM 3561 O O . SER A 1 443 ? 5.001 -5.126 -11.688 1.00 92.06 443 SER A O 1
ATOM 3563 N N . ILE A 1 444 ? 3.555 -5.310 -9.977 1.00 92.81 444 ILE A N 1
ATOM 3564 C CA . ILE A 1 444 ? 4.433 -6.143 -9.145 1.00 92.81 444 ILE A CA 1
ATOM 3565 C C . ILE A 1 444 ? 4.633 -7.509 -9.802 1.00 92.81 444 ILE A C 1
ATOM 3567 O O . ILE A 1 444 ? 5.768 -7.887 -10.068 1.00 92.81 444 ILE A O 1
ATOM 3571 N N . VAL A 1 445 ? 3.540 -8.218 -10.117 1.00 93.00 445 VAL A N 1
ATOM 3572 C CA . VAL A 1 445 ? 3.595 -9.539 -10.776 1.00 93.00 445 VAL A CA 1
ATOM 3573 C C . VAL A 1 445 ? 4.405 -9.452 -12.067 1.00 93.00 445 VAL A C 1
ATOM 3575 O O . VAL A 1 445 ? 5.363 -10.201 -12.247 1.00 93.00 445 VAL A O 1
ATOM 3578 N N . ARG A 1 446 ? 4.094 -8.467 -12.919 1.00 93.06 446 ARG A N 1
ATOM 3579 C CA . ARG A 1 446 ? 4.823 -8.248 -14.171 1.00 93.06 446 ARG A CA 1
ATOM 3580 C C . ARG A 1 446 ? 6.304 -7.991 -13.938 1.00 93.06 446 ARG A C 1
ATOM 3582 O O . ARG A 1 446 ? 7.113 -8.617 -14.603 1.00 93.06 446 ARG A O 1
ATOM 3589 N N . ALA A 1 447 ? 6.675 -7.147 -12.975 1.00 94.12 447 ALA A N 1
ATOM 3590 C CA . ALA A 1 447 ? 8.082 -6.890 -12.678 1.00 94.12 447 ALA A CA 1
ATOM 3591 C C . ALA A 1 447 ? 8.823 -8.175 -12.263 1.00 94.12 447 ALA A C 1
ATOM 3593 O O . ALA A 1 447 ? 9.940 -8.408 -12.723 1.00 94.12 447 ALA A O 1
ATOM 3594 N N . THR A 1 448 ? 8.186 -9.043 -11.466 1.00 93.69 448 THR A N 1
ATOM 3595 C CA . THR A 1 448 ? 8.766 -10.345 -11.086 1.00 93.69 448 THR A CA 1
ATOM 3596 C C . THR A 1 448 ? 8.850 -11.339 -12.245 1.00 93.69 448 THR A C 1
ATOM 3598 O O . THR A 1 448 ? 9.724 -12.196 -12.253 1.00 93.69 448 THR A O 1
ATOM 3601 N N . GLU A 1 449 ? 7.988 -11.243 -13.252 1.00 93.06 449 GLU A N 1
ATOM 3602 C CA . GLU A 1 449 ? 8.042 -12.127 -14.422 1.00 93.06 449 GLU A CA 1
ATOM 3603 C C . GLU A 1 449 ? 9.042 -11.616 -15.470 1.00 93.06 449 GLU A C 1
ATOM 3605 O O . GLU A 1 449 ? 9.861 -12.376 -15.991 1.00 93.06 449 GLU A O 1
ATOM 3610 N N . GLU A 1 450 ? 9.010 -10.314 -15.756 1.00 94.50 450 GLU A N 1
ATOM 3611 C CA . GLU A 1 450 ? 9.789 -9.674 -16.816 1.00 94.50 450 GLU A CA 1
ATOM 3612 C C . GLU A 1 450 ? 11.270 -9.554 -16.477 1.00 94.50 450 GLU A C 1
ATOM 3614 O O . GLU A 1 450 ? 12.096 -9.608 -17.386 1.00 94.50 450 GLU A O 1
ATOM 3619 N N . ILE A 1 451 ? 11.640 -9.482 -15.195 1.00 96.12 451 ILE A N 1
ATOM 3620 C CA . ILE A 1 451 ? 13.050 -9.478 -14.786 1.00 96.12 451 ILE A CA 1
ATOM 3621 C C . ILE A 1 451 ? 13.823 -10.679 -15.355 1.00 96.12 451 ILE A C 1
ATOM 3623 O O . ILE A 1 451 ? 14.976 -10.523 -15.735 1.00 96.12 451 ILE A O 1
ATOM 3627 N N . ARG A 1 452 ? 13.178 -11.844 -15.537 1.00 93.62 452 ARG A N 1
ATOM 3628 C CA . ARG A 1 452 ? 13.791 -13.047 -16.140 1.00 93.62 452 ARG A CA 1
ATOM 3629 C C . ARG A 1 452 ? 14.162 -12.884 -17.616 1.00 93.62 452 ARG A C 1
ATOM 3631 O O . ARG A 1 452 ? 14.930 -13.680 -18.150 1.00 93.62 452 ARG A O 1
ATOM 3638 N N . VAL A 1 453 ? 13.539 -11.921 -18.292 1.00 94.62 453 VAL A N 1
ATOM 3639 C CA . VAL A 1 453 ? 13.839 -11.546 -19.680 1.00 94.62 453 VAL A CA 1
ATOM 3640 C C . VAL A 1 453 ? 14.988 -10.543 -19.714 1.00 94.62 453 VAL A C 1
ATOM 3642 O O . VAL A 1 453 ? 15.799 -10.568 -20.638 1.00 94.62 453 VAL A O 1
ATOM 3645 N N . VAL A 1 454 ? 15.047 -9.676 -18.702 1.00 96.31 454 VAL A N 1
ATOM 3646 C CA . VAL A 1 454 ? 16.010 -8.580 -18.601 1.00 96.31 454 VAL A CA 1
ATOM 3647 C C . VAL A 1 454 ? 17.380 -9.074 -18.145 1.00 96.31 454 VAL A C 1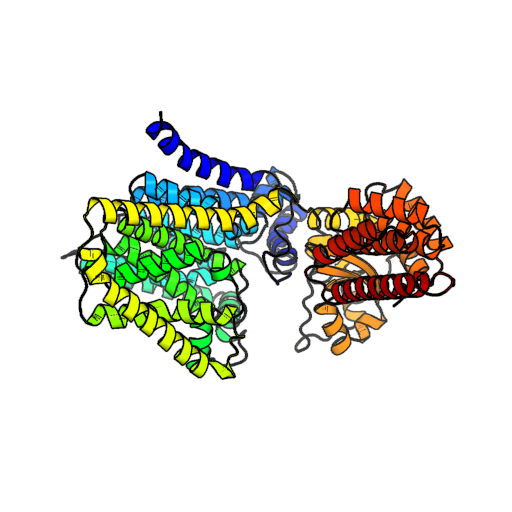
ATOM 3649 O O . VAL A 1 454 ? 18.368 -8.739 -18.790 1.00 96.31 454 VAL A O 1
ATOM 3652 N N . VAL A 1 455 ? 17.453 -9.895 -17.092 1.00 95.75 455 VAL A N 1
ATOM 3653 C CA . VAL A 1 455 ? 18.726 -10.349 -16.501 1.00 95.75 455 VAL A CA 1
ATOM 3654 C C . VAL A 1 455 ? 18.980 -11.845 -16.703 1.00 95.75 455 VAL A C 1
ATOM 3656 O O . VAL A 1 455 ? 18.062 -12.657 -16.833 1.00 95.75 455 VAL A O 1
ATOM 3659 N N . GLY A 1 456 ? 20.258 -12.224 -16.734 1.00 91.12 456 GLY A N 1
ATOM 3660 C CA . GLY A 1 456 ? 20.709 -13.599 -16.929 1.00 91.12 456 GLY A CA 1
ATOM 3661 C C . GLY A 1 456 ? 20.451 -14.499 -15.716 1.00 91.12 456 GLY A C 1
ATOM 3662 O O . GLY A 1 456 ? 20.190 -14.036 -14.611 1.00 91.12 456 GLY A O 1
ATOM 3663 N N . LYS A 1 457 ? 20.570 -15.823 -15.894 1.00 88.56 457 LYS A N 1
ATOM 3664 C CA . LYS A 1 457 ? 20.361 -16.807 -14.807 1.00 88.56 457 LYS A CA 1
ATOM 3665 C C . LYS A 1 457 ? 21.328 -16.644 -13.629 1.00 88.56 457 LYS A C 1
ATOM 3667 O O . LYS A 1 457 ? 20.954 -16.947 -12.505 1.00 88.56 457 LYS A O 1
ATOM 3672 N N . ASN A 1 458 ? 22.535 -16.147 -13.892 1.00 88.88 458 ASN A N 1
ATOM 3673 C CA . ASN A 1 458 ? 23.568 -15.924 -12.879 1.00 88.88 458 ASN A CA 1
ATOM 3674 C C . ASN A 1 458 ? 23.501 -14.506 -12.284 1.00 88.88 458 ASN A C 1
ATOM 3676 O O . ASN A 1 458 ? 24.451 -14.064 -11.645 1.00 88.88 458 ASN A O 1
ATOM 3680 N N . ALA A 1 459 ? 22.413 -13.768 -12.528 1.00 93.69 459 ALA A N 1
ATOM 3681 C CA . ALA A 1 459 ? 22.238 -12.442 -11.962 1.00 93.69 459 ALA A CA 1
ATOM 3682 C C . ALA A 1 459 ? 22.057 -12.510 -10.440 1.00 93.69 459 ALA A C 1
ATOM 3684 O O . ALA A 1 459 ? 21.324 -13.341 -9.906 1.00 93.69 459 ALA A O 1
ATOM 3685 N N . SER A 1 460 ? 22.701 -11.569 -9.766 1.00 93.81 460 SER A N 1
ATOM 3686 C CA . SER A 1 460 ? 22.565 -11.275 -8.343 1.00 93.81 460 SER A CA 1
ATOM 3687 C C . SER A 1 460 ? 22.153 -9.811 -8.177 1.00 93.81 460 SER A C 1
ATOM 3689 O O . SER A 1 460 ? 22.775 -8.926 -8.781 1.00 93.81 460 SER A O 1
ATOM 3691 N N . LEU A 1 461 ? 21.087 -9.567 -7.411 1.00 94.00 461 LEU A N 1
ATOM 3692 C CA . LEU A 1 461 ? 20.409 -8.270 -7.305 1.00 94.00 461 LEU A CA 1
ATOM 3693 C C . LEU A 1 461 ? 20.654 -7.611 -5.943 1.00 94.00 461 LEU A C 1
ATOM 3695 O O . LEU A 1 461 ? 20.533 -8.243 -4.900 1.00 94.00 461 LEU A O 1
ATOM 3699 N N . VAL A 1 462 ? 20.886 -6.307 -5.909 1.00 92.06 462 VAL A N 1
ATOM 3700 C CA . VAL A 1 462 ? 21.016 -5.564 -4.649 1.00 92.06 462 VAL A CA 1
ATOM 3701 C C . VAL A 1 462 ? 20.248 -4.252 -4.683 1.00 92.06 462 VAL A C 1
ATOM 3703 O O . VAL A 1 462 ? 20.072 -3.646 -5.731 1.00 92.06 462 VAL A O 1
ATOM 3706 N N . GLY A 1 463 ? 19.733 -3.810 -3.539 1.00 89.88 463 GLY A N 1
ATOM 3707 C CA . GLY A 1 463 ? 19.025 -2.534 -3.407 1.00 89.88 463 GLY A CA 1
ATOM 3708 C C . GLY A 1 463 ? 17.612 -2.681 -2.855 1.00 89.88 463 GLY A C 1
ATOM 3709 O O . GLY A 1 463 ? 17.213 -3.748 -2.382 1.00 89.88 463 GLY A O 1
ATOM 3710 N N . ALA A 1 464 ? 16.852 -1.587 -2.871 1.00 87.12 464 ALA A N 1
ATOM 3711 C CA . ALA A 1 464 ? 15.558 -1.526 -2.191 1.00 87.12 464 ALA A CA 1
ATOM 3712 C C . ALA A 1 464 ? 14.512 -2.482 -2.798 1.00 87.12 464 ALA A C 1
ATOM 3714 O O . ALA A 1 464 ? 13.692 -3.033 -2.062 1.00 87.12 464 ALA A O 1
ATOM 3715 N N . TYR A 1 465 ? 14.579 -2.721 -4.112 1.00 92.75 465 TYR A N 1
ATOM 3716 C CA . TYR A 1 465 ? 13.619 -3.537 -4.863 1.00 92.75 465 TYR A CA 1
ATOM 3717 C C . TYR A 1 465 ? 14.127 -4.945 -5.186 1.00 92.75 465 TYR A C 1
ATOM 3719 O O . TYR A 1 465 ? 13.376 -5.743 -5.744 1.00 92.75 465 TYR A O 1
ATOM 3727 N N . ALA A 1 466 ? 15.358 -5.290 -4.794 1.00 92.88 466 ALA A N 1
ATOM 3728 C CA . ALA A 1 466 ? 15.970 -6.580 -5.106 1.00 92.88 466 ALA A CA 1
ATOM 3729 C C . ALA A 1 466 ? 15.124 -7.774 -4.632 1.00 92.88 466 ALA A C 1
ATOM 3731 O O . ALA A 1 466 ? 14.941 -8.727 -5.378 1.00 92.88 466 ALA A O 1
ATOM 3732 N N . HIS A 1 467 ? 14.533 -7.689 -3.434 1.00 92.31 467 HIS A N 1
ATOM 3733 C CA . HIS A 1 467 ? 13.646 -8.730 -2.899 1.00 92.31 467 HIS A CA 1
ATOM 3734 C C . HIS A 1 467 ? 12.348 -8.876 -3.694 1.00 92.31 467 HIS A C 1
ATOM 3736 O O . HIS A 1 467 ? 11.886 -9.994 -3.892 1.00 92.31 467 HIS A O 1
ATOM 3742 N N . LEU A 1 468 ? 11.764 -7.760 -4.149 1.00 94.06 468 LEU A N 1
ATOM 3743 C CA . LEU A 1 468 ? 10.575 -7.794 -4.997 1.00 94.06 468 LEU A CA 1
ATOM 3744 C C . LEU A 1 468 ? 10.925 -8.467 -6.322 1.00 94.06 468 LEU A C 1
ATOM 3746 O O . LEU A 1 468 ? 10.283 -9.439 -6.690 1.00 94.06 468 LEU A O 1
ATOM 3750 N N . LEU A 1 469 ? 11.958 -7.989 -7.021 1.00 94.69 469 LEU A N 1
ATOM 3751 C CA . LEU A 1 469 ? 12.317 -8.505 -8.345 1.00 94.69 469 LEU A CA 1
ATOM 3752 C C . LEU A 1 469 ? 12.802 -9.963 -8.293 1.00 94.69 469 LEU A C 1
ATOM 3754 O O . LEU A 1 469 ? 12.519 -10.744 -9.197 1.00 94.69 469 LEU A O 1
ATOM 3758 N N . ALA A 1 470 ? 13.491 -10.372 -7.228 1.00 92.81 470 ALA A N 1
ATOM 3759 C CA . ALA A 1 470 ? 13.922 -11.757 -7.050 1.00 92.81 470 ALA A CA 1
ATOM 3760 C C . ALA A 1 470 ? 12.796 -12.703 -6.595 1.00 92.81 470 ALA A C 1
ATOM 3762 O O . ALA A 1 470 ? 12.984 -13.925 -6.617 1.00 92.81 470 ALA A O 1
ATOM 3763 N N . PHE A 1 471 ? 11.638 -12.179 -6.182 1.00 93.12 471 PHE A N 1
ATOM 3764 C CA . PHE A 1 471 ? 10.566 -12.993 -5.624 1.00 93.12 471 PHE A CA 1
ATOM 3765 C C . PHE A 1 471 ? 10.045 -14.011 -6.648 1.00 93.12 471 PHE A C 1
ATOM 3767 O O . PHE A 1 471 ? 9.638 -13.660 -7.752 1.00 93.12 471 PHE A O 1
ATOM 3774 N N . GLY A 1 472 ? 10.073 -15.293 -6.273 1.00 87.81 472 GLY A N 1
ATOM 3775 C CA . GLY A 1 472 ? 9.692 -16.408 -7.147 1.00 87.81 472 GLY A CA 1
ATOM 3776 C C . GLY A 1 472 ? 10.744 -16.808 -8.193 1.00 87.81 472 GLY A C 1
ATOM 3777 O O . GLY A 1 472 ? 10.480 -17.713 -8.981 1.00 87.81 472 GLY A O 1
ATOM 3778 N N . ASN A 1 473 ? 11.924 -16.173 -8.214 1.00 85.25 473 ASN A N 1
ATOM 3779 C CA . ASN A 1 473 ? 12.923 -16.330 -9.282 1.00 85.25 473 ASN A CA 1
ATOM 3780 C C . ASN A 1 473 ? 14.279 -16.890 -8.829 1.00 85.25 473 ASN A C 1
ATOM 3782 O O . ASN A 1 473 ? 15.156 -17.089 -9.663 1.00 85.25 473 ASN A O 1
ATOM 3786 N N . SER A 1 474 ? 14.462 -17.141 -7.532 1.00 79.81 474 SER A N 1
ATOM 3787 C CA . SER A 1 474 ? 15.685 -17.714 -6.938 1.00 79.81 474 SER A CA 1
ATOM 3788 C C . SER A 1 474 ? 16.985 -16.935 -7.192 1.00 79.81 474 SER A C 1
ATOM 3790 O O . SER A 1 474 ? 18.062 -17.444 -6.885 1.00 79.81 474 SER A O 1
ATOM 3792 N N . TYR A 1 475 ? 16.918 -15.700 -7.701 1.00 90.25 475 TYR A N 1
ATOM 3793 C CA . TYR A 1 475 ? 18.100 -14.851 -7.827 1.00 90.25 475 TYR A CA 1
ATOM 3794 C C . TYR A 1 475 ? 18.666 -14.543 -6.437 1.00 90.25 475 TYR A C 1
ATOM 3796 O O . TYR A 1 475 ? 17.904 -14.124 -5.552 1.00 90.25 475 TYR A O 1
ATOM 3804 N N . PRO A 1 476 ? 19.983 -14.712 -6.214 1.00 89.69 476 PRO A N 1
ATOM 3805 C CA . PRO A 1 476 ? 20.638 -14.151 -5.047 1.00 89.69 476 PRO A CA 1
ATOM 3806 C C . PRO A 1 476 ? 20.315 -12.664 -4.958 1.00 89.69 476 PRO A C 1
ATOM 3808 O O . PRO A 1 476 ? 20.341 -11.944 -5.957 1.00 89.69 476 PRO A O 1
ATOM 3811 N N . HIS A 1 477 ? 19.937 -12.218 -3.768 1.00 90.81 477 HIS A N 1
ATOM 3812 C CA . HIS A 1 477 ? 19.560 -10.837 -3.568 1.00 90.81 477 HIS A CA 1
ATOM 3813 C C . HIS A 1 477 ? 19.913 -10.347 -2.175 1.00 90.81 477 HIS A C 1
ATOM 3815 O O . HIS A 1 477 ? 20.002 -11.135 -1.227 1.00 90.81 477 HIS A O 1
ATOM 3821 N N . HIS A 1 478 ? 20.106 -9.036 -2.070 1.00 87.62 478 HIS A N 1
ATOM 3822 C CA . HIS A 1 478 ? 20.369 -8.358 -0.812 1.00 87.62 478 HIS A CA 1
ATOM 3823 C C . HIS A 1 478 ? 19.695 -6.991 -0.783 1.00 87.62 478 HIS A C 1
ATOM 3825 O O . HIS A 1 478 ? 19.658 -6.263 -1.776 1.00 87.62 478 HIS A O 1
ATOM 3831 N N . ARG A 1 479 ? 19.158 -6.600 0.369 1.00 84.56 479 ARG A N 1
ATOM 3832 C CA . ARG A 1 479 ? 18.635 -5.246 0.524 1.00 84.56 479 ARG A CA 1
ATOM 3833 C C . ARG A 1 479 ? 19.798 -4.334 0.850 1.00 84.56 479 ARG A C 1
ATOM 3835 O O . ARG A 1 479 ? 20.475 -4.541 1.847 1.00 84.56 479 ARG A O 1
ATOM 3842 N N . LEU A 1 480 ? 19.920 -3.264 0.084 1.00 79.06 480 LEU A N 1
ATOM 3843 C CA . LEU A 1 480 ? 20.774 -2.148 0.444 1.00 79.06 480 LEU A CA 1
ATOM 3844 C C . LEU A 1 480 ? 19.914 -0.910 0.657 1.00 79.06 480 LEU A C 1
ATOM 3846 O O . LEU A 1 480 ? 19.096 -0.560 -0.198 1.00 79.06 480 LEU A O 1
ATOM 3850 N N . ARG A 1 481 ? 20.074 -0.273 1.817 1.00 68.75 481 ARG A N 1
ATOM 3851 C CA . ARG A 1 481 ? 19.539 1.058 2.084 1.00 68.75 481 ARG A CA 1
ATOM 3852 C C . ARG A 1 481 ? 20.736 1.975 2.239 1.00 68.75 481 ARG A C 1
ATOM 3854 O O . ARG A 1 481 ? 21.499 1.775 3.163 1.00 68.75 481 ARG A O 1
ATOM 3861 N N . LEU A 1 482 ? 20.845 2.947 1.349 1.00 68.81 482 LEU A N 1
ATOM 3862 C CA . LEU A 1 482 ? 21.930 3.914 1.362 1.00 68.81 482 LEU A CA 1
ATOM 3863 C C . LEU A 1 482 ? 21.643 4.967 2.436 1.00 68.81 482 LEU A C 1
ATOM 3865 O O . LEU A 1 482 ? 20.667 5.714 2.316 1.00 68.81 482 LEU A O 1
ATOM 3869 N N . ASP A 1 483 ? 22.463 5.009 3.478 1.00 67.81 483 ASP A N 1
ATOM 3870 C CA . ASP A 1 483 ? 22.546 6.103 4.438 1.00 67.81 483 ASP A CA 1
ATOM 3871 C C . ASP A 1 483 ? 23.825 6.914 4.170 1.00 67.81 483 ASP A C 1
ATOM 3873 O O . ASP A 1 483 ? 24.922 6.487 4.535 1.00 67.81 483 ASP A O 1
ATOM 3877 N N . PRO A 1 484 ? 23.710 8.115 3.574 1.00 65.56 484 PRO A N 1
ATOM 3878 C CA . PRO A 1 484 ? 24.852 8.983 3.285 1.00 65.56 484 PRO A CA 1
ATOM 3879 C C . PRO A 1 484 ? 25.749 9.329 4.480 1.00 65.56 484 PRO A C 1
ATOM 3881 O O . PRO A 1 484 ? 26.832 9.868 4.279 1.00 65.56 484 PRO A O 1
ATOM 3884 N N . ARG A 1 485 ? 25.285 9.112 5.718 1.00 62.06 485 ARG A N 1
ATOM 3885 C CA . ARG A 1 485 ? 26.033 9.440 6.939 1.00 62.06 485 ARG A CA 1
ATOM 3886 C C . ARG A 1 485 ? 26.865 8.278 7.469 1.00 62.06 485 ARG A C 1
ATOM 3888 O O . ARG A 1 485 ? 27.792 8.519 8.235 1.00 62.06 485 ARG A O 1
ATOM 3895 N N . LEU A 1 486 ? 26.489 7.049 7.129 1.00 57.56 486 LEU A N 1
ATOM 3896 C CA . LEU A 1 486 ? 27.060 5.826 7.700 1.00 57.56 486 LEU A CA 1
ATOM 3897 C C . LEU A 1 486 ? 27.763 4.973 6.647 1.00 57.56 486 LEU A C 1
ATOM 3899 O O . LEU A 1 486 ? 28.708 4.260 6.973 1.00 57.56 486 LEU A O 1
ATOM 3903 N N . ASP A 1 487 ? 27.325 5.070 5.396 1.00 65.75 487 ASP A N 1
ATOM 3904 C CA . ASP A 1 487 ? 27.769 4.182 4.339 1.00 65.75 487 ASP A CA 1
ATOM 3905 C C . ASP A 1 487 ? 28.825 4.845 3.462 1.00 65.75 487 ASP A C 1
ATOM 3907 O O . ASP A 1 487 ? 28.691 6.004 3.064 1.00 65.75 487 ASP A O 1
ATOM 3911 N N . HIS A 1 488 ? 29.869 4.094 3.117 1.00 67.12 488 HIS A N 1
ATOM 3912 C CA . HIS A 1 488 ? 30.826 4.423 2.060 1.00 67.12 488 HIS A CA 1
ATOM 3913 C C . HIS A 1 488 ? 30.867 3.222 1.115 1.00 67.12 488 HIS A C 1
ATOM 3915 O O . HIS A 1 488 ? 31.553 2.236 1.376 1.00 67.12 488 HIS A O 1
ATOM 3921 N N . HIS A 1 489 ? 30.065 3.268 0.052 1.00 71.19 489 HIS A N 1
ATOM 3922 C CA . HIS A 1 489 ? 30.011 2.198 -0.940 1.00 71.19 489 HIS A CA 1
ATOM 3923 C C . HIS A 1 489 ? 30.770 2.598 -2.197 1.00 71.19 489 HIS A C 1
ATOM 3925 O O . HIS A 1 489 ? 30.469 3.623 -2.810 1.00 71.19 489 HIS A O 1
ATOM 3931 N N . THR A 1 490 ? 31.708 1.747 -2.598 1.00 74.69 490 THR A N 1
ATOM 3932 C CA . THR A 1 490 ? 32.412 1.831 -3.878 1.00 74.69 490 THR A CA 1
ATOM 3933 C C . THR A 1 490 ? 31.969 0.685 -4.779 1.00 74.69 490 THR A C 1
ATOM 3935 O O . THR A 1 490 ? 31.295 -0.255 -4.349 1.00 74.69 490 THR A O 1
ATOM 3938 N N . CYS A 1 491 ? 32.369 0.731 -6.047 1.00 77.12 491 CYS A N 1
ATOM 3939 C CA . CYS A 1 491 ? 32.151 -0.369 -6.985 1.00 77.12 491 CYS A CA 1
ATOM 3940 C C . CYS A 1 491 ? 32.730 -1.692 -6.459 1.00 77.12 491 CYS A C 1
ATOM 3942 O O . CYS A 1 491 ? 32.103 -2.741 -6.594 1.00 77.12 491 CYS A O 1
ATOM 3944 N N . GLU A 1 492 ? 33.883 -1.638 -5.785 1.00 78.62 492 GLU A N 1
ATOM 3945 C CA . GLU A 1 492 ? 34.531 -2.809 -5.190 1.00 78.62 492 GLU A CA 1
ATOM 3946 C C . GLU A 1 492 ? 33.669 -3.466 -4.112 1.00 78.62 492 GLU A C 1
ATOM 3948 O O . GLU A 1 492 ? 33.601 -4.691 -4.066 1.00 78.62 492 GLU A O 1
ATOM 3953 N N . THR A 1 493 ? 32.948 -2.686 -3.297 1.00 79.31 493 THR A N 1
ATOM 3954 C CA . THR A 1 493 ? 32.057 -3.234 -2.261 1.00 79.31 493 THR A CA 1
ATOM 3955 C C . THR A 1 493 ? 30.988 -4.145 -2.867 1.00 79.31 493 THR A C 1
ATOM 3957 O O . THR A 1 493 ? 30.671 -5.205 -2.327 1.00 79.31 493 THR A O 1
ATOM 3960 N N . PHE A 1 494 ? 30.444 -3.758 -4.021 1.00 78.25 494 PHE A N 1
ATOM 3961 C CA . PHE A 1 494 ? 29.434 -4.548 -4.718 1.00 78.25 494 PHE A CA 1
ATOM 3962 C C . PHE A 1 494 ? 30.018 -5.776 -5.415 1.00 78.25 494 PHE A C 1
ATOM 3964 O O . PHE A 1 494 ? 29.404 -6.844 -5.373 1.00 78.25 494 PHE A O 1
ATOM 3971 N N . VAL A 1 495 ? 31.208 -5.639 -6.006 1.00 79.56 495 VAL A N 1
ATOM 3972 C CA . VAL A 1 495 ? 31.931 -6.753 -6.636 1.00 79.56 495 VAL A CA 1
ATOM 3973 C C . VAL A 1 495 ? 32.324 -7.803 -5.598 1.00 79.56 495 VAL A C 1
ATOM 3975 O O . VAL A 1 495 ? 32.077 -8.986 -5.815 1.00 79.56 495 VAL A O 1
ATOM 3978 N N . GLN A 1 496 ? 32.854 -7.389 -4.444 1.00 82.38 496 GLN A N 1
ATOM 3979 C CA . GLN A 1 496 ? 33.172 -8.286 -3.325 1.00 82.38 496 GLN A CA 1
ATOM 3980 C C . GLN A 1 496 ? 31.925 -9.007 -2.798 1.00 82.38 496 GLN A C 1
ATOM 3982 O O . GLN A 1 496 ? 31.996 -10.176 -2.429 1.00 82.38 496 GLN A O 1
ATOM 3987 N N . GLY A 1 497 ? 30.770 -8.334 -2.811 1.00 82.62 497 GLY A N 1
ATOM 3988 C CA . GLY A 1 497 ? 29.477 -8.935 -2.482 1.00 82.62 497 GLY A CA 1
ATOM 3989 C C . GLY A 1 497 ? 28.915 -9.886 -3.549 1.00 82.62 497 GLY A C 1
ATOM 3990 O O . GLY A 1 497 ? 27.872 -10.496 -3.319 1.00 82.62 497 GLY A O 1
ATOM 3991 N N . GLY A 1 498 ? 29.565 -10.014 -4.712 1.00 87.62 498 GLY A N 1
ATOM 3992 C CA . GLY A 1 498 ? 29.101 -10.853 -5.818 1.00 87.62 498 GLY A CA 1
ATOM 3993 C C . GLY A 1 498 ? 27.803 -10.354 -6.461 1.00 87.62 498 GLY A C 1
ATOM 3994 O O . GLY A 1 498 ? 27.011 -11.153 -6.965 1.00 87.62 498 GLY A O 1
ATOM 3995 N N . PHE A 1 499 ? 27.534 -9.046 -6.407 1.00 91.19 499 PHE A N 1
ATOM 3996 C CA . PHE A 1 499 ? 26.339 -8.456 -7.005 1.00 91.19 499 PHE A CA 1
ATOM 3997 C C . PHE A 1 499 ? 26.588 -8.027 -8.449 1.00 91.19 499 PHE A C 1
ATOM 3999 O O . PHE A 1 499 ? 27.633 -7.482 -8.789 1.00 91.19 499 PHE A O 1
ATOM 4006 N N . THR A 1 500 ? 25.583 -8.240 -9.297 1.00 93.88 500 THR A N 1
ATOM 4007 C CA . THR A 1 500 ? 25.648 -7.923 -10.737 1.00 93.88 500 THR A CA 1
ATOM 4008 C C . THR A 1 500 ? 24.758 -6.747 -11.116 1.00 93.88 500 THR A C 1
ATOM 4010 O O . THR A 1 500 ? 25.035 -6.051 -12.086 1.00 93.88 500 THR A O 1
ATOM 4013 N N . HIS A 1 501 ? 23.681 -6.525 -10.358 1.00 94.62 501 HIS A N 1
ATOM 4014 C CA . HIS A 1 501 ? 22.720 -5.463 -10.614 1.00 94.62 501 HIS A CA 1
ATOM 4015 C C . HIS A 1 501 ? 22.332 -4.766 -9.329 1.00 94.62 501 HIS A C 1
ATOM 4017 O O . HIS A 1 501 ? 22.124 -5.403 -8.298 1.00 94.62 501 HIS A O 1
ATOM 4023 N N . PHE A 1 502 ? 22.135 -3.465 -9.436 1.00 92.94 502 PHE A N 1
ATOM 4024 C CA . PHE A 1 502 ? 21.684 -2.600 -8.376 1.00 92.94 502 PHE A CA 1
ATOM 4025 C C . PHE A 1 502 ? 20.336 -1.965 -8.750 1.00 92.94 502 PHE A C 1
ATOM 4027 O O . PHE A 1 502 ? 20.141 -1.477 -9.858 1.00 92.94 502 PHE A O 1
ATOM 4034 N N . THR A 1 503 ? 19.383 -2.001 -7.823 1.00 93.56 503 THR A N 1
ATOM 4035 C CA . THR A 1 503 ? 18.030 -1.455 -7.991 1.00 93.56 503 THR A CA 1
ATOM 4036 C C . THR A 1 503 ? 17.874 -0.190 -7.160 1.00 93.56 503 THR A C 1
ATOM 4038 O O . THR A 1 503 ? 18.095 -0.220 -5.943 1.00 93.56 503 THR A O 1
ATOM 4041 N N . ALA A 1 504 ? 17.437 0.896 -7.788 1.00 89.81 504 ALA A N 1
ATOM 4042 C CA . ALA A 1 504 ? 17.210 2.173 -7.126 1.00 89.81 504 ALA A CA 1
ATOM 4043 C C . ALA A 1 504 ? 15.938 2.843 -7.631 1.00 89.81 504 ALA A C 1
ATOM 4045 O O . ALA A 1 504 ? 15.584 2.741 -8.797 1.00 89.81 504 ALA A O 1
ATOM 4046 N N . ASP A 1 505 ? 15.256 3.558 -6.745 1.00 88.94 505 ASP A N 1
ATOM 4047 C CA . ASP A 1 505 ? 14.184 4.446 -7.172 1.00 88.94 505 ASP A CA 1
ATOM 4048 C C . ASP A 1 505 ? 14.745 5.672 -7.904 1.00 88.94 505 ASP A C 1
ATOM 4050 O O . ASP A 1 505 ? 15.640 6.357 -7.395 1.00 88.94 505 ASP A O 1
ATOM 4054 N N . THR A 1 506 ? 14.189 5.964 -9.076 1.00 87.94 506 THR A N 1
ATOM 4055 C CA . THR A 1 506 ? 14.660 7.031 -9.966 1.00 87.94 506 THR A CA 1
ATOM 4056 C C . THR A 1 506 ? 14.512 8.423 -9.349 1.00 87.94 506 THR A C 1
ATOM 4058 O O . THR A 1 506 ? 15.319 9.314 -9.608 1.00 87.94 506 THR A O 1
ATOM 4061 N N . VAL A 1 507 ? 13.486 8.641 -8.527 1.00 85.94 507 VAL A N 1
ATOM 4062 C CA . VAL A 1 507 ? 13.093 9.973 -8.050 1.00 85.94 507 VAL A CA 1
ATOM 4063 C C . VAL A 1 507 ? 13.782 10.323 -6.736 1.00 85.94 507 VAL A C 1
ATOM 4065 O O . VAL A 1 507 ? 14.229 11.456 -6.561 1.00 85.94 507 VAL A O 1
ATOM 4068 N N . GLU A 1 508 ? 13.881 9.371 -5.810 1.00 82.31 508 GLU A N 1
ATOM 4069 C CA . GLU A 1 508 ? 14.451 9.600 -4.478 1.00 82.31 508 GLU A CA 1
ATOM 4070 C C . GLU A 1 508 ? 15.891 9.083 -4.351 1.00 82.31 508 GLU A C 1
ATOM 4072 O O . GLU A 1 508 ? 16.758 9.771 -3.796 1.00 82.31 508 GLU A O 1
ATOM 4077 N N . ALA A 1 509 ? 16.176 7.881 -4.862 1.00 83.62 509 ALA A N 1
ATOM 4078 C CA . ALA A 1 509 ? 17.461 7.229 -4.624 1.00 83.62 509 ALA A CA 1
ATOM 4079 C C . ALA A 1 509 ? 18.549 7.728 -5.584 1.00 83.62 509 ALA A C 1
ATOM 4081 O O . ALA A 1 509 ? 19.654 8.026 -5.130 1.00 83.62 509 ALA A O 1
ATOM 4082 N N . ILE A 1 510 ? 18.250 7.900 -6.877 1.00 85.81 510 ILE A N 1
ATOM 4083 C CA . ILE A 1 510 ? 19.245 8.364 -7.861 1.00 85.81 510 ILE A CA 1
ATOM 4084 C C . ILE A 1 510 ? 19.818 9.752 -7.513 1.00 85.81 510 ILE A C 1
ATOM 4086 O O . ILE A 1 510 ? 21.042 9.879 -7.465 1.00 85.81 510 ILE A O 1
ATOM 4090 N N . PRO A 1 511 ? 19.029 10.789 -7.160 1.00 87.06 511 PRO A N 1
ATOM 4091 C CA . PRO A 1 511 ? 19.606 12.078 -6.757 1.00 87.06 511 PRO A CA 1
ATOM 4092 C C . PRO A 1 511 ? 20.449 12.006 -5.477 1.00 87.06 511 PRO A C 1
ATOM 4094 O O . PRO A 1 511 ? 21.317 12.849 -5.250 1.00 87.06 511 PRO A O 1
ATOM 4097 N N . THR A 1 512 ? 20.176 11.032 -4.610 1.00 83.69 512 THR A N 1
ATOM 4098 C CA . THR A 1 512 ? 20.984 10.768 -3.412 1.00 83.69 512 THR A CA 1
ATOM 4099 C C . THR A 1 512 ? 22.313 10.120 -3.801 1.00 83.69 512 THR A C 1
ATOM 4101 O O . THR A 1 512 ? 23.361 10.553 -3.329 1.00 83.69 512 THR A O 1
ATOM 4104 N N . LEU A 1 513 ? 22.288 9.157 -4.725 1.00 83.94 513 LEU A N 1
ATOM 4105 C CA . LEU A 1 513 ? 23.479 8.519 -5.290 1.00 83.94 513 LEU A CA 1
ATOM 4106 C C . LEU A 1 513 ? 24.387 9.514 -6.007 1.00 83.94 513 LEU A C 1
ATOM 4108 O O . LEU A 1 513 ? 25.580 9.542 -5.736 1.00 83.94 513 LEU A O 1
ATOM 4112 N N . VAL A 1 514 ? 23.828 10.393 -6.840 1.00 86.94 514 VAL A N 1
ATOM 4113 C CA . VAL A 1 514 ? 24.598 11.447 -7.523 1.00 86.94 514 VAL A CA 1
ATOM 4114 C C . VAL A 1 514 ? 25.329 12.343 -6.521 1.00 86.94 514 VAL A C 1
ATOM 4116 O O . VAL A 1 514 ? 26.467 12.735 -6.761 1.00 86.94 514 VAL A O 1
ATOM 4119 N N . ARG A 1 515 ? 24.685 12.668 -5.393 1.00 86.69 515 ARG A N 1
ATOM 4120 C CA . ARG A 1 515 ? 25.241 13.584 -4.388 1.00 86.69 515 ARG A CA 1
ATOM 4121 C C . ARG A 1 515 ? 26.253 12.937 -3.452 1.00 86.69 515 ARG A C 1
ATOM 4123 O O . ARG A 1 515 ? 27.203 13.605 -3.064 1.00 86.69 515 ARG A O 1
ATOM 4130 N N . HIS A 1 516 ? 26.035 11.684 -3.064 1.00 84.44 516 HIS A N 1
ATOM 4131 C CA . HIS A 1 516 ? 26.783 11.055 -1.970 1.00 84.44 516 HIS A CA 1
ATOM 4132 C C . HIS A 1 516 ? 27.602 9.831 -2.391 1.00 84.44 516 HIS A C 1
ATOM 4134 O O . HIS A 1 516 ? 28.552 9.482 -1.703 1.00 84.44 516 HIS A O 1
ATOM 4140 N N . PHE A 1 517 ? 27.277 9.208 -3.525 1.00 84.69 517 PHE A N 1
ATOM 4141 C CA . PHE A 1 517 ? 27.931 7.996 -4.029 1.00 84.69 517 PHE A CA 1
ATOM 4142 C C . PHE A 1 517 ? 28.209 8.081 -5.545 1.00 84.69 517 PHE A C 1
ATOM 4144 O O . PHE A 1 517 ? 27.833 7.174 -6.294 1.00 84.69 517 PHE A O 1
ATOM 4151 N N . PRO A 1 518 ? 28.843 9.161 -6.045 1.00 86.31 518 PRO A N 1
ATOM 4152 C CA . PRO A 1 518 ? 29.013 9.370 -7.483 1.00 86.31 518 PRO A CA 1
ATOM 4153 C C . PRO A 1 518 ? 29.869 8.286 -8.147 1.00 86.31 518 PRO A C 1
ATOM 4155 O O . PRO A 1 518 ? 29.675 7.997 -9.324 1.00 86.31 518 PRO A O 1
ATOM 4158 N N . GLU A 1 519 ? 30.789 7.660 -7.410 1.00 82.69 519 GLU A N 1
ATOM 4159 C CA . GLU A 1 519 ? 31.613 6.562 -7.924 1.00 82.69 519 GLU A CA 1
ATOM 4160 C C . GLU A 1 519 ? 30.784 5.332 -8.293 1.00 82.69 519 GLU A C 1
ATOM 4162 O O . GLU A 1 519 ? 31.051 4.708 -9.317 1.00 82.69 519 GLU A O 1
ATOM 4167 N N . LEU A 1 520 ? 29.723 5.036 -7.535 1.00 81.81 520 LEU A N 1
ATOM 4168 C CA . LEU A 1 520 ? 28.832 3.918 -7.841 1.00 81.81 520 LEU A CA 1
ATOM 4169 C C . LEU A 1 520 ? 28.126 4.104 -9.191 1.00 81.81 520 LEU A C 1
ATOM 4171 O O . LEU A 1 520 ? 27.925 3.148 -9.936 1.00 81.81 520 LEU A O 1
ATOM 4175 N N . LEU A 1 521 ? 27.781 5.344 -9.540 1.00 84.81 521 LEU A N 1
ATOM 4176 C CA . LEU A 1 521 ? 27.169 5.656 -10.832 1.00 84.81 521 LEU A CA 1
ATOM 4177 C C . LEU A 1 521 ? 28.167 5.603 -11.997 1.00 84.81 521 LEU A C 1
ATOM 4179 O O . LEU A 1 521 ? 27.747 5.468 -13.138 1.00 84.81 521 LEU A O 1
ATOM 4183 N N . ARG A 1 522 ? 29.480 5.684 -11.739 1.00 87.00 522 ARG A N 1
ATOM 4184 C CA . ARG A 1 522 ? 30.506 5.606 -12.796 1.00 87.00 522 ARG A CA 1
ATOM 4185 C C . ARG A 1 522 ? 30.750 4.188 -13.297 1.00 87.00 522 ARG A C 1
ATOM 4187 O O . ARG A 1 522 ? 31.210 4.024 -14.418 1.00 87.00 522 ARG A O 1
ATOM 4194 N N . CYS A 1 523 ? 30.480 3.187 -12.467 1.00 88.25 523 CYS A N 1
ATOM 4195 C CA . CYS A 1 523 ? 30.648 1.773 -12.804 1.00 88.25 523 CYS A CA 1
ATOM 4196 C C . CYS A 1 523 ? 29.315 1.053 -12.992 1.00 88.25 523 CYS A C 1
ATOM 4198 O O . CYS A 1 523 ? 29.262 -0.176 -12.885 1.00 88.25 523 CYS A O 1
ATOM 4200 N N . THR A 1 524 ? 28.232 1.807 -13.187 1.00 90.88 524 THR A N 1
ATOM 4201 C CA . THR A 1 524 ? 26.927 1.227 -13.446 1.00 90.88 524 THR A CA 1
ATOM 4202 C C . THR A 1 524 ? 26.307 1.764 -14.723 1.00 90.88 524 THR A C 1
ATOM 4204 O O . THR A 1 524 ? 26.400 2.947 -15.040 1.00 90.88 524 THR A O 1
ATOM 4207 N N . THR A 1 525 ? 25.617 0.879 -15.435 1.00 92.00 525 THR A N 1
ATOM 4208 C CA . THR A 1 525 ? 24.909 1.194 -16.675 1.00 92.00 525 THR A CA 1
ATOM 4209 C C . THR A 1 525 ? 23.415 0.952 -16.487 1.00 92.00 525 THR A C 1
ATOM 4211 O O . THR A 1 525 ? 23.009 -0.096 -15.982 1.00 92.00 525 THR A O 1
ATOM 4214 N N . LEU A 1 526 ? 22.571 1.902 -16.904 1.00 94.31 526 LEU A N 1
ATOM 4215 C CA . LEU A 1 526 ? 21.116 1.738 -16.850 1.00 94.31 526 LEU A CA 1
ATOM 4216 C C . LEU A 1 526 ? 20.653 0.651 -17.823 1.00 94.31 526 LEU A C 1
ATOM 4218 O O . LEU A 1 526 ? 20.696 0.838 -19.039 1.00 94.31 526 LEU A O 1
ATOM 4222 N N . VAL A 1 527 ? 20.145 -0.453 -17.276 1.00 96.12 527 VAL A N 1
ATOM 4223 C CA . VAL A 1 527 ? 19.548 -1.535 -18.061 1.00 96.12 527 VAL A CA 1
ATOM 4224 C C . VAL A 1 527 ? 18.147 -1.138 -18.493 1.00 96.12 527 VAL A C 1
ATOM 4226 O O . VAL A 1 527 ? 17.895 -1.019 -19.684 1.00 96.12 527 VAL A O 1
ATOM 4229 N N . ASP A 1 528 ? 17.234 -0.905 -17.550 1.00 95.94 528 ASP A N 1
ATOM 4230 C CA . ASP A 1 528 ? 15.876 -0.427 -17.825 1.00 95.94 528 ASP A CA 1
ATOM 4231 C C . ASP A 1 528 ? 15.236 0.173 -16.567 1.00 95.94 528 ASP A C 1
ATOM 4233 O O . ASP A 1 528 ? 15.709 -0.045 -15.451 1.00 95.94 528 ASP A O 1
ATOM 4237 N N . THR A 1 529 ? 14.132 0.890 -16.754 1.00 95.06 529 THR A N 1
ATOM 4238 C CA . THR A 1 529 ? 13.290 1.434 -15.692 1.00 95.06 529 THR A CA 1
ATOM 4239 C C . THR A 1 529 ? 11.982 0.643 -15.631 1.00 95.06 529 THR A C 1
ATOM 4241 O O . THR A 1 529 ? 11.207 0.579 -16.592 1.00 95.06 529 THR A O 1
ATOM 4244 N N . PHE A 1 530 ? 11.713 0.042 -14.478 1.00 95.00 530 PHE A N 1
ATOM 4245 C CA . PHE A 1 530 ? 10.448 -0.610 -14.161 1.00 95.00 530 PHE A CA 1
ATOM 4246 C C . PHE A 1 530 ? 9.485 0.409 -13.557 1.00 95.00 530 PHE A C 1
ATOM 4248 O O . PHE A 1 530 ? 9.853 1.159 -12.659 1.00 95.00 530 PHE A O 1
ATOM 4255 N N . TYR A 1 531 ? 8.224 0.397 -13.988 1.00 92.81 531 TYR A N 1
ATOM 4256 C CA . TYR A 1 531 ? 7.174 1.183 -13.341 1.00 92.81 531 TYR A CA 1
ATOM 4257 C C . TYR A 1 531 ? 6.348 0.296 -12.412 1.00 92.81 531 TYR A C 1
ATOM 4259 O O . TYR A 1 531 ? 5.407 -0.374 -12.844 1.00 92.81 531 TYR A O 1
ATOM 4267 N N . ILE A 1 532 ? 6.705 0.292 -11.126 1.00 92.25 532 ILE A N 1
ATOM 4268 C CA . ILE A 1 532 ? 6.068 -0.528 -10.089 1.00 92.25 532 ILE A CA 1
ATOM 4269 C C . ILE A 1 532 ? 5.140 0.365 -9.274 1.00 92.25 532 ILE A C 1
ATOM 4271 O O . ILE A 1 532 ? 5.581 1.247 -8.542 1.00 92.25 532 ILE A O 1
ATOM 4275 N N . ARG A 1 533 ? 3.826 0.158 -9.404 1.00 90.69 533 ARG A N 1
ATOM 4276 C CA . ARG A 1 533 ? 2.787 0.979 -8.752 1.00 90.69 533 ARG A CA 1
ATOM 4277 C C . ARG A 1 533 ? 2.946 2.484 -9.010 1.00 90.69 533 ARG A C 1
ATOM 4279 O O . ARG A 1 533 ? 2.621 3.307 -8.158 1.00 90.69 533 ARG A O 1
ATOM 4286 N N . GLY A 1 534 ? 3.439 2.833 -10.198 1.00 89.88 534 GLY A N 1
ATOM 4287 C CA . GLY A 1 534 ? 3.673 4.211 -10.628 1.00 89.88 534 GLY A CA 1
ATOM 4288 C C . GLY A 1 534 ? 4.946 4.865 -10.088 1.00 89.88 534 GLY A C 1
ATOM 4289 O O . GLY A 1 534 ? 5.144 6.050 -10.354 1.00 89.88 534 GLY A O 1
ATOM 4290 N N . PHE A 1 535 ? 5.789 4.119 -9.366 1.00 91.81 535 PHE A N 1
ATOM 4291 C CA . PHE A 1 535 ? 7.169 4.498 -9.057 1.00 91.81 535 PHE A CA 1
ATOM 4292 C C . PHE A 1 535 ? 8.101 4.017 -10.166 1.00 91.81 535 PHE A C 1
ATOM 4294 O O . PHE A 1 535 ? 7.967 2.879 -10.621 1.00 91.81 535 PHE A O 1
ATOM 4301 N N . ALA A 1 536 ? 9.023 4.880 -10.582 1.00 94.12 536 ALA A N 1
ATOM 4302 C CA . ALA A 1 536 ? 10.094 4.540 -11.507 1.00 94.12 536 ALA A CA 1
ATOM 4303 C C . ALA A 1 536 ? 11.251 3.895 -10.730 1.00 94.12 536 ALA A C 1
ATOM 4305 O O . ALA A 1 536 ? 11.778 4.477 -9.783 1.00 94.12 536 ALA A O 1
ATOM 4306 N N . VAL A 1 537 ? 11.604 2.671 -11.109 1.00 94.81 537 VAL A N 1
ATOM 4307 C CA . VAL A 1 537 ? 12.632 1.858 -10.459 1.00 94.81 537 VAL A CA 1
ATOM 4308 C C . VAL A 1 537 ? 13.676 1.485 -11.494 1.00 94.81 537 VAL A C 1
ATOM 4310 O O . VAL A 1 537 ? 13.427 0.651 -12.364 1.00 94.81 537 VAL A O 1
ATOM 4313 N N . ASP A 1 538 ? 14.849 2.086 -11.383 1.00 95.19 538 ASP A N 1
ATOM 4314 C CA . ASP A 1 538 ? 15.979 1.803 -12.250 1.00 95.19 538 ASP A CA 1
ATOM 4315 C C . ASP A 1 538 ? 16.654 0.499 -11.841 1.00 95.19 538 ASP A C 1
ATOM 4317 O O . ASP A 1 538 ? 16.984 0.266 -10.673 1.00 95.19 538 ASP A O 1
ATOM 4321 N N . LEU A 1 539 ? 16.872 -0.349 -12.841 1.00 96.38 539 LEU A N 1
ATOM 4322 C CA . LEU A 1 539 ? 17.755 -1.496 -12.770 1.00 96.38 539 LEU A CA 1
ATOM 4323 C C . LEU A 1 539 ? 19.078 -1.108 -13.430 1.00 96.38 539 LEU A C 1
ATOM 4325 O O . LEU A 1 539 ? 19.153 -0.910 -14.642 1.00 96.38 539 LEU A O 1
ATOM 4329 N N . LEU A 1 540 ? 20.119 -1.001 -12.619 1.00 94.38 540 LEU A N 1
ATOM 4330 C CA . LEU A 1 540 ? 21.467 -0.647 -13.030 1.00 94.38 540 LEU A CA 1
ATOM 4331 C C . LEU A 1 540 ? 22.331 -1.913 -13.039 1.00 94.38 540 LEU A C 1
ATOM 4333 O O . LEU A 1 540 ? 22.347 -2.647 -12.054 1.00 94.38 540 LEU A O 1
ATOM 4337 N N . ARG A 1 541 ? 23.056 -2.191 -14.121 1.00 94.06 541 ARG A N 1
ATOM 4338 C CA . ARG A 1 541 ? 24.085 -3.241 -14.153 1.00 94.06 541 ARG A CA 1
ATOM 4339 C C . ARG A 1 541 ? 25.367 -2.697 -13.544 1.00 94.06 541 ARG A C 1
ATOM 4341 O O . ARG A 1 541 ? 25.710 -1.557 -13.821 1.00 94.06 541 ARG A O 1
ATOM 4348 N N . ILE A 1 542 ? 26.078 -3.502 -12.762 1.00 91.88 542 ILE A N 1
ATOM 4349 C CA . ILE A 1 542 ? 27.421 -3.198 -12.257 1.00 91.88 542 ILE A CA 1
ATOM 4350 C C . ILE A 1 542 ? 28.436 -3.691 -13.293 1.00 91.88 542 ILE A C 1
ATOM 4352 O O . ILE A 1 542 ? 28.613 -4.893 -13.472 1.00 91.88 542 ILE A O 1
ATOM 4356 N N . ASP A 1 543 ? 29.094 -2.770 -13.990 1.00 88.25 543 ASP A N 1
ATOM 4357 C CA . ASP A 1 543 ? 29.911 -3.072 -15.176 1.00 88.25 543 ASP A CA 1
ATOM 4358 C C . ASP A 1 543 ? 31.209 -3.818 -14.849 1.00 88.25 543 ASP A C 1
ATOM 4360 O O . ASP A 1 543 ? 31.744 -4.547 -15.680 1.00 88.25 543 ASP A O 1
ATOM 4364 N N . VAL A 1 544 ? 31.692 -3.674 -13.616 1.00 83.62 544 VAL A N 1
ATOM 4365 C CA . VAL A 1 544 ? 32.895 -4.348 -13.108 1.00 83.62 544 VAL A CA 1
ATOM 4366 C C . VAL A 1 544 ? 32.611 -5.730 -12.501 1.00 83.62 544 VAL A C 1
ATOM 4368 O O . VAL A 1 544 ? 33.523 -6.371 -11.982 1.00 83.62 544 VAL A O 1
ATOM 4371 N N . ALA A 1 545 ? 31.361 -6.206 -12.534 1.00 80.12 545 ALA A N 1
ATOM 4372 C CA . ALA A 1 545 ? 31.005 -7.516 -11.996 1.00 80.12 545 ALA A CA 1
ATOM 4373 C C . ALA A 1 545 ? 31.587 -8.644 -12.866 1.00 80.12 545 ALA A C 1
ATOM 4375 O O . ALA A 1 545 ? 31.199 -8.834 -14.021 1.00 80.12 545 ALA A O 1
ATOM 4376 N N . SER A 1 546 ? 32.515 -9.422 -12.306 1.00 74.31 546 SER A N 1
ATOM 4377 C CA . SER A 1 546 ? 33.124 -10.555 -13.002 1.00 74.31 546 SER A CA 1
ATOM 4378 C C . SER A 1 546 ? 32.139 -11.722 -13.150 1.00 74.31 546 SER A C 1
ATOM 4380 O O . SER A 1 546 ? 31.312 -11.990 -12.281 1.00 74.31 546 SER A O 1
ATOM 4382 N N . GLY A 1 547 ? 32.209 -12.433 -14.279 1.00 80.12 547 GLY A N 1
ATOM 4383 C CA . GLY A 1 547 ? 31.413 -13.647 -14.507 1.00 80.12 547 GLY A CA 1
ATOM 4384 C C . GLY A 1 547 ? 29.943 -13.425 -14.890 1.00 80.12 547 GLY A C 1
ATOM 4385 O O . GLY A 1 547 ? 29.201 -14.403 -15.009 1.00 80.12 547 GLY A O 1
ATOM 4386 N N . TYR A 1 548 ? 29.517 -12.180 -15.126 1.00 89.12 548 TYR A N 1
ATOM 4387 C CA . TYR A 1 548 ? 28.198 -11.872 -15.677 1.00 89.12 548 TYR A CA 1
ATOM 4388 C C . TYR A 1 548 ? 28.283 -11.517 -17.166 1.00 89.12 548 TYR A C 1
ATOM 4390 O O . TYR A 1 548 ? 29.073 -10.669 -17.572 1.00 89.12 548 TYR A O 1
ATOM 4398 N N . THR A 1 549 ? 27.452 -12.157 -17.990 1.00 89.88 549 THR A N 1
ATOM 4399 C CA . THR A 1 549 ? 27.340 -11.841 -19.419 1.00 89.88 549 THR A CA 1
ATOM 4400 C C . THR A 1 549 ? 26.019 -11.121 -19.678 1.00 89.88 549 THR A C 1
ATOM 4402 O O . THR A 1 549 ? 24.972 -11.673 -19.321 1.00 89.88 549 THR A O 1
ATOM 4405 N N . PRO A 1 550 ? 26.040 -9.937 -20.320 1.00 92.38 550 PRO A N 1
ATOM 4406 C CA . PRO A 1 550 ? 24.827 -9.195 -20.638 1.00 92.38 550 PRO A CA 1
ATOM 4407 C C . PRO A 1 550 ? 23.847 -10.023 -21.465 1.00 92.38 550 PRO A C 1
ATOM 4409 O O . PRO A 1 550 ? 24.230 -10.710 -22.418 1.00 92.38 550 PRO A O 1
ATOM 4412 N N . THR A 1 551 ? 22.566 -9.958 -21.115 1.00 95.69 551 THR A N 1
ATOM 4413 C CA . THR A 1 551 ? 21.517 -10.625 -21.893 1.00 95.69 551 THR A CA 1
ATOM 4414 C C . THR A 1 551 ? 21.311 -9.933 -23.242 1.00 95.69 551 THR A C 1
ATOM 4416 O O . THR A 1 551 ? 21.657 -8.761 -23.397 1.00 95.69 551 THR A O 1
ATOM 4419 N N . PRO A 1 552 ? 20.658 -10.582 -24.227 1.00 97.62 552 PRO A N 1
ATOM 4420 C CA . PRO A 1 552 ? 20.249 -9.879 -25.439 1.00 97.62 552 PRO A CA 1
ATOM 4421 C C . PRO A 1 552 ? 19.380 -8.649 -25.140 1.00 97.62 552 PRO A C 1
ATOM 4423 O O . PRO A 1 552 ? 19.445 -7.674 -25.875 1.00 97.62 552 PRO A O 1
ATOM 4426 N N . PHE A 1 553 ? 18.598 -8.663 -24.054 1.00 98.00 553 PHE A N 1
ATOM 4427 C CA . PHE A 1 553 ? 17.813 -7.502 -23.640 1.00 98.00 553 PHE A CA 1
ATOM 4428 C C . PHE A 1 553 ? 18.720 -6.329 -23.248 1.00 98.00 553 PHE A C 1
ATOM 4430 O O . PHE A 1 553 ? 18.551 -5.224 -23.763 1.00 98.00 553 PHE A O 1
ATOM 4437 N N . GLU A 1 554 ? 19.713 -6.575 -22.390 1.00 97.06 554 GLU A N 1
ATOM 4438 C CA . GLU A 1 554 ? 20.713 -5.571 -22.010 1.00 97.06 554 GLU A CA 1
ATOM 4439 C C . GLU A 1 554 ? 21.500 -5.062 -23.217 1.00 97.06 554 GLU A C 1
ATOM 4441 O O . GLU A 1 554 ? 21.676 -3.858 -23.366 1.00 97.06 554 GLU A O 1
ATOM 4446 N N . VAL A 1 555 ? 21.922 -5.954 -24.117 1.00 97.12 555 VAL A N 1
ATOM 4447 C CA . VAL A 1 555 ? 22.637 -5.556 -25.338 1.00 97.12 555 VAL A CA 1
ATOM 4448 C C . VAL A 1 555 ? 21.755 -4.664 -26.213 1.00 97.12 555 VAL A C 1
ATOM 4450 O O . VAL A 1 555 ? 22.223 -3.635 -26.691 1.00 97.12 555 VAL A O 1
ATOM 4453 N N . GLY A 1 556 ? 20.470 -4.992 -26.382 1.00 97.69 556 GLY A N 1
ATOM 4454 C CA . GLY A 1 556 ? 19.522 -4.135 -27.100 1.00 97.69 556 GLY A CA 1
ATOM 4455 C C . GLY A 1 556 ? 19.419 -2.737 -26.483 1.00 97.69 556 GLY A C 1
ATOM 4456 O O . GLY A 1 556 ? 19.431 -1.740 -27.200 1.00 97.69 556 GLY A O 1
ATOM 4457 N N . ARG A 1 557 ? 19.401 -2.649 -25.150 1.00 97.44 557 ARG A N 1
ATOM 4458 C CA . ARG A 1 557 ? 19.407 -1.381 -24.403 1.00 97.44 557 ARG A CA 1
ATOM 4459 C C . ARG A 1 557 ? 20.704 -0.593 -24.551 1.00 97.44 557 ARG A C 1
ATOM 4461 O O . ARG A 1 557 ? 20.647 0.627 -24.684 1.00 97.44 557 ARG A O 1
ATOM 4468 N N . MET A 1 558 ? 21.847 -1.271 -24.580 1.00 95.38 558 MET A N 1
ATOM 4469 C CA . MET A 1 558 ? 23.142 -0.648 -24.861 1.00 95.38 558 MET A CA 1
ATOM 4470 C C . MET A 1 558 ? 23.167 -0.051 -26.275 1.00 95.38 558 MET A C 1
ATOM 4472 O O . MET A 1 558 ? 23.523 1.112 -26.428 1.00 95.38 558 MET A O 1
ATOM 4476 N N . ARG A 1 559 ? 22.675 -0.782 -27.289 1.00 97.69 559 ARG A N 1
ATOM 4477 C CA . ARG A 1 559 ? 22.544 -0.261 -28.665 1.00 97.69 559 ARG A CA 1
ATOM 4478 C C . ARG A 1 559 ? 21.640 0.967 -28.749 1.00 97.69 559 ARG A C 1
ATOM 4480 O O . ARG A 1 559 ? 21.975 1.926 -29.431 1.00 97.69 559 ARG A O 1
ATOM 4487 N N . MET A 1 560 ? 20.536 0.990 -27.999 1.00 97.19 560 MET A N 1
ATOM 4488 C CA . MET A 1 560 ? 19.692 2.188 -27.897 1.00 97.19 560 MET A CA 1
ATOM 4489 C C . MET A 1 560 ? 20.436 3.379 -27.277 1.00 97.19 560 MET A C 1
ATOM 4491 O O . MET A 1 560 ? 20.269 4.503 -27.743 1.00 97.19 560 MET A O 1
ATOM 4495 N N . ALA A 1 561 ? 21.257 3.156 -26.246 1.00 94.19 561 ALA A N 1
ATOM 4496 C CA . ALA A 1 561 ? 22.068 4.213 -25.636 1.00 94.19 561 ALA A CA 1
ATOM 4497 C C . ALA A 1 561 ? 23.141 4.755 -26.601 1.00 94.19 561 ALA A C 1
ATOM 4499 O O . ALA A 1 561 ? 23.422 5.952 -26.597 1.00 94.19 561 ALA A O 1
ATOM 4500 N N . GLU A 1 562 ? 23.676 3.893 -27.468 1.00 96.50 562 GLU A N 1
ATOM 4501 C CA . GLU A 1 562 ? 24.574 4.241 -28.580 1.00 96.50 562 GLU A CA 1
ATOM 4502 C C . GLU A 1 562 ? 23.845 4.891 -29.773 1.00 96.50 562 GLU A C 1
ATOM 4504 O O . GLU A 1 562 ? 24.492 5.309 -30.729 1.00 96.50 562 GLU A O 1
ATOM 4509 N N . GLN A 1 563 ? 22.510 4.998 -29.726 1.00 96.81 563 GLN A N 1
ATOM 4510 C CA . GLN A 1 563 ? 21.641 5.436 -30.829 1.00 96.81 563 GLN A CA 1
ATOM 4511 C C . GLN A 1 563 ? 21.703 4.542 -32.081 1.00 96.81 563 GLN A C 1
ATOM 4513 O O . GLN A 1 563 ? 21.243 4.936 -33.154 1.00 96.81 563 GLN A O 1
ATOM 4518 N N . ASP A 1 564 ? 22.202 3.313 -31.948 1.00 98.00 564 ASP A N 1
ATOM 4519 C CA . ASP A 1 564 ? 22.111 2.279 -32.976 1.00 98.00 564 ASP A CA 1
ATOM 4520 C C . ASP A 1 564 ? 20.712 1.641 -32.937 1.00 98.00 564 ASP A C 1
ATOM 4522 O O . ASP A 1 564 ? 20.473 0.547 -32.409 1.00 98.00 564 ASP A O 1
ATOM 4526 N N . TRP A 1 565 ? 19.740 2.396 -33.452 1.00 98.00 565 TRP A N 1
ATOM 4527 C CA . TRP A 1 565 ? 18.329 2.017 -33.434 1.00 98.00 565 TRP A CA 1
ATOM 4528 C C . TRP A 1 565 ? 18.028 0.806 -34.320 1.00 98.00 565 TRP A C 1
ATOM 4530 O O . TRP A 1 565 ? 17.088 0.066 -34.027 1.00 98.00 565 TRP A O 1
ATOM 4540 N N . ASP A 1 566 ? 18.809 0.587 -35.381 1.00 98.06 566 ASP A N 1
ATOM 4541 C CA . ASP A 1 566 ? 18.645 -0.559 -36.274 1.00 98.06 566 ASP A CA 1
ATOM 4542 C C . ASP A 1 566 ? 19.045 -1.863 -35.576 1.00 98.06 566 ASP A C 1
ATOM 4544 O O . ASP A 1 566 ? 18.230 -2.793 -35.529 1.00 98.06 566 ASP A O 1
ATOM 4548 N N . ALA A 1 567 ? 20.230 -1.916 -34.952 1.00 98.12 567 ALA A N 1
ATOM 4549 C CA . ALA A 1 567 ? 20.650 -3.093 -34.193 1.00 98.12 567 ALA A CA 1
ATOM 4550 C C . ALA A 1 567 ? 19.734 -3.344 -32.986 1.00 98.12 567 ALA A C 1
ATOM 4552 O O . ALA A 1 567 ? 19.352 -4.487 -32.714 1.00 98.12 567 ALA A O 1
ATOM 4553 N N . ALA A 1 568 ? 19.328 -2.282 -32.280 1.00 98.38 568 ALA A N 1
ATOM 4554 C CA . ALA A 1 568 ? 18.382 -2.391 -31.175 1.00 98.38 568 ALA A CA 1
ATOM 4555 C C . ALA A 1 568 ? 17.041 -2.996 -31.624 1.00 98.38 568 ALA A C 1
ATOM 4557 O O . ALA A 1 568 ? 16.559 -3.953 -31.010 1.00 98.38 568 ALA A O 1
ATOM 4558 N N . ALA A 1 569 ? 16.445 -2.478 -32.704 1.00 98.38 569 ALA A N 1
ATOM 4559 C CA . ALA A 1 569 ? 15.174 -2.975 -33.224 1.00 98.38 569 ALA A CA 1
ATOM 4560 C C . ALA A 1 569 ? 15.264 -4.453 -33.624 1.00 98.38 569 ALA A C 1
ATOM 4562 O O . ALA A 1 569 ? 14.363 -5.230 -33.306 1.00 98.38 569 ALA A O 1
ATOM 4563 N N . GLU A 1 570 ? 16.360 -4.872 -34.262 1.00 98.19 570 GLU A N 1
ATOM 4564 C CA . GLU A 1 570 ? 16.564 -6.272 -34.635 1.00 98.19 570 GLU A CA 1
ATOM 4565 C C . GLU A 1 570 ? 16.627 -7.192 -33.405 1.00 98.19 570 GLU A C 1
ATOM 4567 O O . GLU A 1 570 ? 15.962 -8.232 -33.359 1.00 98.19 570 GLU A O 1
ATOM 4572 N N . ILE A 1 571 ? 17.372 -6.791 -32.372 1.00 98.44 571 ILE A N 1
ATOM 4573 C CA . ILE A 1 571 ? 17.473 -7.538 -31.115 1.00 98.44 571 ILE A CA 1
ATOM 4574 C C . ILE A 1 571 ? 16.100 -7.665 -30.445 1.00 98.44 571 ILE A C 1
ATOM 4576 O O . ILE A 1 571 ? 15.689 -8.775 -30.085 1.00 98.44 571 ILE A O 1
ATOM 4580 N N . PHE A 1 572 ? 15.358 -6.562 -30.308 1.00 98.44 572 PHE A N 1
ATOM 4581 C CA . PHE A 1 572 ? 14.038 -6.595 -29.677 1.00 98.44 572 PHE A CA 1
ATOM 4582 C C . PHE A 1 572 ? 12.998 -7.343 -30.515 1.00 98.44 572 PHE A C 1
ATOM 4584 O O . PHE A 1 572 ? 12.109 -7.978 -29.948 1.00 98.44 572 PHE A O 1
ATOM 4591 N N . LEU A 1 573 ? 13.131 -7.371 -31.842 1.00 98.00 573 LEU A N 1
ATOM 4592 C CA . LEU A 1 573 ? 12.287 -8.184 -32.716 1.00 98.00 573 LEU A CA 1
ATOM 4593 C C . LEU A 1 573 ? 12.509 -9.690 -32.485 1.00 98.00 573 LEU A C 1
ATOM 4595 O O . LEU A 1 573 ? 11.543 -10.459 -32.391 1.00 98.00 573 LEU A O 1
ATOM 4599 N N . ARG A 1 574 ? 13.769 -10.119 -32.326 1.00 97.94 574 ARG A N 1
ATOM 4600 C CA . ARG A 1 574 ? 14.102 -11.507 -31.955 1.00 97.94 574 ARG A CA 1
ATOM 4601 C C . ARG A 1 574 ? 13.600 -11.837 -30.548 1.00 97.94 574 ARG A C 1
ATOM 4603 O O . ARG A 1 574 ? 12.986 -12.885 -30.347 1.00 97.94 574 ARG A O 1
ATOM 4610 N N . LEU A 1 575 ? 13.790 -10.930 -29.586 1.00 97.62 575 LEU A N 1
ATOM 4611 C CA . LEU A 1 575 ? 13.276 -11.093 -28.222 1.00 97.62 575 LEU A CA 1
ATOM 4612 C C . LEU A 1 575 ? 11.752 -11.176 -28.186 1.00 97.62 575 LEU A C 1
ATOM 4614 O O . LEU A 1 575 ? 11.230 -12.016 -27.462 1.00 97.62 575 LEU A O 1
ATOM 4618 N N . ARG A 1 576 ? 11.034 -10.386 -28.992 1.00 97.31 576 ARG A N 1
ATOM 4619 C CA . ARG A 1 576 ? 9.568 -10.446 -29.091 1.00 97.31 576 ARG A CA 1
ATOM 4620 C C . ARG A 1 576 ? 9.093 -11.834 -29.506 1.00 97.31 576 ARG A C 1
ATOM 4622 O O . ARG A 1 576 ? 8.105 -12.320 -28.974 1.00 97.31 576 ARG A O 1
ATOM 4629 N N . SER A 1 577 ? 9.812 -12.487 -30.418 1.00 95.38 577 SER A N 1
ATOM 4630 C CA . SER A 1 577 ? 9.475 -13.844 -30.871 1.00 95.38 577 SER A CA 1
ATOM 4631 C C . SER A 1 577 ? 9.610 -14.879 -29.748 1.00 95.38 577 SER A C 1
ATOM 4633 O O . SER A 1 577 ? 8.840 -15.831 -29.684 1.00 95.38 577 SER A O 1
ATOM 4635 N N . ARG A 1 578 ? 10.561 -14.674 -28.827 1.00 95.50 578 ARG A N 1
ATOM 4636 C CA . ARG A 1 578 ? 10.791 -15.550 -27.669 1.00 95.50 578 ARG A CA 1
ATOM 4637 C C . ARG A 1 578 ? 9.929 -15.190 -26.453 1.00 95.50 578 ARG A C 1
ATOM 4639 O O . ARG A 1 578 ? 9.571 -16.068 -25.675 1.00 95.50 578 ARG A O 1
ATOM 4646 N N . TYR A 1 579 ? 9.604 -13.911 -26.292 1.00 95.69 579 TYR A N 1
ATOM 4647 C CA . TYR A 1 579 ? 8.904 -13.344 -25.141 1.00 95.69 579 TYR A CA 1
ATOM 4648 C C . TYR A 1 579 ? 7.749 -12.425 -25.584 1.00 95.69 579 TYR A C 1
ATOM 4650 O O . TYR A 1 579 ? 7.742 -11.238 -25.251 1.00 95.69 579 TYR A O 1
ATOM 4658 N N . PRO A 1 580 ? 6.735 -12.948 -26.299 1.00 94.00 580 PRO A N 1
ATOM 4659 C CA . PRO A 1 580 ? 5.669 -12.131 -26.894 1.00 94.00 580 PRO A CA 1
ATOM 4660 C C . PRO A 1 580 ? 4.745 -11.463 -25.864 1.00 94.00 580 PRO A C 1
ATOM 4662 O O . PRO A 1 580 ? 3.961 -10.580 -26.203 1.00 94.00 580 PRO A O 1
ATOM 4665 N N . ALA A 1 581 ? 4.806 -11.893 -24.602 1.00 92.44 581 ALA A N 1
ATOM 4666 C CA . ALA A 1 581 ? 4.040 -11.315 -23.503 1.00 92.44 581 ALA A CA 1
ATOM 4667 C C . ALA A 1 581 ? 4.790 -10.203 -22.746 1.00 92.44 581 ALA A C 1
ATOM 4669 O O . ALA A 1 581 ? 4.167 -9.533 -21.925 1.00 92.44 581 ALA A O 1
ATOM 4670 N N . SER A 1 582 ? 6.091 -9.999 -22.999 1.00 96.00 582 SER A N 1
ATOM 4671 C CA . SER A 1 582 ? 6.882 -9.001 -22.271 1.00 96.00 582 SER A CA 1
ATOM 4672 C C . SER A 1 582 ? 6.576 -7.591 -22.771 1.00 96.00 582 SER A C 1
ATOM 4674 O O . SER A 1 582 ? 6.909 -7.220 -23.898 1.00 96.00 582 SER A O 1
ATOM 4676 N N . SER A 1 583 ? 5.974 -6.787 -21.900 1.00 95.62 583 SER A N 1
ATOM 4677 C CA . SER A 1 583 ? 5.705 -5.375 -22.144 1.00 95.62 583 SER A CA 1
ATOM 4678 C C . SER A 1 583 ? 6.994 -4.563 -22.275 1.00 95.62 583 SER A C 1
ATOM 4680 O O . SER A 1 583 ? 7.040 -3.679 -23.123 1.00 95.62 583 SER A O 1
ATOM 4682 N N . LEU A 1 584 ? 8.066 -4.903 -21.542 1.00 96.75 584 LEU A N 1
ATOM 4683 C CA . LEU A 1 584 ? 9.368 -4.227 -21.687 1.00 96.75 584 LEU A CA 1
ATOM 4684 C C . LEU A 1 584 ? 9.984 -4.467 -23.068 1.00 96.75 584 LEU A C 1
ATOM 4686 O O . LEU A 1 584 ? 10.497 -3.535 -23.681 1.00 96.75 584 LEU A O 1
ATOM 4690 N N . VAL A 1 585 ? 9.931 -5.702 -23.580 1.00 98.06 585 VAL A N 1
ATOM 4691 C CA . VAL A 1 585 ? 10.442 -6.022 -24.925 1.00 98.06 585 VAL A CA 1
ATOM 4692 C C . VAL A 1 585 ? 9.656 -5.259 -25.987 1.00 98.06 585 VAL A C 1
ATOM 4694 O O . VAL A 1 585 ? 10.252 -4.626 -26.854 1.00 98.06 585 VAL A O 1
ATOM 4697 N N . LEU A 1 586 ? 8.324 -5.274 -25.895 1.00 98.19 586 LEU A N 1
ATOM 4698 C CA . LEU A 1 586 ? 7.444 -4.560 -26.823 1.00 98.19 586 LEU A CA 1
ATOM 4699 C C . LEU A 1 586 ? 7.637 -3.040 -26.745 1.00 98.19 586 LEU A C 1
ATOM 4701 O O . LEU A 1 586 ? 7.719 -2.378 -27.776 1.00 98.19 586 LEU A O 1
ATOM 4705 N N . ARG A 1 587 ? 7.779 -2.487 -25.536 1.00 98.19 587 ARG A N 1
ATOM 4706 C CA . ARG A 1 587 ? 8.066 -1.067 -25.326 1.00 98.19 587 ARG A CA 1
ATOM 4707 C C . ARG A 1 587 ? 9.396 -0.678 -25.963 1.00 98.19 587 ARG A C 1
ATOM 4709 O O . ARG A 1 587 ? 9.427 0.279 -26.728 1.00 98.19 587 ARG A O 1
ATOM 4716 N N . ASN A 1 588 ? 10.480 -1.390 -25.657 1.00 98.38 588 ASN A N 1
ATOM 4717 C CA . ASN A 1 588 ? 11.803 -1.049 -26.184 1.00 98.38 588 ASN A CA 1
ATOM 4718 C C . ASN A 1 588 ? 11.877 -1.262 -27.711 1.00 98.38 588 ASN A C 1
ATOM 4720 O O . ASN A 1 588 ? 12.485 -0.443 -28.397 1.00 98.38 588 ASN A O 1
ATOM 4724 N N . LEU A 1 589 ? 11.169 -2.260 -28.267 1.00 98.56 589 LEU A N 1
ATOM 4725 C CA . LEU A 1 589 ? 10.958 -2.376 -29.718 1.00 98.56 589 LEU A CA 1
ATOM 4726 C C . LEU A 1 589 ? 10.254 -1.134 -30.278 1.00 98.56 589 LEU A C 1
ATOM 4728 O O . LEU A 1 589 ? 10.705 -0.567 -31.268 1.00 98.56 589 LEU A O 1
ATOM 4732 N N . GLY A 1 590 ? 9.169 -0.692 -29.638 1.00 98.31 590 GLY A N 1
ATOM 4733 C CA . GLY A 1 590 ? 8.433 0.502 -30.046 1.00 98.31 590 GLY A CA 1
ATOM 4734 C C . GLY A 1 590 ? 9.293 1.763 -30.026 1.00 98.31 590 GLY A C 1
ATOM 4735 O O . GLY A 1 590 ? 9.223 2.557 -30.961 1.00 98.31 590 GLY A O 1
ATOM 4736 N N . ILE A 1 591 ? 10.143 1.931 -29.007 1.00 98.44 591 ILE A N 1
ATOM 4737 C CA . ILE A 1 591 ? 11.081 3.061 -28.917 1.00 98.44 591 ILE A CA 1
ATOM 4738 C C . ILE A 1 591 ? 12.104 2.990 -30.055 1.00 98.44 591 ILE A C 1
ATOM 4740 O O . ILE A 1 591 ? 12.304 3.986 -30.747 1.00 98.44 591 ILE A O 1
ATOM 4744 N N . ALA A 1 592 ? 12.706 1.823 -30.300 1.00 98.31 592 ALA A N 1
ATOM 4745 C CA . ALA A 1 592 ? 13.656 1.656 -31.397 1.00 98.31 592 ALA A CA 1
ATOM 4746 C C . ALA A 1 592 ? 13.007 1.963 -32.762 1.00 98.31 592 ALA A C 1
ATOM 4748 O O . ALA A 1 592 ? 13.542 2.749 -33.539 1.00 98.31 592 ALA A O 1
ATOM 4749 N N . GLU A 1 593 ? 11.811 1.435 -33.035 1.00 98.44 593 GLU A N 1
ATOM 4750 C CA . GLU A 1 593 ? 11.083 1.708 -34.284 1.00 98.44 593 GLU A CA 1
ATOM 4751 C C . GLU A 1 593 ? 10.633 3.172 -34.412 1.00 98.44 593 GLU A C 1
ATOM 4753 O O . GLU A 1 593 ? 10.608 3.717 -35.518 1.00 98.44 593 GLU A O 1
ATOM 4758 N N . PHE A 1 594 ? 10.310 3.834 -33.297 1.00 98.31 594 PHE A N 1
ATOM 4759 C CA . PHE A 1 594 ? 9.985 5.260 -33.276 1.00 98.31 594 PHE A CA 1
ATOM 4760 C C . PHE A 1 594 ? 11.181 6.098 -33.737 1.00 98.31 594 PHE A C 1
ATOM 4762 O O . PHE A 1 594 ? 11.030 6.948 -34.614 1.00 98.31 594 PHE A O 1
ATOM 4769 N N . HIS A 1 595 ? 12.374 5.818 -33.207 1.00 97.38 595 HIS A N 1
ATOM 4770 C CA . HIS A 1 595 ? 13.597 6.526 -33.590 1.00 97.38 595 HIS A CA 1
ATOM 4771 C C . HIS A 1 595 ? 14.083 6.192 -35.009 1.00 97.38 595 HIS A C 1
ATOM 4773 O O . HIS A 1 595 ? 14.731 7.023 -35.637 1.00 97.38 595 HIS A O 1
ATOM 4779 N N . ARG A 1 596 ? 13.683 5.044 -35.572 1.00 96.88 596 ARG A N 1
ATOM 4780 C CA . ARG A 1 596 ? 13.861 4.714 -37.002 1.00 96.88 596 ARG A CA 1
ATOM 4781 C C . ARG A 1 596 ? 12.861 5.413 -37.931 1.00 96.88 596 ARG A C 1
ATOM 4783 O O . ARG A 1 596 ? 12.854 5.150 -39.132 1.00 96.88 596 ARG A O 1
ATOM 4790 N N . GLY A 1 597 ? 11.951 6.230 -37.394 1.00 95.50 597 GLY A N 1
ATOM 4791 C CA . GLY A 1 597 ? 10.880 6.883 -38.154 1.00 95.50 597 GLY A CA 1
ATOM 4792 C C . GLY A 1 597 ? 9.762 5.937 -38.609 1.00 95.50 597 GLY A C 1
ATOM 4793 O O . GLY A 1 597 ? 8.861 6.340 -39.346 1.00 95.50 597 GLY A O 1
ATOM 4794 N N . ARG A 1 598 ? 9.762 4.674 -38.166 1.00 96.88 598 ARG A N 1
ATOM 4795 C CA . ARG A 1 598 ? 8.755 3.664 -38.527 1.00 96.88 598 ARG A CA 1
ATOM 4796 C C . ARG A 1 598 ? 7.545 3.755 -37.597 1.00 96.88 598 ARG A C 1
ATOM 4798 O O . ARG A 1 598 ? 7.206 2.812 -36.882 1.00 96.88 598 ARG A O 1
ATOM 4805 N N . PHE A 1 599 ? 6.857 4.897 -37.628 1.00 96.31 599 PHE A N 1
ATOM 4806 C CA . PHE A 1 599 ? 5.794 5.238 -36.674 1.00 96.31 599 PHE A CA 1
ATOM 4807 C C . PHE A 1 599 ? 4.627 4.240 -36.620 1.00 96.31 599 PHE A C 1
ATOM 4809 O O . PHE A 1 599 ? 4.006 4.103 -35.570 1.00 96.31 599 PHE A O 1
ATOM 4816 N N . GLU A 1 600 ? 4.305 3.537 -37.710 1.00 96.44 600 GLU A N 1
ATOM 4817 C CA . GLU A 1 600 ? 3.270 2.487 -37.699 1.00 96.44 600 GLU A CA 1
ATOM 4818 C C . GLU A 1 600 ? 3.714 1.219 -36.968 1.00 96.44 600 GLU A C 1
ATOM 4820 O O . GLU A 1 600 ? 2.934 0.621 -36.229 1.00 96.44 600 GLU A O 1
ATOM 4825 N N . ALA A 1 601 ? 4.971 0.809 -37.146 1.00 97.38 601 ALA A N 1
ATOM 4826 C CA . ALA A 1 601 ? 5.524 -0.323 -36.410 1.00 97.38 601 ALA A CA 1
ATOM 4827 C C . ALA A 1 601 ? 5.653 0.016 -34.919 1.00 97.38 601 ALA A C 1
ATOM 4829 O O . ALA A 1 601 ? 5.274 -0.794 -34.074 1.00 97.38 601 ALA A O 1
ATOM 4830 N N . ALA A 1 602 ? 6.099 1.238 -34.614 1.00 98.31 602 ALA A N 1
ATOM 4831 C CA . ALA A 1 602 ? 6.194 1.749 -33.254 1.00 98.31 602 ALA A CA 1
ATOM 4832 C C . ALA A 1 602 ? 4.828 1.789 -32.550 1.00 98.31 602 ALA A C 1
ATOM 4834 O O . ALA A 1 602 ? 4.701 1.269 -31.445 1.00 98.31 602 ALA A O 1
ATOM 4835 N N . ALA A 1 603 ? 3.794 2.344 -33.200 1.00 98.19 603 ALA A N 1
ATOM 4836 C CA . ALA A 1 603 ? 2.442 2.410 -32.641 1.00 98.19 603 ALA A CA 1
ATOM 4837 C C . ALA A 1 603 ? 1.911 1.020 -32.276 1.00 98.19 603 ALA A C 1
ATOM 4839 O O . ALA A 1 603 ? 1.491 0.819 -31.140 1.00 98.19 603 ALA A O 1
ATOM 4840 N N . ARG A 1 604 ? 2.030 0.042 -33.189 1.00 97.88 604 ARG A N 1
ATOM 4841 C CA . ARG A 1 604 ? 1.629 -1.349 -32.921 1.00 97.88 604 ARG A CA 1
ATOM 4842 C C . ARG A 1 604 ? 2.374 -1.941 -31.727 1.00 97.88 604 ARG A C 1
ATOM 4844 O O . ARG A 1 604 ? 1.750 -2.526 -30.850 1.00 97.88 604 ARG A O 1
ATOM 4851 N N . ALA A 1 605 ? 3.691 -1.748 -31.652 1.00 98.12 605 ALA A N 1
ATOM 4852 C CA . ALA A 1 605 ? 4.488 -2.246 -30.534 1.00 98.12 605 ALA A CA 1
ATOM 4853 C C . ALA A 1 605 ? 4.078 -1.603 -29.193 1.00 98.12 605 ALA A C 1
ATOM 4855 O O . ALA A 1 605 ? 3.988 -2.301 -28.184 1.00 98.12 605 ALA A O 1
ATOM 4856 N N . PHE A 1 606 ? 3.764 -0.303 -29.170 1.00 98.44 606 PHE A N 1
ATOM 4857 C CA . PHE A 1 606 ? 3.270 0.373 -27.967 1.00 98.44 606 PHE A CA 1
ATOM 4858 C C . PHE A 1 606 ? 1.849 -0.040 -27.582 1.00 98.44 606 PHE A C 1
ATOM 4860 O O . PHE A 1 606 ? 1.577 -0.228 -26.399 1.00 98.44 606 PHE A O 1
ATOM 4867 N N . GLU A 1 607 ? 0.945 -0.216 -28.543 1.00 97.94 607 GLU A N 1
ATOM 4868 C CA . GLU A 1 607 ? -0.407 -0.728 -28.300 1.00 97.94 607 GLU A CA 1
ATOM 4869 C C . GLU A 1 607 ? -0.363 -2.156 -27.746 1.00 97.94 607 GLU A C 1
ATOM 4871 O O . GLU A 1 607 ? -1.024 -2.459 -26.749 1.00 97.94 607 GLU A O 1
ATOM 4876 N N . GLU A 1 608 ? 0.483 -3.0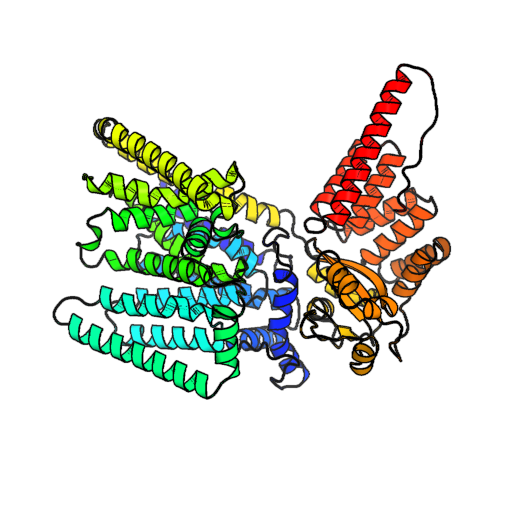17 -28.319 1.00 97.25 608 GLU A N 1
ATOM 4877 C CA . GLU A 1 608 ? 0.753 -4.352 -27.791 1.00 97.25 608 GLU A CA 1
ATOM 4878 C C . GLU A 1 608 ? 1.339 -4.265 -26.375 1.00 97.25 608 GLU A C 1
ATOM 4880 O O . GLU A 1 608 ? 0.831 -4.934 -25.472 1.00 97.25 608 GLU A O 1
ATOM 4885 N N . ALA A 1 609 ? 2.330 -3.400 -26.129 1.00 96.69 609 ALA A N 1
ATOM 4886 C CA . ALA A 1 609 ? 2.895 -3.190 -24.795 1.00 96.69 609 ALA A CA 1
ATOM 4887 C C . ALA A 1 609 ? 1.822 -2.752 -23.786 1.00 96.69 609 ALA A C 1
ATOM 4889 O O . ALA A 1 609 ? 1.750 -3.318 -22.698 1.00 96.69 609 ALA A O 1
ATOM 4890 N N . LEU A 1 610 ? 0.931 -1.824 -24.153 1.00 95.62 610 LEU A N 1
ATOM 4891 C CA . LEU A 1 610 ? -0.175 -1.350 -23.311 1.00 95.62 610 LEU A CA 1
ATOM 4892 C C . LEU A 1 610 ? -1.288 -2.394 -23.133 1.00 95.62 610 LEU A C 1
ATOM 4894 O O . LEU A 1 610 ? -1.983 -2.377 -22.115 1.00 95.62 610 LEU A O 1
ATOM 4898 N N . SER A 1 611 ? -1.442 -3.337 -24.066 1.00 94.12 611 SER A N 1
ATOM 4899 C CA . SER A 1 611 ? -2.343 -4.484 -23.896 1.00 94.12 611 SER A CA 1
ATOM 4900 C C . SER A 1 611 ? -1.847 -5.445 -22.805 1.00 94.12 611 SER A C 1
ATOM 4902 O O . SER A 1 611 ? -2.655 -6.008 -22.067 1.00 94.12 611 SER A O 1
ATOM 4904 N N . ARG A 1 612 ? -0.519 -5.582 -22.648 1.00 92.12 612 ARG A N 1
ATOM 4905 C CA . ARG A 1 612 ? 0.128 -6.388 -21.593 1.00 92.12 612 ARG A CA 1
ATOM 4906 C C . ARG A 1 612 ? 0.293 -5.603 -20.292 1.00 92.12 612 ARG A C 1
ATOM 4908 O O . ARG A 1 612 ? 0.067 -6.118 -19.194 1.00 92.12 612 ARG A O 1
ATOM 4915 N N . HIS A 1 613 ? 0.635 -4.326 -20.417 1.00 90.50 613 HIS A N 1
ATOM 4916 C CA . HIS A 1 613 ? 0.863 -3.389 -19.333 1.00 90.50 613 HIS A CA 1
ATOM 4917 C C . HIS A 1 613 ? 0.135 -2.063 -19.559 1.00 90.50 613 HIS A C 1
ATOM 4919 O O . HIS A 1 613 ? 0.724 -1.047 -19.910 1.00 90.50 613 HIS A O 1
ATOM 4925 N N . ARG A 1 614 ? -1.164 -2.043 -19.233 1.00 89.25 614 ARG A N 1
ATOM 4926 C CA . ARG A 1 614 ? -2.024 -0.848 -19.366 1.00 89.25 614 ARG A CA 1
ATOM 4927 C C . ARG A 1 614 ? -1.475 0.404 -18.668 1.00 89.25 614 ARG A C 1
ATOM 4929 O O . ARG A 1 614 ? -1.790 1.523 -19.065 1.00 89.25 614 ARG A O 1
ATOM 4936 N N . SER A 1 615 ? -0.698 0.215 -17.608 1.00 87.06 615 SER A N 1
ATOM 4937 C CA . SER A 1 615 ? -0.096 1.270 -16.795 1.00 87.06 615 SER A CA 1
ATOM 4938 C C . SER A 1 615 ? 1.379 1.535 -17.122 1.00 87.06 615 SER A C 1
ATOM 4940 O O . SER A 1 615 ? 2.070 2.066 -16.263 1.00 87.06 615 SER A O 1
ATOM 4942 N N . ASP A 1 616 ? 1.871 1.184 -18.316 1.00 93.44 616 ASP A N 1
ATOM 4943 C CA . ASP A 1 616 ? 3.208 1.586 -18.774 1.00 93.44 616 ASP A CA 1
ATOM 4944 C C . ASP A 1 616 ? 3.194 3.063 -19.226 1.00 93.44 616 ASP A C 1
ATOM 4946 O O . ASP A 1 616 ? 2.589 3.392 -20.256 1.00 93.44 616 ASP A O 1
ATOM 4950 N N . PRO A 1 617 ? 3.819 3.987 -18.472 1.00 95.19 617 PRO A N 1
ATOM 4951 C CA . PRO A 1 617 ? 3.761 5.403 -18.804 1.00 95.19 617 PRO A CA 1
ATOM 4952 C C . PRO A 1 617 ? 4.628 5.764 -20.014 1.00 95.19 617 PRO A C 1
ATOM 4954 O O . PRO A 1 617 ? 4.295 6.715 -20.721 1.00 95.19 617 PRO A O 1
ATOM 4957 N N . GLN A 1 618 ? 5.698 5.016 -20.293 1.00 96.31 618 GLN A N 1
ATOM 4958 C CA . GLN A 1 618 ? 6.577 5.279 -21.431 1.00 96.31 618 GLN A CA 1
ATOM 4959 C C . GLN A 1 618 ? 5.896 4.888 -22.743 1.00 96.31 618 GLN A C 1
ATOM 4961 O O . GLN A 1 618 ? 5.855 5.697 -23.670 1.00 96.31 618 GLN A O 1
ATOM 4966 N N . ALA A 1 619 ? 5.286 3.700 -22.807 1.00 97.31 619 ALA A N 1
ATOM 4967 C CA . ALA A 1 619 ? 4.553 3.270 -23.998 1.00 97.31 619 ALA A CA 1
ATOM 4968 C C . ALA A 1 619 ? 3.396 4.233 -24.333 1.00 97.31 619 ALA A C 1
ATOM 4970 O O . ALA A 1 619 ? 3.245 4.656 -25.479 1.00 97.31 619 ALA A O 1
ATOM 4971 N N . ALA A 1 620 ? 2.629 4.662 -23.322 1.00 97.88 620 ALA A N 1
ATOM 4972 C CA . ALA A 1 620 ? 1.563 5.649 -23.502 1.00 97.88 620 ALA A CA 1
ATOM 4973 C C . ALA A 1 620 ? 2.092 7.036 -23.917 1.00 97.88 620 ALA A C 1
ATOM 4975 O O . ALA A 1 620 ? 1.449 7.732 -24.704 1.00 97.88 620 ALA A O 1
ATOM 4976 N N . PHE A 1 621 ? 3.264 7.446 -23.422 1.00 98.19 621 PHE A N 1
ATOM 4977 C CA . PHE A 1 621 ? 3.883 8.714 -23.805 1.00 98.19 621 PHE A CA 1
ATOM 4978 C C . PHE A 1 621 ? 4.269 8.740 -25.288 1.00 98.19 621 PHE A C 1
ATOM 4980 O O . PHE A 1 621 ? 3.879 9.669 -26.002 1.00 98.19 621 PHE A O 1
ATOM 4987 N N . PHE A 1 622 ? 4.974 7.710 -25.766 1.00 98.25 622 PHE A N 1
ATOM 4988 C CA . PHE A 1 622 ? 5.379 7.625 -27.169 1.00 98.25 622 PHE A CA 1
ATOM 4989 C C . PHE A 1 622 ? 4.190 7.418 -28.112 1.00 98.25 622 PHE A C 1
ATOM 4991 O O . PHE A 1 622 ? 4.164 8.019 -29.184 1.00 98.25 622 PHE A O 1
ATOM 4998 N N . LEU A 1 623 ? 3.158 6.671 -27.708 1.00 97.94 623 LEU A N 1
ATOM 4999 C CA . LEU A 1 623 ? 1.920 6.581 -28.487 1.00 97.94 623 LEU A CA 1
ATOM 5000 C C . LEU A 1 623 ? 1.253 7.961 -28.648 1.00 97.94 623 LEU A C 1
ATOM 5002 O O . LEU A 1 623 ? 0.800 8.314 -29.736 1.00 97.94 623 LEU A O 1
ATOM 5006 N N . GLY A 1 624 ? 1.274 8.788 -27.596 1.00 97.44 624 GLY A N 1
ATOM 5007 C CA . GLY A 1 624 ? 0.819 10.177 -27.667 1.00 97.44 624 GLY A CA 1
ATOM 5008 C C . GLY A 1 624 ? 1.631 11.033 -28.644 1.00 97.44 624 GLY A C 1
ATOM 5009 O O . GLY A 1 624 ? 1.048 11.784 -29.424 1.00 97.44 624 GLY A O 1
ATOM 5010 N N . MET A 1 625 ? 2.958 10.867 -28.664 1.00 97.25 625 MET A N 1
ATOM 5011 C CA . MET A 1 625 ? 3.847 11.531 -29.630 1.00 97.25 625 MET A CA 1
ATOM 5012 C C . MET A 1 625 ? 3.535 11.118 -31.073 1.00 97.25 625 MET A C 1
ATOM 5014 O O . MET A 1 625 ? 3.457 11.973 -31.956 1.00 97.25 625 MET A O 1
ATOM 5018 N N . ILE A 1 626 ? 3.301 9.824 -31.313 1.00 96.88 626 ILE A N 1
ATOM 5019 C CA . ILE A 1 626 ? 2.944 9.302 -32.637 1.00 96.88 626 ILE A CA 1
ATOM 5020 C C . ILE A 1 626 ? 1.597 9.867 -33.097 1.00 96.88 626 ILE A C 1
ATOM 5022 O O . ILE A 1 626 ? 1.489 10.363 -34.217 1.00 96.88 626 ILE A O 1
ATOM 5026 N N . HIS A 1 627 ? 0.570 9.849 -32.242 1.00 95.94 627 HIS A N 1
ATOM 5027 C CA . HIS A 1 627 ? -0.728 10.435 -32.580 1.00 95.94 627 HIS A CA 1
ATOM 5028 C C . HIS A 1 627 ? -0.635 11.939 -32.853 1.00 95.94 627 HIS A C 1
ATOM 5030 O O . HIS A 1 627 ? -1.259 12.421 -33.797 1.00 95.94 627 HIS A O 1
ATOM 5036 N N . ALA A 1 628 ? 0.172 12.673 -32.082 1.00 93.56 628 ALA A N 1
ATOM 5037 C CA . ALA A 1 628 ? 0.401 14.096 -32.305 1.00 93.56 628 ALA A CA 1
ATOM 5038 C C . ALA A 1 628 ? 1.053 14.360 -33.670 1.00 93.56 628 ALA A C 1
ATOM 5040 O O . ALA A 1 628 ? 0.612 15.257 -34.387 1.00 93.56 628 ALA A O 1
ATOM 5041 N N . ASN A 1 629 ? 2.047 13.552 -34.052 1.00 90.25 629 ASN A N 1
ATOM 5042 C CA . ASN A 1 629 ? 2.706 13.643 -35.356 1.00 90.25 629 ASN A CA 1
ATOM 5043 C C . ASN A 1 629 ? 1.735 13.382 -36.525 1.00 90.25 629 ASN A C 1
ATOM 5045 O O . ASN A 1 629 ? 1.835 14.033 -37.558 1.00 90.25 629 ASN A O 1
ATOM 5049 N N . ARG A 1 630 ? 0.744 12.503 -36.332 1.00 90.31 630 ARG A N 1
ATOM 5050 C CA . ARG A 1 630 ? -0.305 12.201 -37.325 1.00 90.31 630 ARG A CA 1
ATOM 5051 C C . ARG A 1 630 ? -1.463 13.207 -37.362 1.00 90.31 630 ARG A C 1
ATOM 5053 O O . ARG A 1 630 ? -2.392 13.021 -38.137 1.00 90.31 630 ARG A O 1
ATOM 5060 N N . GLY A 1 631 ? -1.461 14.233 -36.508 1.00 88.44 631 GLY A N 1
ATOM 5061 C CA . GLY A 1 631 ? -2.576 15.183 -36.384 1.00 88.44 631 GLY A CA 1
ATOM 5062 C C . GLY A 1 631 ? -3.777 14.666 -35.574 1.00 88.44 631 GLY A C 1
ATOM 5063 O O . GLY A 1 631 ? -4.789 15.358 -35.450 1.00 88.44 631 GLY A O 1
ATOM 5064 N N . ASN A 1 632 ? -3.663 13.491 -34.948 1.00 93.00 632 ASN A N 1
ATOM 5065 C CA . ASN A 1 632 ? -4.707 12.865 -34.131 1.00 93.00 632 ASN A CA 1
ATOM 5066 C C . ASN A 1 632 ? -4.710 13.457 -32.711 1.00 93.00 632 ASN A C 1
ATOM 5068 O O . ASN A 1 632 ? -4.316 12.830 -31.725 1.00 93.00 632 ASN A O 1
ATOM 5072 N N . GLY A 1 633 ? -5.110 14.725 -32.601 1.00 92.31 633 GLY A N 1
ATOM 5073 C CA . GLY A 1 633 ? -4.965 15.497 -31.365 1.00 92.31 633 GLY A CA 1
ATOM 5074 C C . GLY A 1 633 ? -5.764 14.986 -30.168 1.00 92.31 633 GLY A C 1
ATOM 5075 O O . GLY A 1 633 ? -5.337 15.165 -29.024 1.00 92.31 633 GLY A O 1
ATOM 5076 N N . LYS A 1 634 ? -6.924 14.358 -30.396 1.00 94.38 634 LYS A N 1
ATOM 5077 C CA . LYS A 1 634 ? -7.751 13.813 -29.307 1.00 94.38 634 LYS A CA 1
ATOM 5078 C C . LYS A 1 634 ? -7.076 12.591 -28.688 1.00 94.38 634 LYS A C 1
ATOM 5080 O O . LYS A 1 634 ? -6.980 12.499 -27.464 1.00 94.38 634 LYS A O 1
ATOM 5085 N N . GLU A 1 635 ? -6.571 11.708 -29.535 1.00 96.06 635 GLU A N 1
ATOM 5086 C CA . GLU A 1 635 ? -5.876 10.470 -29.205 1.00 96.06 635 GLU A CA 1
ATOM 5087 C C . GLU A 1 635 ? -4.533 10.773 -28.532 1.00 96.06 635 GLU A C 1
ATOM 5089 O O . GLU A 1 635 ? -4.234 10.208 -27.480 1.00 96.06 635 GLU A O 1
ATOM 5094 N N . ALA A 1 636 ? -3.782 11.756 -29.045 1.00 96.06 636 ALA A N 1
ATOM 5095 C CA . ALA A 1 636 ? -2.532 12.219 -28.440 1.00 96.06 636 ALA A CA 1
ATOM 5096 C C . ALA A 1 636 ? -2.729 12.680 -26.988 1.00 96.06 636 ALA A C 1
ATOM 5098 O O . ALA A 1 636 ? -2.058 12.212 -26.064 1.00 96.06 636 ALA A O 1
ATOM 5099 N N . LEU A 1 637 ? -3.715 13.556 -26.759 1.00 96.31 637 LEU A N 1
ATOM 5100 C CA . LEU A 1 637 ? -4.045 14.043 -25.419 1.00 96.31 637 LEU A CA 1
ATOM 5101 C C . LEU A 1 637 ? -4.566 12.927 -24.504 1.00 96.31 637 LEU A C 1
ATOM 5103 O O . LEU A 1 637 ? -4.331 12.981 -23.296 1.00 96.31 637 LEU A O 1
ATOM 5107 N N . ALA A 1 638 ? -5.286 11.937 -25.038 1.00 96.19 638 ALA A N 1
ATOM 5108 C CA . ALA A 1 638 ? -5.748 10.787 -24.266 1.00 96.19 638 ALA A CA 1
ATOM 5109 C C . ALA A 1 638 ? -4.573 9.906 -23.807 1.00 96.19 638 ALA A C 1
ATOM 5111 O O . ALA A 1 638 ? -4.480 9.606 -22.613 1.00 96.19 638 ALA A O 1
ATOM 5112 N N . ALA A 1 639 ? -3.649 9.577 -24.712 1.00 97.06 639 ALA A N 1
ATOM 5113 C CA . ALA A 1 639 ? -2.467 8.769 -24.423 1.00 97.06 639 ALA A CA 1
ATOM 5114 C C . ALA A 1 639 ? -1.522 9.466 -23.425 1.00 97.06 639 ALA A C 1
ATOM 5116 O O . ALA A 1 639 ? -1.137 8.878 -22.413 1.00 97.06 639 ALA A O 1
ATOM 5117 N N . TRP A 1 640 ? -1.250 10.765 -23.594 1.00 97.94 640 TRP A N 1
ATOM 5118 C CA . TRP A 1 640 ? -0.462 11.526 -22.617 1.00 97.94 640 TRP A CA 1
ATOM 5119 C C . TRP A 1 640 ? -1.139 11.633 -21.246 1.00 97.94 640 TRP A C 1
ATOM 5121 O O . TRP A 1 640 ? -0.470 11.544 -20.217 1.00 97.94 640 TRP A O 1
ATOM 5131 N N . ARG A 1 641 ? -2.473 11.751 -21.182 1.00 96.06 641 ARG A N 1
ATOM 5132 C CA . ARG A 1 641 ? -3.202 11.693 -19.900 1.00 96.06 641 ARG A CA 1
ATOM 5133 C C . ARG A 1 641 ? -3.094 10.323 -19.236 1.00 96.06 641 ARG A C 1
ATOM 5135 O O . ARG A 1 641 ? -3.040 10.262 -18.009 1.00 96.06 641 ARG A O 1
ATOM 5142 N N . GLN A 1 642 ? -3.080 9.241 -20.012 1.00 94.94 642 GLN A N 1
ATOM 5143 C CA . GLN A 1 642 ? -2.835 7.898 -19.489 1.00 94.94 642 GLN A CA 1
ATOM 5144 C C . GLN A 1 642 ? -1.417 7.791 -18.917 1.00 94.94 642 GLN A C 1
ATOM 5146 O O . GLN A 1 642 ? -1.278 7.402 -17.757 1.00 94.94 642 GLN A O 1
ATOM 5151 N N . ALA A 1 643 ? -0.398 8.231 -19.665 1.00 96.44 643 ALA A N 1
ATOM 5152 C CA . ALA A 1 643 ? 0.989 8.277 -19.202 1.00 96.44 643 ALA A CA 1
ATOM 5153 C C . ALA A 1 643 ? 1.128 9.070 -17.890 1.00 96.44 643 ALA A C 1
ATOM 5155 O O . ALA A 1 643 ? 1.721 8.596 -16.922 1.00 96.44 643 ALA A O 1
ATOM 5156 N N . TYR A 1 644 ? 0.482 10.236 -17.809 1.00 95.38 644 TYR A N 1
ATOM 5157 C CA . TYR A 1 644 ? 0.518 11.109 -16.634 1.00 95.38 644 TYR A CA 1
ATOM 5158 C C . TYR A 1 644 ? -0.097 10.467 -15.382 1.00 95.38 644 TYR A C 1
ATOM 5160 O O . TYR A 1 644 ? 0.368 10.670 -14.254 1.00 95.38 644 TYR A O 1
ATOM 5168 N N . ARG A 1 645 ? -1.179 9.700 -15.564 1.00 91.62 645 ARG A N 1
ATOM 5169 C CA . ARG A 1 645 ? -1.833 8.963 -14.474 1.00 91.62 645 ARG A CA 1
ATOM 5170 C C . ARG A 1 645 ? -0.999 7.770 -14.019 1.00 91.62 645 ARG A C 1
ATOM 5172 O O . ARG A 1 645 ? -0.974 7.505 -12.823 1.00 91.62 645 ARG A O 1
ATOM 5179 N N . ALA A 1 646 ? -0.338 7.081 -14.947 1.00 91.31 646 ALA A N 1
ATOM 5180 C CA . ALA A 1 646 ? 0.523 5.941 -14.649 1.00 91.31 646 ALA A CA 1
ATOM 5181 C C . ALA A 1 646 ? 1.810 6.355 -13.912 1.00 91.31 646 ALA A C 1
ATOM 5183 O O . ALA A 1 646 ? 2.196 5.699 -12.951 1.00 91.31 646 ALA A O 1
ATOM 5184 N N . ALA A 1 647 ? 2.411 7.489 -14.279 1.00 92.25 647 ALA A N 1
ATOM 5185 C CA . ALA A 1 647 ? 3.608 8.054 -13.650 1.00 92.25 647 ALA A CA 1
ATOM 5186 C C . ALA A 1 647 ? 3.299 8.844 -12.360 1.00 92.25 647 ALA A C 1
ATOM 5188 O O . ALA A 1 647 ? 3.784 9.959 -12.166 1.00 92.25 647 ALA A O 1
ATOM 5189 N N . VAL A 1 648 ? 2.416 8.326 -11.493 1.00 90.75 648 VAL A N 1
ATOM 5190 C CA . VAL A 1 648 ? 1.869 9.115 -10.374 1.00 90.75 648 VAL A CA 1
ATOM 5191 C C . VAL A 1 648 ? 2.905 9.590 -9.364 1.00 90.75 648 VAL A C 1
ATOM 5193 O O . VAL A 1 648 ? 2.743 10.680 -8.811 1.00 90.75 648 VAL A O 1
ATOM 5196 N N . HIS A 1 649 ? 3.976 8.820 -9.203 1.00 90.62 649 HIS A N 1
ATOM 5197 C CA . HIS A 1 649 ? 5.069 9.117 -8.285 1.00 90.62 649 HIS A CA 1
ATOM 5198 C C . HIS A 1 649 ? 6.351 9.548 -9.000 1.00 90.62 649 HIS A C 1
ATOM 5200 O O . HIS A 1 649 ? 7.385 9.670 -8.359 1.00 90.62 649 HIS A O 1
ATOM 5206 N N . ASP A 1 650 ? 6.282 9.826 -10.306 1.00 91.81 650 ASP A N 1
ATOM 5207 C CA . ASP A 1 650 ? 7.411 10.293 -11.114 1.00 91.81 650 ASP A CA 1
ATOM 5208 C C . ASP A 1 650 ? 7.165 11.738 -11.598 1.00 91.81 650 ASP A C 1
ATOM 5210 O O . ASP A 1 650 ? 6.662 11.975 -12.705 1.00 91.81 650 ASP A O 1
ATOM 5214 N N . PRO A 1 651 ? 7.466 12.748 -10.754 1.00 92.31 651 PRO A N 1
ATOM 5215 C CA . PRO A 1 651 ? 7.256 14.151 -11.098 1.00 92.31 651 PRO A CA 1
ATOM 5216 C C . PRO A 1 651 ? 8.167 14.616 -12.241 1.00 92.31 651 PRO A C 1
ATOM 5218 O O . PRO A 1 651 ? 7.826 15.570 -12.940 1.00 92.31 651 PRO A O 1
ATOM 5221 N N . ILE A 1 652 ? 9.316 13.963 -12.445 1.00 91.56 652 ILE A N 1
ATOM 5222 C CA . ILE A 1 652 ? 10.242 14.289 -13.532 1.00 91.56 652 ILE A CA 1
ATOM 5223 C C . ILE A 1 652 ? 9.591 13.906 -14.862 1.00 91.56 652 ILE A C 1
ATOM 5225 O O . ILE A 1 652 ? 9.450 14.754 -15.745 1.00 91.56 652 ILE A O 1
ATOM 5229 N N . PHE A 1 653 ? 9.097 12.673 -14.972 1.00 94.00 653 PHE A N 1
ATOM 5230 C CA . PHE A 1 653 ? 8.417 12.209 -16.175 1.00 94.00 653 PHE A CA 1
ATOM 5231 C C . PHE A 1 653 ? 7.089 12.937 -16.413 1.00 94.00 653 PHE A C 1
ATOM 5233 O O . PHE A 1 653 ? 6.767 13.290 -17.547 1.00 94.00 653 PHE A O 1
ATOM 5240 N N . ARG A 1 654 ? 6.342 13.272 -15.353 1.00 95.38 654 ARG A N 1
ATOM 5241 C CA . ARG A 1 654 ? 5.135 14.110 -15.465 1.00 95.38 654 ARG A CA 1
ATOM 5242 C C . ARG A 1 654 ? 5.407 15.479 -16.073 1.00 95.38 654 ARG A C 1
ATOM 5244 O O . ARG A 1 654 ? 4.657 15.880 -16.959 1.00 95.38 654 ARG A O 1
ATOM 5251 N N . ARG A 1 655 ? 6.489 16.153 -15.670 1.00 95.62 655 ARG A N 1
ATOM 5252 C CA . ARG A 1 655 ? 6.895 17.430 -16.280 1.00 95.62 655 ARG A CA 1
ATOM 5253 C C . ARG A 1 655 ? 7.237 17.277 -17.759 1.00 95.62 655 ARG A C 1
ATOM 5255 O O . ARG A 1 655 ? 6.866 18.132 -18.557 1.00 95.62 655 ARG A O 1
ATOM 5262 N N . ARG A 1 656 ? 7.877 16.170 -18.151 1.00 94.75 656 ARG A N 1
ATOM 5263 C CA . ARG A 1 656 ? 8.137 15.860 -19.568 1.00 94.75 656 ARG A CA 1
ATOM 5264 C C . ARG A 1 656 ? 6.835 15.704 -20.362 1.00 94.75 656 ARG A C 1
ATOM 5266 O O . ARG A 1 656 ? 6.705 16.263 -21.449 1.00 94.75 656 ARG A O 1
ATOM 5273 N N . ILE A 1 657 ? 5.845 15.005 -19.803 1.00 96.81 657 ILE A N 1
ATOM 5274 C CA . ILE A 1 657 ? 4.516 14.852 -20.415 1.00 96.81 657 ILE A CA 1
ATOM 5275 C C . ILE A 1 657 ? 3.796 16.205 -20.527 1.00 96.81 657 ILE A C 1
ATOM 5277 O O . ILE A 1 657 ? 3.220 16.513 -21.570 1.00 96.81 657 ILE A O 1
ATOM 5281 N N . GLU A 1 658 ? 3.825 17.020 -19.470 1.00 96.19 658 GLU A N 1
ATOM 5282 C CA . GLU A 1 658 ? 3.246 18.369 -19.465 1.00 96.19 658 GLU A CA 1
ATOM 5283 C C . GLU A 1 658 ? 3.881 19.243 -20.556 1.00 96.19 658 GLU A C 1
ATOM 5285 O O . GLU A 1 658 ? 3.156 19.842 -21.352 1.00 96.19 658 GLU A O 1
ATOM 5290 N N . GLY A 1 659 ? 5.211 19.216 -20.680 1.00 95.69 659 GLY A N 1
ATOM 5291 C CA . GLY A 1 659 ? 5.944 19.906 -21.742 1.00 95.69 659 GLY A CA 1
ATOM 5292 C C . GLY A 1 659 ? 5.529 19.465 -23.150 1.00 95.69 659 GLY A C 1
ATOM 5293 O O . GLY A 1 659 ? 5.311 20.314 -24.017 1.00 95.69 659 GLY A O 1
ATOM 5294 N N . ALA A 1 660 ? 5.333 18.161 -23.378 1.00 92.94 660 ALA A N 1
ATOM 5295 C CA . ALA A 1 660 ? 4.843 17.640 -24.658 1.00 92.94 660 ALA A CA 1
ATOM 5296 C C . ALA A 1 660 ? 3.415 18.125 -24.979 1.00 92.94 660 ALA A C 1
ATOM 5298 O O . ALA A 1 660 ? 3.143 18.591 -26.089 1.00 92.94 660 ALA A O 1
ATOM 5299 N N . ILE A 1 661 ? 2.510 18.101 -23.991 1.00 94.69 661 ILE A N 1
ATOM 5300 C CA . ILE A 1 661 ? 1.137 18.613 -24.131 1.00 94.69 661 ILE A CA 1
ATOM 5301 C C . ILE A 1 661 ? 1.143 20.114 -24.458 1.00 94.69 661 ILE A C 1
ATOM 5303 O O . ILE A 1 661 ? 0.366 20.576 -25.300 1.00 94.69 661 ILE A O 1
ATOM 5307 N N . GLU A 1 662 ? 1.989 20.895 -23.789 1.00 93.50 662 GLU A N 1
ATOM 5308 C CA . GLU A 1 662 ? 2.113 22.334 -24.017 1.00 93.50 662 GLU A CA 1
ATOM 5309 C C . GLU A 1 662 ? 2.705 22.662 -25.386 1.00 93.50 662 GLU A C 1
ATOM 5311 O O . GLU A 1 662 ? 2.189 23.545 -26.078 1.00 93.50 662 GLU A O 1
ATOM 5316 N N . ALA A 1 663 ? 3.751 21.947 -25.805 1.00 90.38 663 ALA A N 1
ATOM 5317 C CA . ALA A 1 663 ? 4.332 22.073 -27.138 1.00 90.38 663 ALA A CA 1
ATOM 5318 C C . ALA A 1 663 ? 3.280 21.800 -28.223 1.00 90.38 663 ALA A C 1
ATOM 5320 O O . ALA A 1 663 ? 3.073 22.643 -29.099 1.00 90.38 663 ALA A O 1
ATOM 5321 N N . TYR A 1 664 ? 2.527 20.704 -28.096 1.00 91.69 664 TYR A N 1
ATOM 5322 C CA . TYR A 1 664 ? 1.448 20.364 -29.022 1.00 91.69 664 TYR A CA 1
ATOM 5323 C C . TYR A 1 664 ? 0.361 21.446 -29.085 1.00 91.69 664 TYR A C 1
ATOM 5325 O O . TYR A 1 664 ? -0.032 21.891 -30.163 1.00 91.69 664 TYR A O 1
ATOM 5333 N N . ARG A 1 665 ? -0.106 21.936 -27.927 1.00 90.00 665 ARG A N 1
ATOM 5334 C CA . ARG A 1 665 ? -1.122 23.002 -27.862 1.00 90.00 665 ARG A CA 1
ATOM 5335 C C . ARG A 1 665 ? -0.643 24.311 -28.482 1.00 90.00 665 ARG A C 1
ATOM 5337 O O . ARG A 1 665 ? -1.446 25.006 -29.103 1.00 90.00 665 ARG A O 1
ATOM 5344 N N . ARG A 1 666 ? 0.630 24.674 -28.300 1.00 90.00 666 ARG A N 1
ATOM 5345 C CA . ARG A 1 666 ? 1.220 25.865 -28.931 1.00 90.00 666 ARG A CA 1
ATOM 5346 C C . ARG A 1 666 ? 1.289 25.706 -30.446 1.00 90.00 666 ARG A C 1
ATOM 5348 O O . ARG A 1 666 ? 0.836 26.610 -31.141 1.00 90.00 666 ARG A O 1
ATOM 5355 N N . GLY A 1 667 ? 1.749 24.552 -30.935 1.00 87.19 667 GLY A N 1
ATOM 5356 C CA . GLY A 1 667 ? 1.770 24.227 -32.364 1.00 87.19 667 GLY A CA 1
ATOM 5357 C C . GLY A 1 667 ? 0.380 24.299 -32.998 1.00 87.19 667 GLY A C 1
ATOM 5358 O O . GLY A 1 667 ? 0.191 25.001 -33.984 1.00 87.19 667 GLY A O 1
ATOM 5359 N N . ALA A 1 668 ? -0.629 23.691 -32.367 1.00 83.31 668 ALA A N 1
ATOM 5360 C CA . ALA A 1 668 ? -2.011 23.741 -32.847 1.00 83.31 668 ALA A CA 1
ATOM 5361 C C . ALA A 1 668 ? -2.591 25.172 -32.873 1.00 83.31 668 ALA A C 1
ATOM 5363 O O . ALA A 1 668 ? -3.307 25.538 -33.802 1.00 83.31 668 ALA A O 1
ATOM 5364 N N . ARG A 1 669 ? -2.268 26.014 -31.878 1.00 83.69 669 ARG A N 1
ATOM 5365 C CA . ARG A 1 669 ? -2.676 27.434 -31.864 1.00 83.69 669 ARG A CA 1
ATOM 5366 C C . ARG A 1 669 ? -1.971 28.258 -32.940 1.00 83.69 669 ARG A C 1
ATOM 5368 O O . ARG A 1 669 ? -2.586 29.174 -33.476 1.00 83.69 669 ARG A O 1
ATOM 5375 N N . ALA A 1 670 ? -0.701 27.970 -33.218 1.00 79.19 670 ALA A N 1
ATOM 5376 C CA . ALA A 1 670 ? 0.059 28.627 -34.277 1.00 79.19 670 ALA A CA 1
ATOM 5377 C C . ALA A 1 670 ? -0.475 28.233 -35.662 1.00 79.19 670 ALA A C 1
ATOM 5379 O O . ALA A 1 670 ? -0.759 29.116 -36.465 1.00 79.19 670 ALA A O 1
ATOM 5380 N N . ALA A 1 671 ? -0.735 26.942 -35.890 1.00 73.25 671 ALA A N 1
ATOM 5381 C CA . ALA A 1 671 ? -1.354 26.436 -37.115 1.00 73.25 671 ALA A CA 1
ATOM 5382 C C . ALA A 1 671 ? -2.757 27.028 -37.338 1.00 73.25 671 ALA A C 1
ATOM 5384 O O . ALA A 1 671 ? -3.039 27.547 -38.410 1.00 73.25 671 ALA A O 1
ATOM 5385 N N . GLY A 1 672 ? -3.599 27.092 -36.299 1.00 67.12 672 GLY A N 1
ATOM 5386 C CA . GLY A 1 672 ? -4.914 27.745 -36.385 1.00 67.12 672 GLY A CA 1
ATOM 5387 C C . GLY A 1 672 ? -4.864 29.274 -36.570 1.00 67.12 672 GLY A C 1
ATOM 5388 O O . GLY A 1 672 ? -5.864 29.879 -36.956 1.00 67.12 672 GLY A O 1
ATOM 5389 N N . ARG A 1 673 ? -3.719 29.926 -36.302 1.00 57.78 673 ARG A N 1
ATOM 5390 C CA . ARG A 1 673 ? -3.467 31.334 -36.673 1.00 57.78 673 ARG A CA 1
ATOM 5391 C C . ARG A 1 673 ? -2.941 31.463 -38.106 1.00 57.78 673 ARG A C 1
ATOM 5393 O O . ARG A 1 673 ? -3.311 32.426 -38.766 1.00 57.78 673 ARG A O 1
ATOM 5400 N N . GLN A 1 674 ? -2.147 30.507 -38.590 1.00 49.41 674 GLN A N 1
ATOM 5401 C CA . GLN A 1 674 ? -1.676 30.448 -39.981 1.00 49.41 674 GLN A CA 1
ATOM 5402 C C . GLN A 1 674 ? -2.759 30.010 -40.976 1.00 49.41 674 GLN A C 1
ATOM 5404 O O . GLN A 1 674 ? -2.768 30.485 -42.101 1.00 49.41 674 GLN A O 1
ATOM 5409 N N . GLU A 1 675 ? -3.758 29.219 -40.583 1.00 46.44 675 GLU A N 1
ATOM 5410 C CA . GLU A 1 675 ? -4.942 28.992 -41.433 1.00 46.44 675 GLU A CA 1
ATOM 5411 C C . GLU A 1 675 ? -5.770 30.275 -41.646 1.00 46.44 675 GLU A C 1
ATOM 5413 O O . GLU A 1 675 ? -6.492 30.386 -42.631 1.00 46.44 675 GLU A O 1
ATOM 5418 N N . LYS A 1 676 ? -5.618 31.290 -40.779 1.00 47.09 676 LYS A N 1
ATOM 5419 C CA . LYS A 1 676 ? -6.138 32.653 -41.007 1.00 47.09 676 LYS A CA 1
ATOM 5420 C C . LYS A 1 676 ? -5.166 33.569 -41.767 1.00 47.09 676 LYS A C 1
ATOM 5422 O O . LYS A 1 676 ? -5.506 34.719 -42.026 1.00 47.09 676 LYS A O 1
ATOM 5427 N N . GLY A 1 677 ? -3.987 33.078 -42.141 1.00 41.91 677 GLY A N 1
ATOM 5428 C CA . GLY A 1 677 ? -2.972 33.815 -42.887 1.00 41.91 677 GLY A CA 1
ATOM 5429 C C . GLY A 1 677 ? -1.889 32.886 -43.439 1.00 41.91 677 GLY A C 1
ATOM 5430 O O . GLY A 1 677 ? -0.855 32.739 -42.804 1.00 41.91 677 GLY A O 1
ATOM 5431 N N . GLY A 1 678 ? -2.152 32.276 -44.602 1.00 37.34 678 GLY A N 1
ATOM 5432 C CA . GLY A 1 678 ? -1.165 31.725 -45.548 1.00 37.34 678 GLY A CA 1
ATOM 5433 C C . GLY A 1 678 ? -0.175 30.640 -45.071 1.00 37.34 678 GLY A C 1
ATOM 5434 O O . GLY A 1 678 ? 0.785 30.927 -44.371 1.00 37.34 678 GLY A O 1
ATOM 5435 N N . VAL A 1 679 ? -0.394 29.419 -45.579 1.00 39.84 679 VAL A N 1
ATOM 5436 C CA . VAL A 1 679 ? 0.464 28.213 -45.751 1.00 39.84 679 VAL A CA 1
ATOM 5437 C C . VAL A 1 679 ? 1.924 28.230 -45.234 1.00 39.84 679 VAL A C 1
ATOM 5439 O O . VAL A 1 679 ? 2.751 29.013 -45.692 1.00 39.84 679 VAL A O 1
ATOM 5442 N N . GLY A 1 680 ? 2.284 27.214 -44.429 1.00 32.16 680 GLY A N 1
ATOM 5443 C CA . GLY A 1 680 ? 3.670 26.773 -44.188 1.00 32.16 680 GLY A CA 1
ATOM 5444 C C . GLY A 1 680 ? 3.784 25.557 -43.245 1.00 32.16 680 GLY A C 1
ATOM 5445 O O . GLY A 1 680 ? 3.037 25.445 -42.287 1.00 32.16 680 GLY A O 1
ATOM 5446 N N . SER A 1 681 ? 4.695 24.629 -43.548 1.00 36.97 681 SER A N 1
ATOM 5447 C CA . SER A 1 681 ? 4.779 23.219 -43.113 1.00 36.97 681 SER A CA 1
ATOM 5448 C C . SER A 1 681 ? 5.153 22.901 -41.648 1.00 36.97 681 SER A C 1
ATOM 5450 O O . SER A 1 681 ? 5.815 23.662 -40.950 1.00 36.97 681 SER A O 1
ATOM 5452 N N . THR A 1 682 ? 4.775 21.676 -41.263 1.00 40.19 682 THR A N 1
ATOM 5453 C CA . THR A 1 682 ? 4.932 20.909 -40.009 1.00 40.19 682 THR A CA 1
ATOM 5454 C C . THR A 1 682 ? 6.329 20.864 -39.373 1.00 40.19 682 THR A C 1
ATOM 5456 O O . THR A 1 682 ? 7.300 20.483 -40.022 1.00 40.19 682 THR A O 1
ATOM 5459 N N . GLY A 1 683 ? 6.395 21.123 -38.058 1.00 35.84 683 GLY A N 1
ATOM 5460 C CA . GLY A 1 683 ? 7.572 20.905 -37.209 1.00 35.84 683 GLY A CA 1
ATOM 5461 C C . GLY A 1 683 ? 7.485 19.605 -36.400 1.00 35.84 683 GLY A C 1
ATOM 5462 O O . GLY A 1 683 ? 6.485 19.340 -35.731 1.00 35.84 683 GLY A O 1
ATOM 5463 N N . VAL A 1 684 ? 8.547 18.801 -36.464 1.00 39.34 684 VAL A N 1
ATOM 5464 C CA . VAL A 1 684 ? 8.759 17.582 -35.670 1.00 39.34 684 VAL A CA 1
ATOM 5465 C C . VAL A 1 684 ? 8.943 17.964 -34.197 1.00 39.34 684 VAL A C 1
ATOM 5467 O O . VAL A 1 684 ? 9.767 18.817 -33.879 1.00 39.34 684 VAL A O 1
ATOM 5470 N N . ILE A 1 685 ? 8.181 17.346 -33.287 1.00 44.38 685 ILE A N 1
ATOM 5471 C CA . ILE A 1 685 ? 8.433 17.469 -31.843 1.00 44.38 685 ILE A CA 1
ATOM 5472 C C . ILE A 1 685 ? 9.588 16.521 -31.511 1.00 44.38 685 ILE A C 1
ATOM 5474 O O . ILE A 1 685 ? 9.401 15.304 -31.495 1.00 44.38 685 ILE A O 1
ATOM 5478 N N . ASP A 1 686 ? 10.772 17.084 -31.283 1.00 39.44 686 ASP A N 1
ATOM 5479 C CA . ASP A 1 686 ? 11.952 16.340 -30.848 1.00 39.44 686 ASP A CA 1
ATOM 5480 C C . ASP A 1 686 ? 11.730 15.762 -29.438 1.00 39.44 686 ASP A C 1
ATOM 5482 O O . ASP A 1 686 ? 11.348 16.470 -28.504 1.00 39.44 686 ASP A O 1
ATOM 5486 N N . ALA A 1 687 ? 11.921 14.449 -29.309 1.00 42.84 687 ALA A N 1
ATOM 5487 C CA . ALA A 1 687 ? 11.693 13.684 -28.088 1.00 42.84 687 ALA A CA 1
ATOM 5488 C C . ALA A 1 687 ? 12.990 13.397 -27.311 1.00 42.84 687 ALA A C 1
ATOM 5490 O O . ALA A 1 687 ? 12.926 12.725 -26.281 1.00 42.84 687 ALA A O 1
ATOM 5491 N N . SER A 1 688 ? 14.155 13.854 -27.783 1.00 32.91 688 SER A N 1
ATOM 5492 C CA . SER A 1 688 ? 15.465 13.377 -27.321 1.00 32.91 688 SER A CA 1
ATOM 5493 C C . SER A 1 688 ? 16.023 14.044 -26.051 1.00 32.91 688 SER A C 1
ATOM 5495 O O . SER A 1 688 ? 17.209 13.875 -25.764 1.00 32.91 688 SER A O 1
ATOM 5497 N N . ARG A 1 689 ? 15.227 14.809 -25.292 1.00 29.27 689 ARG A N 1
ATOM 5498 C CA . ARG A 1 689 ? 15.658 15.418 -24.020 1.00 29.27 689 ARG A CA 1
ATOM 5499 C C . ARG A 1 689 ? 14.648 15.218 -22.898 1.00 29.27 689 ARG A C 1
ATOM 5501 O O . ARG A 1 689 ? 13.430 15.393 -23.141 1.00 29.27 689 ARG A O 1
#